Protein AF-0000000074538182 (afdb_homodimer)

Organism: Campylobacter curvus (strain 525.92) (NCBI:txid360105)

pLDDT: mean 80.08, std 24.7, range [24.12, 98.56]

Foldseek 3Di:
DPPCPDDDDDPPPPCPDDPPLVPDCPLPQLNQPVPVLVVLLVVLVVCLVVLVVCLVVLDLVSLQSNLNNCVSVLNNVSSLVSLVSSVVSPQLVSLQSNLVCQCCVSDPNHHDNPSSLVSLVSSLVSLALSSLLVNLVSLQVVCPPPPPNVVSNVSSLVSLVSSLVSLNLVSLQVNLVVDPDVVSSVVSNVSSCVSSVVPD/DDDCPDDDDDPCPDDPDDPPLVPDCPLPLLNQPVPVLVVLLVVLVVCLVVLVVVLVVLPLVSLQSNLNNCVSVLNNVSSLVSLVSSVVSPQLVSLQSNLVCQCCVSDPNHHDNPSSLVSLVSSLVSLALSSLLVNLVSLQVVCPPPPPNVVSNVSSLVSLVSSLVSLRLVSLQVNLVVDPDVVSSVVSNVSSCVSSVVPD

Sequence (400 aa):
MKTKILNFAIVLAVAFGFSGCWSWQKIVSFGFWQSDEEVARQKAASEQEALSAKCESGDGISCNNLAVNFSTLKNFSEAKKFYEKACDNGLATACSNLGQIYEQGLVDEKIDLKKALELYKLACQNGDGVGCYNEALAVYGSSANKTDKDKSAAKSLSLLAKSCELEYAQACYLLAKLSNDEVKAKALFKRACKFGKCAEMKTKILNFAIVLAVAFGFSGCWSWQKIVSFGFWQSDEEVARQKAASEQEALSAKCESGDGISCNNLAVNFSTLKNFSEAKKFYEKACDNGLATACSNLGQIYEQGLVDEKIDLKKALELYKLACQNGDGVGCYNEALAVYGSSANKTDKDKSAAKSLSLLAKSCELEYAQACYLLAKLSNDEVKAKALFKRACKFGKCAE

Solvent-accessible surface area (backbone atoms only — not comparable to full-atom values): 20000 Å² total; per-residue (Å²): 138,92,66,81,80,82,84,82,89,78,77,80,74,74,75,85,70,73,86,51,68,68,43,42,69,46,71,46,68,96,40,62,66,81,41,59,61,66,58,51,49,51,50,35,62,72,45,41,65,67,25,48,56,42,24,75,74,61,38,22,66,32,17,30,52,43,14,50,34,28,44,73,68,67,36,38,64,61,13,46,56,24,13,49,52,6,27,74,57,67,31,28,63,23,22,24,55,41,14,48,40,25,54,59,12,63,48,92,67,45,64,34,60,67,61,15,45,54,26,9,48,54,4,28,75,61,67,21,17,65,9,19,35,52,33,16,43,42,43,36,18,66,17,74,84,40,93,50,35,65,60,26,45,52,51,18,52,53,28,22,51,51,6,26,72,51,54,28,24,68,29,19,38,52,51,21,49,39,41,78,42,69,69,60,20,40,56,25,42,51,48,14,32,63,45,34,48,40,80,126,142,88,71,80,79,78,78,85,90,78,84,70,92,74,70,96,69,75,84,49,71,66,43,41,73,47,73,43,71,96,37,61,66,78,43,60,59,64,59,51,50,52,51,37,60,71,43,42,64,65,25,48,58,42,25,76,74,61,37,24,67,33,17,30,53,43,14,52,33,28,44,75,69,67,36,38,64,61,12,46,56,25,14,50,52,5,28,75,57,65,32,26,62,24,23,25,54,40,14,47,41,25,54,59,12,62,48,91,68,47,64,34,60,68,61,15,45,54,26,10,47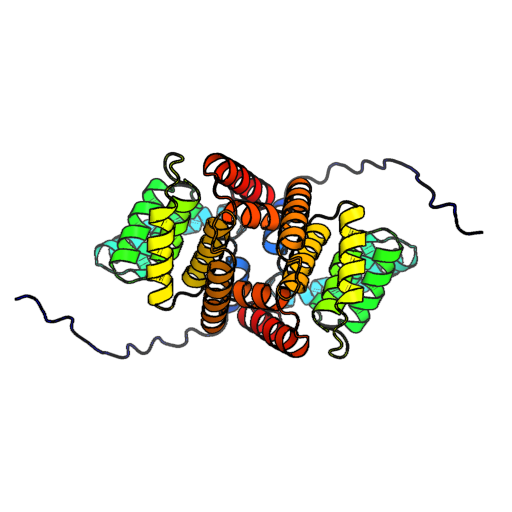,54,4,29,78,62,69,21,17,65,8,18,34,52,33,16,43,43,43,36,18,66,18,75,82,41,93,49,36,64,61,27,45,52,50,18,52,54,28,23,52,52,6,28,73,52,53,27,23,69,29,19,38,52,50,21,49,40,40,79,42,69,69,60,19,41,56,25,42,52,48,14,32,62,45,35,49,40,81,126

Secondary structure (DSSP, 8-state):
-----------------STTTT-GGGGSTT----S-HHHHHHHHHHHHHHHHHHHHTT-HHHHHHHHHHHHHTT-HHHHHHHHHHHHHTT-HHHHHHHHHHHHHTTTTT---HHHHHHHHHHHHHTT-HHHHHHHHHHHHHHHTTSTTHHHHHHHHHHHHHHHHHTT-HHHHHHHHHH-S-HHHHHHHHHHHHHHHT---/-----------------STTTT-GGGGSTT----S-HHHHHHHHHHHHHHHHHHHHTT-HHHHHHHHHHHHHTT-HHHHHHHHHHHHHTT-HHHHHHHHHHHHHTTTTT---HHHHHHHHHHHHHTT-HHHHHHHHHHHHHHHTTSTTHHHHHHHHHHHHHHHHHTT-HHHHHHHHHH-S-HHHHHHHHHHHHHHHT---

Radius of gyration: 22.19 Å; Cα contacts (8 Å, |Δi|>4): 613; chains: 2; bounding box: 52×68×63 Å

Nearest PDB structures (foldseek):
  8sxq-assembly2_B  TM=7.909E-01  e=1.596E-04  Legionella pneumophila
  5b26-assembly1_B  TM=7.988E-01  e=3.570E-04  Mus musculus
  7mqz-assembly1_A  TM=6.055E-01  e=6.527E-05  Homo sapiens
  7ep7-assembly1_A  TM=5.173E-01  e=5.715E-01  Mus musculus
  4wng-assembly1_A  TM=4.180E-01  e=2.795E-01  Homo sapiens

InterPro domains:
  IPR006597 Sel1-like repeat [PF08238] (63-90)
  IPR006597 Sel1-like repeat [PF08238] (93-128)
  IPR006597 Sel1-like repeat [PF08238] (178-194)
  IPR006597 Sel1-like repeat [SM00671] (60-91)
  IPR006597 Sel1-like repeat [SM00671] (92-128)
  IPR006597 Sel1-like repeat [SM00671] (169-197)
  IPR011990 Tetratricopeptide-like helical domain superfamily [G3DSA:1.25.40.10] (34-199)
  IPR040239 Beta-lactamase HcpB-like [PTHR13891] (37-196)

Structure (mmCIF, N/CA/C/O backbone):
data_AF-0000000074538182-model_v1
#
loop_
_entity.id
_entity.type
_entity.pdbx_description
1 polymer beta-lactamase
#
loop_
_atom_site.group_PDB
_atom_site.id
_atom_site.type_symbol
_atom_site.label_atom_id
_atom_site.label_alt_id
_atom_site.label_comp_id
_atom_site.label_asym_id
_atom_site.label_entity_id
_atom_site.label_seq_id
_atom_site.pdbx_PDB_ins_code
_atom_site.Cartn_x
_atom_site.Cartn_y
_atom_site.Cartn_z
_atom_site.occupancy
_atom_site.B_iso_or_equiv
_atom_site.auth_seq_id
_atom_site.auth_comp_id
_atom_site.auth_asym_id
_atom_site.auth_atom_id
_atom_site.pdbx_PDB_model_num
ATOM 1 N N . MET A 1 1 ? 9.469 35.875 30.281 1 29.05 1 MET A N 1
ATOM 2 C CA . MET A 1 1 ? 10.234 34.719 29.781 1 29.05 1 MET A CA 1
ATOM 3 C C . MET A 1 1 ? 9.438 33.438 29.922 1 29.05 1 MET A C 1
ATOM 5 O O . MET A 1 1 ? 9.094 33.031 31.031 1 29.05 1 MET A O 1
ATOM 9 N N . LYS A 1 2 ? 8.523 33.094 28.891 1 33.06 2 LYS A N 1
ATOM 10 C CA . LYS A 1 2 ? 7.285 32.375 28.625 1 33.06 2 LYS A CA 1
ATOM 11 C C . LYS A 1 2 ? 7.516 30.859 28.656 1 33.06 2 LYS A C 1
ATOM 13 O O . LYS A 1 2 ? 7.508 30.203 27.609 1 33.06 2 LYS A O 1
ATOM 18 N N . THR A 1 3 ? 8.305 30.344 29.562 1 27.56 3 THR A N 1
ATOM 19 C CA . THR A 1 3 ? 8.898 29 29.484 1 27.56 3 THR A CA 1
ATOM 20 C C . THR A 1 3 ? 7.84 27.938 29.703 1 27.56 3 THR A C 1
ATOM 22 O O . THR A 1 3 ? 8.125 26.734 29.594 1 27.56 3 THR A O 1
ATOM 25 N N . LYS A 1 4 ? 6.746 28.062 30.25 1 31.2 4 LYS A N 1
ATOM 26 C CA . LYS A 1 4 ? 6.227 26.984 31.094 1 31.2 4 LYS A CA 1
ATOM 27 C C . LYS A 1 4 ? 5.547 25.922 30.25 1 31.2 4 LYS A C 1
ATOM 29 O O . LYS A 1 4 ? 4.395 26.078 29.828 1 31.2 4 LYS A O 1
ATOM 34 N N . ILE A 1 5 ? 6.273 25.125 29.297 1 32.19 5 ILE A N 1
ATOM 35 C CA . ILE A 1 5 ? 5.699 24.047 28.516 1 32.19 5 ILE A CA 1
ATOM 36 C C . ILE A 1 5 ? 5.09 23 29.438 1 32.19 5 ILE A C 1
ATOM 38 O O . ILE A 1 5 ? 5.805 22.344 30.203 1 32.19 5 ILE A O 1
ATOM 42 N N . LEU A 1 6 ? 3.963 23.312 30.125 1 27.83 6 LEU A N 1
ATOM 43 C CA . LEU A 1 6 ? 3.217 22.484 31.078 1 27.83 6 LEU A CA 1
ATOM 44 C C . LEU A 1 6 ? 3.146 21.031 30.578 1 27.83 6 LEU A C 1
ATOM 46 O O . LEU A 1 6 ? 2.762 20.781 29.438 1 27.83 6 LEU A O 1
ATOM 50 N N . ASN A 1 7 ? 3.523 20 31.359 1 26.08 7 ASN A N 1
ATOM 51 C CA . ASN A 1 7 ? 3.721 18.547 31.438 1 26.08 7 ASN A CA 1
ATOM 52 C C . ASN A 1 7 ? 2.459 17.781 31.047 1 26.08 7 ASN A C 1
ATOM 54 O O . ASN A 1 7 ? 2.494 16.953 30.141 1 26.08 7 ASN A O 1
ATOM 58 N N . PHE A 1 8 ? 1.697 16.938 32.062 1 26.11 8 PHE A N 1
ATOM 59 C CA . PHE A 1 8 ? 1.648 15.492 32.281 1 26.11 8 PHE A CA 1
ATOM 60 C C . PHE A 1 8 ? 0.354 14.898 31.75 1 26.11 8 PHE A C 1
ATOM 62 O O . PHE A 1 8 ? 0.34 13.766 31.266 1 26.11 8 PHE A O 1
ATOM 69 N N . ALA A 1 9 ? -0.969 15.102 32.219 1 28.48 9 ALA A N 1
ATOM 70 C CA . ALA A 1 9 ? -1.908 14.125 32.781 1 28.48 9 ALA A CA 1
ATOM 71 C C . ALA A 1 9 ? -2.42 13.195 31.672 1 28.48 9 ALA A C 1
ATOM 73 O O . ALA A 1 9 ? -2.574 13.609 30.516 1 28.48 9 ALA A O 1
ATOM 74 N N . ILE A 1 10 ? -2.768 11.75 32.094 1 29.39 10 ILE A N 1
ATOM 75 C CA . ILE A 1 10 ? -3.119 10.375 31.734 1 29.39 10 ILE A CA 1
ATOM 76 C C . ILE A 1 10 ? -4.508 10.344 31.094 1 29.39 10 ILE A C 1
ATOM 78 O O . ILE A 1 10 ? -5.516 10.227 31.797 1 29.39 10 ILE A O 1
ATOM 82 N N . VAL A 1 11 ? -5.027 11.258 30.484 1 28.81 11 VAL A N 1
ATOM 83 C CA . VAL A 1 11 ? -6.406 11.016 30.078 1 28.81 11 VAL A CA 1
ATOM 84 C C . VAL A 1 11 ? -6.547 9.586 29.562 1 28.81 11 VAL A C 1
ATOM 86 O O . VAL A 1 11 ? -5.852 9.18 28.625 1 28.81 11 VAL A O 1
ATOM 89 N N . LEU A 1 12 ? -7.141 8.641 30.453 1 28.38 12 LEU A N 1
ATOM 90 C CA . LEU A 1 12 ? -7.719 7.312 30.297 1 28.38 12 LEU A CA 1
ATOM 91 C C . LEU A 1 12 ? -8.531 7.223 29.016 1 28.38 12 LEU A C 1
ATOM 93 O O . LEU A 1 12 ? -9.648 7.734 28.938 1 28.38 12 LEU A O 1
ATOM 97 N N . ALA A 1 13 ? -7.906 7.363 27.875 1 28.28 13 ALA A N 1
ATOM 98 C CA . ALA A 1 13 ? -8.453 6.992 26.578 1 28.28 13 ALA A CA 1
ATOM 99 C C . ALA A 1 13 ? -9.18 5.648 26.656 1 28.28 13 ALA A C 1
ATOM 101 O O . ALA A 1 13 ? -8.555 4.609 26.875 1 28.28 13 ALA A O 1
ATOM 102 N N . VAL A 1 14 ? -10.391 5.613 27.312 1 28.44 14 VAL A N 1
ATOM 103 C CA . VAL A 1 14 ? -11.398 4.562 27.203 1 28.44 14 VAL A CA 1
ATOM 104 C C . VAL A 1 14 ? -11.242 3.842 25.875 1 28.44 14 VAL A C 1
ATOM 106 O O . VAL A 1 14 ? -11.117 4.48 24.828 1 28.44 14 VAL A O 1
ATOM 109 N N . ALA A 1 15 ? -11.062 2.451 25.969 1 26.16 15 ALA A N 1
ATOM 110 C CA . ALA A 1 15 ? -10.891 1.237 25.172 1 26.16 15 ALA A CA 1
ATOM 111 C C . ALA A 1 15 ? -11.945 1.142 24.078 1 26.16 15 ALA A C 1
ATOM 113 O O . ALA A 1 15 ? -12.977 0.499 24.25 1 26.16 15 ALA A O 1
ATOM 114 N N . PHE A 1 16 ? -12.609 2.186 23.703 1 29.2 16 PHE A N 1
ATOM 115 C CA . PHE A 1 16 ? -13.469 1.859 22.562 1 29.2 16 PHE A CA 1
ATOM 116 C C . PHE A 1 16 ? -12.758 0.92 21.609 1 29.2 16 PHE A C 1
ATOM 118 O O . PHE A 1 16 ? -11.781 1.308 20.953 1 29.2 16 PHE A O 1
ATOM 125 N N . GLY A 1 17 ? -12.828 -0.449 21.859 1 24.12 17 GLY A N 1
ATOM 126 C CA . GLY A 1 17 ? -12.352 -1.75 21.422 1 24.12 17 GLY A CA 1
ATOM 127 C C . GLY A 1 17 ? -12.148 -1.84 19.922 1 24.12 17 GLY A C 1
ATOM 128 O O . GLY A 1 17 ? -11.039 -2.115 19.453 1 24.12 17 GLY A O 1
ATOM 129 N N . PHE A 1 18 ? -13.023 -2.807 19.297 1 25.97 18 PHE A N 1
ATOM 130 C CA . PHE A 1 18 ? -12.836 -3.91 18.359 1 25.97 18 PHE A CA 1
ATOM 131 C C . PHE A 1 18 ? -12.664 -3.391 16.938 1 25.97 18 PHE A C 1
ATOM 133 O O . PHE A 1 18 ? -12.125 -4.09 16.078 1 25.97 18 PHE A O 1
ATOM 140 N N . SER A 1 19 ? -13.625 -2.482 16.578 1 27.2 19 SER A N 1
ATOM 141 C CA . SER A 1 19 ? -13.852 -2.551 15.141 1 27.2 19 SER A CA 1
ATOM 142 C C . SER A 1 19 ? -12.672 -1.988 14.359 1 27.2 19 SER A C 1
ATOM 144 O O . SER A 1 19 ? -12.625 -0.792 14.062 1 27.2 19 SER A O 1
ATOM 146 N N . GLY A 1 20 ? -11.578 -2.094 14.977 1 26.69 20 GLY A N 1
ATOM 147 C CA . GLY A 1 20 ? -10.32 -1.465 14.602 1 26.69 20 GLY A CA 1
ATOM 148 C C . GLY A 1 20 ? -9.891 -1.79 13.18 1 26.69 20 GLY A C 1
ATOM 149 O O . GLY A 1 20 ? -8.797 -1.417 12.758 1 26.69 20 GLY A O 1
ATOM 150 N N . CYS A 1 21 ? -10.375 -3.082 12.93 1 28.33 21 CYS A N 1
ATOM 151 C CA . CYS A 1 21 ? -9.648 -3.447 11.719 1 28.33 21 CYS A CA 1
ATOM 152 C C . CYS A 1 21 ? -9.867 -2.422 10.617 1 28.33 21 CYS A C 1
ATOM 154 O O . CYS A 1 21 ? -10.578 -2.691 9.648 1 28.33 21 CYS A O 1
ATOM 156 N N . TRP A 1 22 ? -10.281 -1.291 11 1 28.39 22 TRP A N 1
ATOM 157 C CA . TRP A 1 22 ? -10.383 -0.231 10 1 28.39 22 TRP A CA 1
ATOM 158 C C . TRP A 1 22 ? -9.047 -0.022 9.297 1 28.39 22 TRP A C 1
ATOM 160 O O . TRP A 1 22 ? -8.883 0.933 8.531 1 28.39 22 TRP A O 1
ATOM 170 N N . SER A 1 23 ? -7.934 -0.668 9.906 1 27.81 23 SER A N 1
ATOM 171 C CA . SER A 1 23 ? -6.594 -0.134 9.688 1 27.81 23 SER A CA 1
ATOM 172 C C . SER A 1 23 ? -6.23 -0.151 8.203 1 27.81 23 SER A C 1
ATOM 174 O O . SER A 1 23 ? -5.738 0.844 7.668 1 27.81 23 SER A O 1
ATOM 176 N N . TRP A 1 24 ? -5.707 -1.312 7.754 1 29.14 24 TRP A N 1
ATOM 177 C CA . TRP A 1 24 ? -4.613 -1.249 6.793 1 29.14 24 TRP A CA 1
ATOM 178 C C . TRP A 1 24 ? -5.082 -0.639 5.477 1 29.14 24 TRP A C 1
ATOM 180 O O . TRP A 1 24 ? -4.266 -0.205 4.66 1 29.14 24 TRP A O 1
ATOM 190 N N . GLN A 1 25 ? -6.246 -0.979 5.078 1 32.88 25 GLN A N 1
ATOM 191 C CA . GLN A 1 25 ? -6.621 -0.344 3.818 1 32.88 25 GLN A CA 1
ATOM 192 C C . GLN A 1 25 ? -6.316 1.151 3.846 1 32.88 25 GLN A C 1
ATOM 194 O O . GLN A 1 25 ? -6.508 1.847 2.846 1 32.88 25 GLN A O 1
ATOM 199 N N . LYS A 1 26 ? -6.188 1.692 4.973 1 32.69 26 LYS A N 1
ATOM 200 C CA . LYS A 1 26 ? -5.934 3.129 5.047 1 32.69 26 LYS A CA 1
ATOM 201 C C . LYS A 1 26 ? -4.582 3.482 4.43 1 32.69 26 LYS A C 1
ATOM 203 O O . LYS A 1 26 ? -4.164 4.641 4.465 1 32.69 26 LYS A O 1
ATOM 208 N N . ILE A 1 27 ? -3.711 2.754 4.379 1 33.88 27 ILE A N 1
ATOM 209 C CA . ILE A 1 27 ? -2.375 3.135 3.938 1 33.88 27 ILE A CA 1
ATOM 210 C C . ILE A 1 27 ? -2.432 3.635 2.496 1 33.88 27 ILE A C 1
ATOM 212 O O . ILE A 1 27 ? -1.44 3.555 1.766 1 33.88 27 ILE A O 1
ATOM 216 N N . VAL A 1 28 ? -3.307 3.357 1.539 1 33.28 28 VAL A N 1
ATOM 217 C CA . VAL A 1 28 ? -3.482 4.453 0.589 1 33.28 28 VAL A CA 1
ATOM 218 C C . VAL A 1 28 ? -3.348 5.789 1.312 1 33.28 28 VAL A C 1
ATOM 220 O O . VAL A 1 28 ? -3.785 5.934 2.455 1 33.28 28 VAL A O 1
ATOM 223 N N . SER A 1 29 ? -2.379 6.754 1.436 1 35 29 SER A N 1
ATOM 224 C CA . SER A 1 29 ? -2.457 8.211 1.479 1 35 29 SER A CA 1
ATOM 225 C C . SER A 1 29 ? -3.906 8.688 1.517 1 35 29 SER A C 1
ATOM 227 O O . SER A 1 29 ? -4.832 7.879 1.415 1 35 29 SER A O 1
ATOM 229 N N . PHE A 1 30 ? -4.195 9.938 0.732 1 34.53 30 PHE A N 1
ATOM 230 C CA . PHE A 1 30 ? -5.594 10.352 0.688 1 34.53 30 PHE A CA 1
ATOM 231 C C . PHE A 1 30 ? -6.496 9.164 0.38 1 34.53 30 PHE A C 1
ATOM 233 O O . PHE A 1 30 ? -7.02 9.047 -0.731 1 34.53 30 PHE A O 1
ATOM 240 N N . GLY A 1 31 ? -6.039 8.062 0.545 1 36.41 31 GLY A N 1
ATOM 241 C CA . GLY A 1 31 ? -6.727 6.875 0.063 1 36.41 31 GLY A CA 1
ATOM 242 C C . GLY A 1 31 ? -8.172 6.793 0.52 1 36.41 31 GLY A C 1
ATOM 243 O O . GLY A 1 31 ? -8.445 6.625 1.711 1 36.41 31 GLY A O 1
ATOM 244 N N . PHE A 1 32 ? -8.836 7.348 -0.102 1 34.72 32 PHE A N 1
ATOM 245 C CA . PHE A 1 32 ? -10.289 7.395 -0.171 1 34.72 32 PHE A CA 1
ATOM 246 C C . PHE A 1 32 ? -10.883 6 -0.015 1 34.72 32 PHE A C 1
ATOM 248 O O . PHE A 1 32 ? -10.469 5.062 -0.701 1 34.72 32 PHE A O 1
ATOM 255 N N . TRP A 1 33 ? -11.07 5.605 1.213 1 40.19 33 TRP A N 1
ATOM 256 C CA . TRP A 1 33 ? -12.055 4.559 1.453 1 40.19 33 TRP A CA 1
ATOM 257 C C . TRP A 1 33 ? -13.055 4.473 0.303 1 40.19 33 TRP A C 1
ATOM 259 O O . TRP A 1 33 ? -13.672 5.477 -0.066 1 40.19 33 TRP A O 1
ATOM 269 N N . GLN A 1 34 ? -12.773 3.58 -0.505 1 41.72 34 GLN A N 1
ATOM 270 C CA . GLN A 1 34 ? -13.875 3.354 -1.436 1 41.72 34 GLN A CA 1
ATOM 271 C C . GLN A 1 34 ? -15.188 3.125 -0.691 1 41.72 34 GLN A C 1
ATOM 273 O O . GLN A 1 34 ? -15.602 1.982 -0.49 1 41.72 34 GLN A O 1
ATOM 278 N N . SER A 1 35 ? -15.336 3.707 0.453 1 47.66 35 SER A N 1
ATOM 279 C CA . SER A 1 35 ? -16.766 3.756 0.757 1 47.66 35 SER A CA 1
ATOM 280 C C . SER A 1 35 ? -17.562 4.25 -0.442 1 47.66 35 SER A C 1
ATOM 282 O O . SER A 1 35 ? -17.016 4.863 -1.356 1 47.66 35 SER A O 1
ATOM 284 N N . ASP A 1 36 ? -18.578 3.609 -0.47 1 61.19 36 ASP A N 1
ATOM 285 C CA . ASP A 1 36 ? -19.484 4.258 -1.415 1 61.19 36 ASP A CA 1
ATOM 286 C C . ASP A 1 36 ? -19.312 5.777 -1.38 1 61.19 36 ASP A C 1
ATOM 288 O O . ASP A 1 36 ? -19.469 6.398 -0.329 1 61.19 36 ASP A O 1
ATOM 292 N N . GLU A 1 37 ? -18.484 6.172 -2.23 1 71.38 37 GLU A N 1
ATOM 293 C CA . GLU A 1 37 ? -18.172 7.59 -2.375 1 71.38 37 GLU A CA 1
ATOM 294 C C . GLU A 1 37 ? -19.344 8.461 -1.949 1 71.38 37 GLU A C 1
ATOM 296 O O . GLU A 1 37 ? -19.172 9.461 -1.251 1 71.38 37 GLU A O 1
ATOM 301 N N . GLU A 1 38 ? -20.469 8 -2.299 1 77.19 38 GLU A N 1
ATOM 302 C CA . GLU A 1 38 ? -21.641 8.789 -1.974 1 77.19 38 GLU A CA 1
ATOM 303 C C . GLU A 1 38 ? -21.922 8.789 -0.472 1 77.19 38 GLU A C 1
ATOM 305 O O . GLU A 1 38 ? -22.25 9.828 0.105 1 77.19 38 GLU A O 1
ATOM 310 N N . VAL A 1 39 ? -21.734 7.691 0.104 1 81.06 39 VAL A N 1
ATOM 311 C CA . VAL A 1 39 ? -21.969 7.578 1.541 1 81.06 39 VAL A CA 1
ATOM 312 C C . VAL A 1 39 ? -20.938 8.414 2.295 1 81.06 39 VAL A C 1
ATOM 314 O O . VAL A 1 39 ? -21.281 9.133 3.238 1 81.06 39 VAL A O 1
ATOM 317 N N . ALA A 1 40 ? -19.734 8.391 1.783 1 79.38 40 ALA A N 1
ATOM 318 C CA . ALA A 1 40 ? -18.672 9.164 2.412 1 79.38 40 ALA A CA 1
ATOM 319 C C . ALA A 1 40 ? -18.922 10.664 2.281 1 79.38 40 ALA A C 1
ATOM 321 O O . ALA A 1 40 ? -18.688 11.422 3.221 1 79.38 40 ALA A O 1
ATOM 322 N N . ARG A 1 41 ? -19.422 11.055 1.229 1 84.44 41 ARG A N 1
ATOM 323 C CA . ARG A 1 41 ? -19.703 12.469 0.993 1 84.44 41 ARG A CA 1
ATOM 324 C C . ARG A 1 41 ? -20.844 12.961 1.883 1 84.44 41 ARG A C 1
ATOM 326 O O . ARG A 1 41 ? -20.781 14.062 2.428 1 84.44 41 ARG A O 1
ATOM 333 N N . GLN A 1 42 ? -21.812 12.141 2.035 1 87.88 42 GLN A N 1
ATOM 334 C CA . GLN A 1 42 ? -22.938 12.508 2.881 1 87.88 42 GLN A CA 1
ATOM 335 C C . GLN A 1 42 ? -22.531 12.602 4.344 1 87.88 42 GLN A C 1
ATOM 337 O O . GLN A 1 42 ? -22.922 13.531 5.051 1 87.88 42 GLN A O 1
ATOM 342 N N . LYS A 1 43 ? -21.781 11.688 4.734 1 88.12 43 LYS A N 1
ATOM 343 C CA . LYS A 1 43 ? -21.297 11.703 6.109 1 88.12 43 LYS A CA 1
ATOM 344 C C . LYS A 1 43 ? -20.422 12.93 6.371 1 88.12 43 LYS A C 1
ATOM 346 O O . LYS A 1 43 ? -20.562 13.586 7.402 1 88.12 43 LYS A O 1
ATOM 351 N N . ALA A 1 44 ? -19.562 13.195 5.441 1 87.62 44 ALA A N 1
ATOM 352 C CA . ALA A 1 44 ? -18.688 14.352 5.57 1 87.62 44 ALA A CA 1
ATOM 353 C C . ALA A 1 44 ? -19.484 15.641 5.711 1 87.62 44 ALA A C 1
ATOM 355 O O . ALA A 1 44 ? -19.156 16.5 6.539 1 87.62 44 ALA A O 1
ATOM 356 N N . ALA A 1 45 ? -20.5 15.75 5.008 1 86.81 45 ALA A N 1
ATOM 357 C CA . ALA A 1 45 ? -21.328 16.953 5.027 1 86.81 45 ALA A CA 1
ATOM 358 C C . ALA A 1 45 ? -22.094 17.062 6.34 1 86.81 45 ALA A C 1
ATOM 360 O O . ALA A 1 45 ? -22.219 18.156 6.898 1 86.81 45 ALA A O 1
ATOM 361 N N . SER A 1 46 ? -22.531 15.961 6.859 1 90.69 46 SER A N 1
ATOM 362 C CA . SER A 1 46 ? -23.391 15.969 8.047 1 90.69 46 SER A CA 1
ATOM 363 C C . SER A 1 46 ? -22.594 16.328 9.297 1 90.69 46 SER A C 1
ATOM 365 O O . SER A 1 46 ? -23.125 16.875 10.25 1 90.69 46 SER A O 1
ATOM 367 N N . GLU A 1 47 ? -21.344 16.078 9.305 1 93 47 GLU A N 1
ATOM 368 C CA . GLU A 1 47 ? -20.547 16.266 10.508 1 93 47 GLU A CA 1
ATOM 369 C C . GLU A 1 47 ? -19.766 17.578 10.469 1 93 47 GLU A C 1
ATOM 371 O O . GLU A 1 47 ? -19.141 17.969 11.453 1 93 47 GLU A O 1
ATOM 376 N N . GLN A 1 48 ? -19.859 18.234 9.398 1 93.12 48 GLN A N 1
ATOM 377 C CA . GLN A 1 48 ? -18.969 19.375 9.133 1 93.12 48 GLN A CA 1
ATOM 378 C C . GLN A 1 48 ? -19.109 20.438 10.203 1 93.12 48 GLN A C 1
ATOM 380 O O . GLN A 1 48 ? -18.125 20.953 10.727 1 93.12 48 GLN A O 1
ATOM 385 N N . GLU A 1 49 ? -20.328 20.812 10.594 1 92.5 49 GLU A N 1
ATOM 386 C CA . GLU A 1 49 ? -20.578 21.875 11.547 1 92.5 49 GLU A CA 1
ATOM 387 C C . GLU A 1 49 ? -20.047 21.516 12.93 1 92.5 49 GLU A C 1
ATOM 389 O O . GLU A 1 49 ? -19.375 22.328 13.578 1 92.5 49 GLU A O 1
ATOM 394 N N . ALA A 1 50 ? -20.391 20.391 13.414 1 94.75 50 ALA A N 1
ATOM 395 C CA . ALA A 1 50 ? -19.938 19.938 14.734 1 94.75 50 ALA A CA 1
ATOM 396 C C . ALA A 1 50 ? -18.422 19.875 14.805 1 94.75 50 ALA A C 1
ATOM 398 O O . ALA A 1 50 ? -17.828 20.297 15.797 1 94.75 50 ALA A O 1
ATOM 399 N N . LEU A 1 51 ? -17.812 19.375 13.742 1 96.75 51 LEU A N 1
ATOM 400 C CA . LEU A 1 51 ? -16.359 19.281 13.711 1 96.75 51 LEU A CA 1
ATOM 401 C C . LEU A 1 51 ? -15.719 20.672 13.68 1 96.75 51 LEU A C 1
ATOM 403 O O . LEU A 1 51 ? -14.695 20.891 14.328 1 96.75 51 LEU A O 1
ATOM 407 N N . SER A 1 52 ? -16.328 21.516 12.938 1 96.06 52 SER A N 1
ATOM 408 C CA . SER A 1 52 ? -15.789 22.875 12.828 1 96.06 52 SER A CA 1
ATOM 409 C C . SER A 1 52 ? -15.773 23.578 14.18 1 96.06 52 SER A C 1
ATOM 411 O O . SER A 1 52 ? -14.781 24.219 14.539 1 96.06 52 SER A O 1
ATOM 413 N N . ALA A 1 53 ? -16.797 23.484 14.938 1 95.56 53 ALA A N 1
ATOM 414 C CA . ALA A 1 53 ? -16.891 24.109 16.266 1 95.56 53 ALA A CA 1
ATOM 415 C C . ALA A 1 53 ? -15.797 23.578 17.188 1 95.56 53 ALA A C 1
ATOM 417 O O . ALA A 1 53 ? -15.141 24.344 17.891 1 95.56 53 ALA A O 1
ATOM 418 N N . LYS A 1 54 ? -15.617 22.328 17.203 1 96.56 54 LYS A N 1
ATOM 419 C CA . LYS A 1 54 ? -14.609 21.703 18.047 1 96.56 54 LYS A CA 1
ATOM 420 C C . LYS A 1 54 ? -13.203 22.062 17.594 1 96.56 54 LYS A C 1
ATOM 422 O O . LYS A 1 54 ? -12.305 22.266 18.422 1 96.56 54 LYS A O 1
ATOM 427 N N . CYS A 1 55 ? -13.039 22.094 16.312 1 97.38 55 CYS A N 1
ATOM 428 C CA . CYS A 1 55 ? -11.742 22.484 15.766 1 97.38 55 CYS A CA 1
ATOM 429 C C . CYS A 1 55 ? -11.391 23.906 16.172 1 97.38 55 CYS A C 1
ATOM 431 O O . CYS A 1 55 ? -10.266 24.172 16.609 1 97.38 55 CYS A O 1
ATOM 433 N N . GLU A 1 56 ? -12.281 24.797 16.109 1 95.06 56 GLU A N 1
ATOM 434 C CA . GLU A 1 56 ? -12.055 26.188 16.453 1 95.06 56 GLU A CA 1
ATOM 435 C C . GLU A 1 56 ? -11.719 26.344 17.938 1 95.06 56 GLU A C 1
ATOM 437 O O . GLU A 1 56 ? -11.008 27.281 18.328 1 95.06 56 GLU A O 1
ATOM 442 N N . SER A 1 57 ? -12.156 25.406 18.688 1 95.06 57 SER A N 1
ATOM 443 C CA . SER A 1 57 ? -11.875 25.453 20.125 1 95.06 57 SER A CA 1
ATOM 444 C C . SER A 1 57 ? -10.516 24.828 20.438 1 95.06 57 SER A C 1
ATOM 446 O O . SER A 1 57 ? -10.133 24.719 21.609 1 95.06 57 SER A O 1
ATOM 448 N N . GLY A 1 58 ? -9.828 24.281 19.438 1 94.19 58 GLY A N 1
ATOM 449 C CA . GLY A 1 58 ? -8.461 23.828 19.656 1 94.19 58 GLY A CA 1
ATOM 450 C C . GLY A 1 58 ? -8.32 22.312 19.641 1 94.19 58 GLY A C 1
ATOM 451 O O . GLY A 1 58 ? -7.246 21.781 19.938 1 94.19 58 GLY A O 1
ATOM 452 N N . ASP A 1 59 ? -9.406 21.578 19.359 1 95.81 59 ASP A N 1
ATOM 453 C CA . ASP A 1 59 ? -9.359 20.125 19.297 1 95.81 59 ASP A CA 1
ATOM 454 C C . ASP A 1 59 ? -8.711 19.656 18 1 95.81 59 ASP A C 1
ATOM 456 O O . ASP A 1 59 ? -9.367 19.578 16.953 1 95.81 59 ASP A O 1
ATOM 460 N N . GLY A 1 60 ? -7.535 19.219 18.062 1 95.94 60 GLY A N 1
ATOM 461 C CA . GLY A 1 60 ? -6.766 18.797 16.906 1 95.94 60 GLY A CA 1
ATOM 462 C C . GLY A 1 60 ? -7.391 17.641 16.156 1 95.94 60 GLY A C 1
ATOM 463 O O . GLY A 1 60 ? -7.348 17.594 14.93 1 95.94 60 GLY A O 1
ATOM 464 N N . ILE A 1 61 ? -7.953 16.75 16.859 1 95.69 61 ILE A N 1
ATOM 465 C CA . ILE A 1 61 ? -8.578 15.578 16.266 1 95.69 61 ILE A CA 1
ATOM 466 C C . ILE A 1 61 ? -9.766 16 15.406 1 95.69 61 ILE A C 1
ATOM 468 O O . ILE A 1 61 ? -9.922 15.555 14.266 1 95.69 61 ILE A O 1
ATOM 472 N N . SER A 1 62 ? -10.516 16.906 15.938 1 95.88 62 SER A N 1
ATOM 473 C CA . SER A 1 62 ? -11.656 17.422 15.18 1 95.88 62 SER A CA 1
ATOM 474 C C . SER A 1 62 ? -11.203 18.172 13.938 1 95.88 62 SER A C 1
ATOM 476 O O . SER A 1 62 ? -11.828 18.062 12.875 1 95.88 62 SER A O 1
ATOM 478 N N . CYS A 1 63 ? -10.156 18.922 14.031 1 97.81 63 CYS A N 1
ATOM 479 C CA . CYS A 1 63 ? -9.609 19.625 12.875 1 97.81 63 CYS A CA 1
ATOM 480 C C . CYS A 1 63 ? -9.156 18.641 11.805 1 97.81 63 CYS A C 1
ATOM 482 O O . CYS A 1 63 ? -9.422 18.844 10.617 1 97.81 63 CYS A O 1
ATOM 484 N N . ASN A 1 64 ? -8.516 17.609 12.25 1 95.38 64 ASN A N 1
ATOM 485 C CA . ASN A 1 64 ? -8.078 16.578 11.312 1 95.38 64 ASN A CA 1
ATOM 486 C C . ASN A 1 64 ? -9.266 15.906 10.633 1 95.38 64 ASN A C 1
ATOM 488 O O . ASN A 1 64 ? -9.258 15.703 9.414 1 95.38 64 ASN A O 1
ATOM 492 N N . ASN A 1 65 ? -10.242 15.539 11.398 1 94 65 ASN A N 1
ATOM 493 C CA . ASN A 1 65 ? -11.414 14.891 10.812 1 94 65 ASN A CA 1
ATOM 494 C C . ASN A 1 65 ? -12.117 15.797 9.812 1 94 65 ASN A C 1
ATOM 496 O O . ASN A 1 65 ? -12.578 15.336 8.766 1 94 65 ASN A O 1
ATOM 500 N N . LEU A 1 66 ? -12.172 17.016 10.148 1 95.19 66 LEU A N 1
ATOM 501 C CA . LEU A 1 66 ? -12.727 18 9.219 1 95.19 66 LEU A CA 1
ATOM 502 C C . LEU A 1 66 ? -11.898 18.047 7.938 1 95.19 66 LEU A C 1
ATOM 504 O O . LEU A 1 66 ? -12.453 18.078 6.836 1 95.19 66 LEU A O 1
ATOM 508 N N . ALA A 1 67 ? -10.609 18.078 8.07 1 95.5 67 ALA A N 1
ATOM 509 C CA . ALA A 1 67 ? -9.711 18.094 6.926 1 95.5 67 ALA A CA 1
ATOM 510 C C . ALA A 1 67 ? -9.898 16.844 6.07 1 95.5 67 ALA A C 1
ATOM 512 O O . ALA A 1 67 ? -9.922 16.922 4.84 1 95.5 67 ALA A O 1
ATOM 513 N N . VAL A 1 68 ? -10.078 15.688 6.68 1 91.75 68 VAL A N 1
ATOM 514 C CA . VAL A 1 68 ? -10.336 14.438 5.977 1 91.75 68 VAL A CA 1
ATOM 515 C C . VAL A 1 68 ? -11.633 14.547 5.184 1 91.75 68 VAL A C 1
ATOM 517 O O . VAL A 1 68 ? -11.703 14.117 4.031 1 91.75 68 VAL A O 1
ATOM 520 N N . ASN A 1 69 ? -12.625 15.125 5.793 1 90 69 ASN A N 1
ATOM 521 C CA . ASN A 1 69 ? -13.883 15.328 5.082 1 90 69 ASN A CA 1
ATOM 522 C C . ASN A 1 69 ? -13.688 16.172 3.828 1 90 69 ASN A C 1
ATOM 524 O O . ASN A 1 69 ? -14.172 15.812 2.752 1 90 69 ASN A O 1
ATOM 528 N N . PHE A 1 70 ? -12.992 17.25 3.963 1 92.69 70 PHE A N 1
ATOM 529 C CA . PHE A 1 70 ? -12.758 18.125 2.811 1 92.69 70 PHE A CA 1
ATOM 530 C C . PHE A 1 70 ? -11.93 17.406 1.754 1 92.69 70 PHE A C 1
ATOM 532 O O . PHE A 1 70 ? -12.141 17.594 0.555 1 92.69 70 PHE A O 1
ATOM 539 N N . SER A 1 71 ? -10.977 16.578 2.184 1 89.06 71 SER A N 1
ATOM 540 C CA . SER A 1 71 ? -10.211 15.773 1.244 1 89.06 71 SER A CA 1
ATOM 541 C C . SER A 1 71 ? -11.117 14.812 0.475 1 89.06 71 SER A C 1
ATOM 543 O O . SER A 1 71 ? -10.953 14.633 -0.733 1 89.06 71 SER A O 1
ATOM 545 N N . THR A 1 72 ? -12.031 14.195 1.249 1 83.5 72 THR A N 1
ATOM 546 C CA . THR A 1 72 ? -13 13.281 0.648 1 83.5 72 THR A CA 1
ATOM 547 C C . THR A 1 72 ? -13.828 14 -0.412 1 83.5 72 THR A C 1
ATOM 549 O O . THR A 1 72 ? -14.18 13.406 -1.438 1 83.5 72 THR A O 1
ATOM 552 N N . LEU A 1 73 ? -14.039 15.258 -0.217 1 84.12 73 LEU A N 1
ATOM 553 C CA . LEU A 1 73 ? -14.812 16.078 -1.146 1 84.12 73 LEU A CA 1
ATOM 554 C C . LEU A 1 73 ? -13.906 16.703 -2.203 1 84.12 73 LEU A C 1
ATOM 556 O O . LEU A 1 73 ? -14.359 17.5 -3.02 1 84.12 73 LEU A O 1
ATOM 560 N N . LYS A 1 74 ? -12.609 16.422 -2.145 1 86.19 74 LYS A N 1
ATOM 561 C CA . LYS A 1 74 ? -11.578 16.875 -3.082 1 86.19 74 LYS A CA 1
ATOM 562 C C . LYS A 1 74 ? -11.375 18.391 -2.994 1 86.19 74 LYS A C 1
ATOM 564 O O . LYS A 1 74 ? -10.969 19.016 -3.969 1 86.19 74 LYS A O 1
ATOM 569 N N . ASN A 1 75 ? -11.797 18.906 -1.936 1 92.5 75 ASN A N 1
ATOM 570 C CA . ASN A 1 75 ? -11.477 20.297 -1.613 1 92.5 75 ASN A CA 1
ATOM 571 C C . ASN A 1 75 ? -10.188 20.391 -0.798 1 92.5 75 ASN A C 1
ATOM 573 O O . ASN A 1 75 ? -10.234 20.641 0.41 1 92.5 75 ASN A O 1
ATOM 577 N N . PHE A 1 76 ? -9.078 20.344 -1.512 1 94.44 76 PHE A N 1
ATOM 578 C CA . PHE A 1 76 ? -7.785 20.219 -0.842 1 94.44 76 PHE A CA 1
ATOM 579 C C . PHE A 1 76 ? -7.32 21.562 -0.293 1 94.44 76 PHE A C 1
ATOM 581 O O . PHE A 1 76 ? -6.527 21.609 0.651 1 94.44 76 PHE A O 1
ATOM 588 N N . SER A 1 77 ? -7.836 22.609 -0.828 1 97.56 77 SER A N 1
ATOM 589 C CA . SER A 1 77 ? -7.496 23.922 -0.273 1 97.56 77 SER A CA 1
ATOM 590 C C . SER A 1 77 ? -8.016 24.062 1.155 1 97.56 77 SER A C 1
ATOM 592 O O . SER A 1 77 ? -7.273 24.469 2.051 1 97.56 77 SER A O 1
ATOM 594 N N . GLU A 1 78 ? -9.242 23.672 1.362 1 96.69 78 GLU A N 1
ATOM 595 C CA . GLU A 1 78 ? -9.797 23.719 2.713 1 96.69 78 GLU A CA 1
ATOM 596 C C . GLU A 1 78 ? -9.148 22.656 3.602 1 96.69 78 GLU A C 1
ATOM 598 O O . GLU A 1 78 ? -8.859 22.922 4.77 1 96.69 78 GLU A O 1
ATOM 603 N N . ALA A 1 79 ? -8.938 21.438 3.055 1 96.25 79 ALA A N 1
ATOM 604 C CA . ALA A 1 79 ? -8.289 20.375 3.826 1 96.25 79 ALA A CA 1
ATOM 605 C C . ALA A 1 79 ? -6.945 20.844 4.383 1 96.25 79 ALA A C 1
ATOM 607 O O . ALA A 1 79 ? -6.648 20.625 5.559 1 96.25 79 ALA A O 1
ATOM 608 N N . LYS A 1 80 ? -6.195 21.484 3.496 1 98.25 80 LYS A N 1
ATOM 609 C CA . LYS A 1 80 ? -4.875 21.969 3.879 1 98.25 80 LYS A CA 1
ATOM 610 C C . LYS A 1 80 ? -4.957 22.875 5.102 1 98.25 80 LYS A C 1
ATOM 612 O O . LYS A 1 80 ? -4.164 22.75 6.039 1 98.25 80 LYS A O 1
ATOM 617 N N . LYS A 1 81 ? -5.891 23.75 5.152 1 97.94 81 LYS A N 1
ATOM 618 C CA . LYS A 1 81 ? -6.062 24.688 6.258 1 97.94 81 LYS A CA 1
ATOM 619 C C . LYS A 1 81 ? -6.285 23.938 7.574 1 97.94 81 LYS A C 1
ATOM 621 O O . LYS A 1 81 ? -5.68 24.281 8.594 1 97.94 81 LYS A O 1
ATOM 626 N N . PHE A 1 82 ? -7.082 22.969 7.5 1 97.81 82 PHE A N 1
ATOM 627 C CA . PHE A 1 82 ? -7.457 22.297 8.734 1 97.81 82 PHE A CA 1
ATOM 628 C C . PHE A 1 82 ? -6.398 21.281 9.141 1 97.81 82 PHE A C 1
ATOM 630 O O . PHE A 1 82 ? -6.168 21.047 10.328 1 97.81 82 PHE A O 1
ATOM 637 N N . TYR A 1 83 ? -5.719 20.625 8.156 1 97.75 83 TYR A N 1
ATOM 638 C CA . TYR A 1 83 ? -4.559 19.828 8.508 1 97.75 83 TYR A CA 1
ATOM 639 C C . TYR A 1 83 ? -3.49 20.672 9.188 1 97.75 83 TYR A C 1
ATOM 641 O O . TYR A 1 83 ? -2.844 20.219 10.141 1 97.75 83 TYR A O 1
ATOM 649 N N . GLU A 1 84 ? -3.273 21.891 8.688 1 98.5 84 GLU A N 1
ATOM 650 C CA . GLU A 1 84 ? -2.301 22.797 9.297 1 98.5 84 GLU A CA 1
ATOM 651 C C . GLU A 1 84 ? -2.664 23.109 10.742 1 98.5 84 GLU A C 1
ATOM 653 O O . GLU A 1 84 ? -1.804 23.062 11.625 1 98.5 84 GLU A O 1
ATOM 658 N N . LYS A 1 85 ? -3.908 23.422 10.969 1 97.94 85 LYS A N 1
ATOM 659 C CA . LYS A 1 85 ? -4.367 23.688 12.328 1 97.94 85 LYS A CA 1
ATOM 660 C C . LYS A 1 85 ? -4.16 22.484 13.234 1 97.94 85 LYS A C 1
ATOM 662 O O . LYS A 1 85 ? -3.689 22.609 14.367 1 97.94 85 LYS A O 1
ATOM 667 N N . ALA A 1 86 ? -4.559 21.312 12.758 1 98.12 86 ALA A N 1
ATOM 668 C CA . ALA A 1 86 ? -4.418 20.094 13.531 1 98.12 86 ALA A CA 1
ATOM 669 C C . ALA A 1 86 ? -2.949 19.797 13.836 1 98.12 86 ALA A C 1
ATOM 671 O O . ALA A 1 86 ? -2.605 19.406 14.953 1 98.12 86 ALA A O 1
ATOM 672 N N . CYS A 1 87 ? -2.119 19.984 12.852 1 98.25 87 CYS A N 1
ATOM 673 C CA . CYS A 1 87 ? -0.687 19.781 13.023 1 98.25 87 CYS A CA 1
ATOM 674 C C . CYS A 1 87 ? -0.104 20.766 14.023 1 98.25 87 CYS A C 1
ATOM 676 O O . CYS A 1 87 ? 0.631 20.375 14.938 1 98.25 87 CYS A O 1
ATOM 678 N N . ASP A 1 88 ? -0.499 21.984 13.93 1 96.88 88 ASP A N 1
ATOM 679 C CA . ASP A 1 88 ? -0.051 23.031 14.852 1 96.88 88 ASP A CA 1
ATOM 680 C C . ASP A 1 88 ? -0.506 22.734 16.281 1 96.88 88 ASP A C 1
ATOM 682 O O . ASP A 1 88 ? 0.174 23.094 17.234 1 96.88 88 ASP A O 1
ATOM 686 N N . ASN A 1 89 ? -1.632 22.016 16.375 1 95.19 89 ASN A N 1
ATOM 687 C CA . ASN A 1 89 ? -2.172 21.656 17.688 1 95.19 89 ASN A CA 1
ATOM 688 C C . ASN A 1 89 ? -1.591 20.344 18.188 1 95.19 89 ASN A C 1
ATOM 690 O O . ASN A 1 89 ? -2.105 19.766 19.141 1 95.19 89 ASN A O 1
ATOM 694 N N . GLY A 1 90 ? -0.633 19.781 17.484 1 94.62 90 GLY A N 1
ATOM 695 C CA . GLY A 1 90 ? 0.157 18.688 18.016 1 94.62 90 GLY A CA 1
ATOM 696 C C . GLY A 1 90 ? -0.252 17.328 17.484 1 94.62 90 GLY A C 1
ATOM 697 O O . GLY A 1 90 ? 0.259 16.297 17.922 1 94.62 90 GLY A O 1
ATOM 698 N N . LEU A 1 91 ? -1.15 17.297 16.547 1 96.06 91 LEU A N 1
ATOM 699 C CA . LEU A 1 91 ? -1.561 16 16 1 96.06 91 LEU A CA 1
ATOM 700 C C . LEU A 1 91 ? -0.617 15.562 14.883 1 96.06 91 LEU A C 1
ATOM 702 O O . LEU A 1 91 ? -0.771 15.977 13.734 1 96.06 91 LEU A O 1
ATOM 706 N N . ALA A 1 92 ? 0.249 14.633 15.227 1 96.81 92 ALA A N 1
ATOM 707 C CA . ALA A 1 92 ? 1.325 14.211 14.336 1 96.81 92 ALA A CA 1
ATOM 708 C C . ALA A 1 92 ? 0.767 13.664 13.023 1 96.81 92 ALA A C 1
ATOM 710 O O . ALA A 1 92 ? 1.32 13.922 11.953 1 96.81 92 ALA A O 1
ATOM 711 N N . THR A 1 93 ? -0.313 12.922 13.094 1 95.81 93 THR A N 1
ATOM 712 C CA . THR A 1 93 ? -0.913 12.344 11.898 1 95.81 93 THR A CA 1
ATOM 713 C C . THR A 1 93 ? -1.347 13.43 10.922 1 95.81 93 THR A C 1
ATOM 715 O O . THR A 1 93 ? -1.264 13.25 9.711 1 95.81 93 THR A O 1
ATOM 718 N N . ALA A 1 94 ? -1.795 14.531 11.461 1 96.06 94 ALA A N 1
ATOM 719 C CA . ALA A 1 94 ? -2.217 15.641 10.602 1 96.06 94 ALA A CA 1
ATOM 720 C C . ALA A 1 94 ? -1.023 16.25 9.875 1 96.06 94 ALA A C 1
ATOM 722 O O . ALA A 1 94 ? -1.15 16.719 8.734 1 96.06 94 ALA A O 1
ATOM 723 N N . CYS A 1 95 ? 0.139 16.281 10.547 1 98.19 95 CYS A N 1
ATOM 724 C CA . CYS A 1 95 ? 1.352 16.781 9.898 1 98.19 95 CYS A CA 1
ATOM 725 C C . CYS A 1 95 ? 1.728 15.891 8.711 1 98.19 95 CYS A C 1
ATOM 727 O O . CYS A 1 95 ? 2.1 16.406 7.648 1 98.19 95 CYS A O 1
ATOM 729 N N . SER A 1 96 ? 1.605 14.578 8.914 1 96.31 96 SER A N 1
ATOM 730 C CA . SER A 1 96 ? 1.876 13.641 7.824 1 96.31 96 SER A CA 1
ATOM 731 C C . SER A 1 96 ? 0.914 13.852 6.66 1 96.31 96 SER A C 1
ATOM 733 O O . SER A 1 96 ? 1.331 13.875 5.5 1 96.31 96 SER A O 1
ATOM 735 N N . ASN A 1 97 ? -0.367 14.016 6.941 1 95.19 97 ASN A N 1
ATOM 736 C CA . ASN A 1 97 ? -1.368 14.25 5.906 1 95.19 97 ASN A CA 1
ATOM 737 C C . ASN A 1 97 ? -1.104 15.555 5.164 1 95.19 97 ASN A C 1
ATOM 739 O O . ASN A 1 97 ? -1.219 15.609 3.938 1 95.19 97 ASN A O 1
ATOM 743 N N . LEU A 1 98 ? -0.74 16.578 5.949 1 96.94 98 LEU A N 1
ATOM 744 C CA . LEU A 1 98 ? -0.382 17.859 5.348 1 96.94 98 LEU A CA 1
ATOM 745 C C . LEU A 1 98 ? 0.822 17.719 4.426 1 96.94 98 LEU A C 1
ATOM 747 O O . LEU A 1 98 ? 0.858 18.312 3.346 1 96.94 98 LEU A O 1
ATOM 751 N N . GLY A 1 99 ? 1.795 16.938 4.84 1 97.12 99 GLY A N 1
ATOM 752 C CA . GLY A 1 99 ? 2.951 16.656 4.004 1 97.12 99 GLY A CA 1
ATOM 753 C C . GLY A 1 99 ? 2.584 16.078 2.65 1 97.12 99 GLY A C 1
ATOM 754 O O . GLY A 1 99 ? 3.176 16.453 1.633 1 97.12 99 GLY A O 1
ATOM 755 N N . GLN A 1 100 ? 1.579 15.234 2.611 1 94.38 100 GLN A N 1
ATOM 756 C CA . GLN A 1 100 ? 1.144 14.625 1.359 1 94.38 100 GLN A CA 1
ATOM 757 C C . GLN A 1 100 ? 0.547 15.664 0.418 1 94.38 100 GLN A C 1
ATOM 759 O O . GLN A 1 100 ? 0.708 15.57 -0.801 1 94.38 100 GLN A O 1
ATOM 764 N N . ILE A 1 101 ? -0.155 16.641 0.935 1 95.12 101 ILE A N 1
ATOM 765 C CA . ILE A 1 101 ? -0.722 17.719 0.122 1 95.12 101 ILE A CA 1
ATOM 766 C C . ILE A 1 101 ? 0.397 18.469 -0.601 1 95.12 101 ILE A C 1
ATOM 768 O O . ILE A 1 101 ? 0.302 18.719 -1.802 1 95.12 101 ILE A O 1
ATOM 772 N N . TYR A 1 102 ? 1.491 18.703 0.072 1 95.62 102 TYR A N 1
ATOM 773 C CA . TYR A 1 102 ? 2.625 19.406 -0.51 1 95.62 102 TYR A CA 1
ATOM 774 C C . TYR A 1 102 ? 3.385 18.516 -1.483 1 95.62 102 TYR A C 1
ATOM 776 O O . TYR A 1 102 ? 3.83 18.984 -2.539 1 95.62 102 TYR A O 1
ATOM 784 N N . GLU A 1 103 ? 3.508 17.281 -1.127 1 94 103 GLU A N 1
ATOM 785 C CA . GLU A 1 103 ? 4.273 16.344 -1.943 1 94 103 GLU A CA 1
ATOM 786 C C . GLU A 1 103 ? 3.602 16.109 -3.293 1 94 103 GLU A C 1
ATOM 788 O O . GLU A 1 103 ? 4.273 16.016 -4.32 1 94 103 GLU A O 1
ATOM 793 N N . GLN A 1 104 ? 2.268 16.016 -3.236 1 92.25 104 GLN A N 1
ATOM 794 C CA . GLN A 1 104 ? 1.521 15.641 -4.43 1 92.25 104 GLN A CA 1
ATOM 795 C C . GLN A 1 104 ? 1.023 16.875 -5.184 1 92.25 104 GLN A C 1
ATOM 797 O O . GLN A 1 104 ? 0.485 16.75 -6.289 1 92.25 104 GLN A O 1
ATOM 802 N N . GLY A 1 105 ? 1.211 18.047 -4.625 1 93.31 105 GLY A N 1
ATOM 803 C CA . GLY A 1 105 ? 0.737 19.281 -5.254 1 93.31 105 GLY A CA 1
ATOM 804 C C . GLY A 1 105 ? -0.771 19.328 -5.41 1 93.31 105 GLY A C 1
ATOM 805 O O . GLY A 1 105 ? -1.279 19.672 -6.477 1 93.31 105 GLY A O 1
ATOM 806 N N . LEU A 1 106 ? -1.499 18.969 -4.371 1 92.12 106 LEU A N 1
ATOM 807 C CA . LEU A 1 106 ? -2.947 18.797 -4.449 1 92.12 106 LEU A CA 1
ATOM 808 C C . LEU A 1 106 ? -3.645 20.156 -4.414 1 92.12 106 LEU A C 1
ATOM 810 O O . LEU A 1 106 ? -4.832 20.266 -4.738 1 92.12 106 LEU A O 1
ATOM 814 N N . VAL A 1 107 ? -2.863 21.203 -3.961 1 94.75 107 VAL A N 1
ATOM 815 C CA . VAL A 1 107 ? -3.393 22.562 -3.982 1 94.75 107 VAL A CA 1
ATOM 816 C C . VAL A 1 107 ? -2.658 23.375 -5.035 1 94.75 107 VAL A C 1
ATOM 818 O O . VAL A 1 107 ? -1.435 23.531 -4.977 1 94.75 107 VAL A O 1
ATOM 821 N N . ASP A 1 108 ? -3.355 23.859 -6.066 1 92.69 108 ASP A N 1
ATOM 822 C CA . ASP A 1 108 ? -2.865 24.719 -7.145 1 92.69 108 ASP A CA 1
ATOM 823 C C . ASP A 1 108 ? -1.738 24.031 -7.918 1 92.69 108 ASP A C 1
ATOM 825 O O . ASP A 1 108 ? -0.857 24.703 -8.461 1 92.69 108 ASP A O 1
ATOM 829 N N . GLU A 1 109 ? -1.639 22.75 -7.773 1 88.81 109 GLU A N 1
ATOM 830 C CA . GLU A 1 109 ? -0.649 21.953 -8.484 1 88.81 109 GLU A CA 1
ATOM 831 C C . GLU A 1 109 ? 0.771 22.359 -8.094 1 88.81 109 GLU A C 1
ATOM 833 O O . GLU A 1 109 ? 1.688 22.281 -8.914 1 88.81 109 GLU A O 1
ATOM 838 N N . LYS A 1 110 ? 0.931 22.812 -6.887 1 92.5 110 LYS A N 1
ATOM 839 C CA . LYS A 1 110 ? 2.244 23.266 -6.43 1 92.5 110 LYS A CA 1
ATOM 840 C C . LYS A 1 110 ? 2.898 22.219 -5.535 1 92.5 110 LYS A C 1
ATOM 842 O O . LYS A 1 110 ? 2.504 22.047 -4.379 1 92.5 110 LYS A O 1
ATOM 847 N N . ILE A 1 111 ? 3.889 21.594 -6.066 1 93.81 111 ILE A N 1
ATOM 848 C CA . ILE A 1 111 ? 4.676 20.625 -5.312 1 93.81 111 ILE A CA 1
ATOM 849 C C . ILE A 1 111 ? 5.742 21.359 -4.496 1 93.81 111 ILE A C 1
ATOM 851 O O . ILE A 1 111 ? 6.383 22.281 -4.992 1 93.81 111 ILE A O 1
ATOM 855 N N . ASP A 1 112 ? 5.855 21 -3.225 1 94.31 112 ASP A N 1
ATOM 856 C CA . ASP A 1 112 ? 6.91 21.453 -2.33 1 94.31 112 ASP A CA 1
ATOM 857 C C . ASP A 1 112 ? 7.5 20.297 -1.53 1 94.31 112 ASP A C 1
ATOM 859 O O . ASP A 1 112 ? 7.055 20.016 -0.417 1 94.31 112 ASP A O 1
ATOM 863 N N . LEU A 1 113 ? 8.547 19.656 -2.049 1 92.94 113 LEU A N 1
ATOM 864 C CA . LEU A 1 113 ? 9.125 18.438 -1.462 1 92.94 113 LEU A CA 1
ATOM 865 C C . LEU A 1 113 ? 9.844 18.766 -0.156 1 92.94 113 LEU A C 1
ATOM 867 O O . LEU A 1 113 ? 9.852 17.953 0.771 1 92.94 113 LEU A O 1
ATOM 871 N N . LYS A 1 114 ? 10.461 19.891 -0.109 1 93.81 114 LYS A N 1
ATOM 872 C CA . LYS A 1 114 ? 11.156 20.297 1.113 1 93.81 114 LYS A CA 1
ATOM 873 C C . LYS A 1 114 ? 10.172 20.422 2.277 1 93.81 114 LYS A C 1
ATOM 875 O O . LYS A 1 114 ? 10.422 19.906 3.365 1 93.81 114 LYS A O 1
ATOM 880 N N . LYS A 1 115 ? 9.07 21.109 2.062 1 96.81 115 LYS A N 1
ATOM 881 C CA . LYS A 1 115 ? 8.062 21.281 3.104 1 96.81 115 LYS A CA 1
ATOM 882 C C . LYS A 1 115 ? 7.453 19.938 3.498 1 96.81 115 LYS A C 1
ATOM 884 O O . LYS A 1 115 ? 7.23 19.672 4.68 1 96.81 115 LYS A O 1
ATOM 889 N N . ALA A 1 116 ? 7.18 19.078 2.51 1 96.56 116 ALA A N 1
ATOM 890 C CA . ALA A 1 116 ? 6.652 17.75 2.795 1 96.56 116 ALA A CA 1
ATOM 891 C C . ALA A 1 116 ? 7.598 16.969 3.711 1 96.56 116 ALA A C 1
ATOM 893 O O . ALA A 1 116 ? 7.164 16.406 4.715 1 96.56 116 ALA A O 1
ATOM 894 N N . LEU A 1 117 ? 8.883 17.016 3.371 1 95.94 117 LEU A N 1
ATOM 895 C CA . LEU A 1 117 ? 9.875 16.297 4.152 1 95.94 117 LEU A CA 1
ATOM 896 C C . LEU A 1 117 ? 9.938 16.828 5.582 1 95.94 117 LEU A C 1
ATOM 898 O O . LEU A 1 117 ? 10.016 16.047 6.535 1 95.94 117 LEU A O 1
ATOM 902 N N . GLU A 1 118 ? 9.906 18.094 5.75 1 97.94 118 GLU A N 1
ATOM 903 C CA . GLU A 1 118 ? 9.914 18.703 7.078 1 97.94 118 GLU A CA 1
ATOM 904 C C . GLU A 1 118 ? 8.719 18.219 7.902 1 97.94 118 GLU A C 1
ATOM 906 O O . GLU A 1 118 ? 8.852 17.938 9.094 1 97.94 118 GLU A O 1
ATOM 911 N N . LEU A 1 119 ? 7.578 18.188 7.262 1 98.38 119 LEU A N 1
ATOM 912 C CA . LEU A 1 119 ? 6.352 17.766 7.93 1 98.38 119 LEU A CA 1
ATOM 913 C C . LEU A 1 119 ? 6.414 16.281 8.281 1 98.38 119 LEU A C 1
ATOM 915 O O . LEU A 1 119 ? 5.988 15.875 9.367 1 98.38 119 LEU A O 1
ATOM 919 N N . TYR A 1 120 ? 6.922 15.453 7.387 1 97.94 120 TYR A N 1
ATOM 920 C CA . TYR A 1 120 ? 7.082 14.031 7.676 1 97.94 120 TYR A CA 1
ATOM 921 C C . TYR A 1 120 ? 8.039 13.82 8.844 1 97.94 120 TYR A C 1
ATOM 923 O O . TYR A 1 120 ? 7.785 12.977 9.711 1 97.94 120 TYR A O 1
ATOM 931 N N . LYS A 1 121 ? 9.133 14.547 8.859 1 98.5 121 LYS A N 1
ATOM 932 C CA . LYS A 1 121 ? 10.086 14.469 9.961 1 98.5 121 LYS A CA 1
ATOM 933 C C . LYS A 1 121 ? 9.422 14.812 11.289 1 98.5 121 LYS A C 1
ATOM 935 O O . LYS A 1 121 ? 9.602 14.109 12.281 1 98.5 121 LYS A O 1
ATOM 940 N N . LEU A 1 122 ? 8.711 15.891 11.25 1 98.5 122 LEU A N 1
ATOM 941 C CA . LEU A 1 122 ? 7.992 16.312 12.445 1 98.5 122 LEU A CA 1
ATOM 942 C C . LEU A 1 122 ? 7.023 15.234 12.906 1 98.5 122 LEU A C 1
ATOM 944 O O . LEU A 1 122 ? 6.977 14.906 14.094 1 98.5 122 LEU A O 1
ATOM 948 N N . ALA A 1 123 ? 6.258 14.664 11.984 1 98.38 123 ALA A N 1
ATOM 949 C CA . ALA A 1 123 ? 5.305 13.609 12.312 1 98.38 123 ALA A CA 1
ATOM 950 C C . ALA A 1 123 ? 6.02 12.383 12.883 1 98.38 123 ALA A C 1
ATOM 952 O O . ALA A 1 123 ? 5.594 11.828 13.898 1 98.38 123 ALA A O 1
ATOM 953 N N . CYS A 1 124 ? 7.078 12.008 12.266 1 98.56 124 CYS A N 1
ATOM 954 C CA . CYS A 1 124 ? 7.836 10.836 12.703 1 98.56 124 CYS A CA 1
ATOM 955 C C . CYS A 1 124 ? 8.43 11.047 14.086 1 98.56 124 CYS A C 1
ATOM 957 O O . CYS A 1 124 ? 8.336 10.172 14.945 1 98.56 124 CYS A O 1
ATOM 959 N N . GLN A 1 125 ? 9 12.164 14.305 1 98.31 125 GLN A N 1
ATOM 960 C CA . GLN A 1 125 ? 9.586 12.508 15.594 1 98.31 125 GLN A CA 1
ATOM 961 C C . GLN A 1 125 ? 8.539 12.453 16.703 1 98.31 125 GLN A C 1
ATOM 963 O O . GLN A 1 125 ? 8.867 12.195 17.859 1 98.31 125 GLN A O 1
ATOM 968 N N . ASN A 1 126 ? 7.312 12.617 16.328 1 97.94 126 ASN A N 1
ATOM 969 C CA . ASN A 1 126 ? 6.234 12.633 17.312 1 97.94 126 ASN A CA 1
ATOM 970 C C . ASN A 1 126 ? 5.422 11.344 17.266 1 97.94 126 ASN A C 1
ATOM 972 O O . ASN A 1 126 ? 4.238 11.344 17.609 1 97.94 126 ASN A O 1
ATOM 976 N N . GLY A 1 127 ? 5.926 10.273 16.75 1 97.19 127 GLY A N 1
ATOM 977 C CA . GLY A 1 127 ? 5.398 8.93 16.953 1 97.19 127 GLY A CA 1
ATOM 978 C C . GLY A 1 127 ? 4.406 8.516 15.883 1 97.19 127 GLY A C 1
ATOM 979 O O . GLY A 1 127 ? 3.604 7.602 16.094 1 97.19 127 GLY A O 1
ATOM 980 N N . ASP A 1 128 ? 4.402 9.172 14.742 1 95.56 128 ASP A N 1
ATOM 981 C CA . ASP A 1 128 ? 3.518 8.781 13.648 1 95.56 128 ASP A CA 1
ATOM 982 C C . ASP A 1 128 ? 4.227 7.852 12.664 1 95.56 128 ASP A C 1
ATOM 984 O O . ASP A 1 128 ? 5.141 8.273 11.953 1 95.56 128 ASP A O 1
ATOM 988 N N . GLY A 1 129 ? 3.773 6.625 12.57 1 96.19 129 GLY A N 1
ATOM 989 C CA . GLY A 1 129 ? 4.379 5.637 11.695 1 96.19 129 GLY A CA 1
ATOM 990 C C . GLY A 1 129 ? 4.289 6.008 10.227 1 96.19 129 GLY A C 1
ATOM 991 O O . GLY A 1 129 ? 5.211 5.734 9.453 1 96.19 129 GLY A O 1
ATOM 992 N N . VAL A 1 130 ? 3.172 6.668 9.875 1 94.56 130 VAL A N 1
ATOM 993 C CA . VAL A 1 130 ? 2.984 7.094 8.492 1 94.56 130 VAL A CA 1
ATOM 994 C C . VAL A 1 130 ? 4.023 8.156 8.133 1 94.56 130 VAL A C 1
ATOM 996 O O . VAL A 1 130 ? 4.617 8.109 7.055 1 94.56 130 VAL A O 1
ATOM 999 N N . GLY A 1 131 ? 4.219 9.086 9.07 1 97.19 131 GLY A N 1
ATOM 1000 C CA . GLY A 1 131 ? 5.246 10.102 8.875 1 97.19 131 GLY A CA 1
ATOM 1001 C C . GLY A 1 131 ? 6.633 9.516 8.688 1 97.19 131 GLY A C 1
ATOM 1002 O O . GLY A 1 131 ? 7.379 9.93 7.801 1 97.19 131 GLY A O 1
ATOM 1003 N N . CYS A 1 132 ? 6.969 8.516 9.516 1 98.38 132 CYS A N 1
ATOM 1004 C CA . CYS A 1 132 ? 8.273 7.859 9.406 1 98.38 132 CYS A CA 1
ATOM 1005 C C . CYS A 1 132 ? 8.414 7.145 8.07 1 98.38 132 CYS A C 1
ATOM 1007 O O . CYS A 1 132 ? 9.469 7.195 7.441 1 98.38 132 CYS A O 1
ATOM 1009 N N . TYR A 1 133 ? 7.367 6.469 7.59 1 96.38 133 TYR A N 1
ATOM 1010 C CA . TYR A 1 133 ? 7.352 5.766 6.309 1 96.38 133 TYR A CA 1
ATOM 1011 C C . TYR A 1 133 ? 7.586 6.734 5.156 1 96.38 133 TYR A C 1
ATOM 1013 O O . TYR A 1 133 ? 8.438 6.488 4.297 1 96.38 133 TYR A O 1
ATOM 1021 N N . ASN A 1 134 ? 6.836 7.781 5.16 1 95.69 134 ASN A N 1
ATOM 1022 C CA . ASN A 1 134 ? 6.961 8.758 4.086 1 95.69 134 ASN A CA 1
ATOM 1023 C C . ASN A 1 134 ? 8.328 9.445 4.105 1 95.69 134 ASN A C 1
ATOM 1025 O O . ASN A 1 134 ? 8.898 9.727 3.053 1 95.69 134 ASN A O 1
ATOM 1029 N N . GLU A 1 135 ? 8.867 9.773 5.324 1 96.88 135 GLU A N 1
ATOM 1030 C CA . GLU A 1 135 ? 10.219 10.305 5.414 1 96.88 135 GLU A CA 1
ATOM 1031 C C . GLU A 1 135 ? 11.234 9.336 4.82 1 96.88 135 GLU A C 1
ATOM 1033 O O . GLU A 1 135 ? 12.133 9.742 4.082 1 96.88 135 GLU A O 1
ATOM 1038 N N . ALA A 1 136 ? 11.062 8.078 5.133 1 96.31 136 ALA A N 1
ATOM 1039 C CA . ALA A 1 136 ? 11.977 7.051 4.648 1 96.31 136 ALA A CA 1
ATOM 1040 C C . ALA A 1 136 ? 12.031 7.039 3.123 1 96.31 136 ALA A C 1
ATOM 1042 O O . ALA A 1 136 ? 13.109 7.039 2.531 1 96.31 136 ALA A O 1
ATOM 1043 N N . LEU A 1 137 ? 10.867 7.055 2.523 1 93.69 137 LEU A N 1
ATOM 1044 C CA . LEU A 1 137 ? 10.797 6.996 1.067 1 93.69 137 LEU A CA 1
ATOM 1045 C C . LEU A 1 137 ? 11.359 8.273 0.446 1 93.69 137 LEU A C 1
ATOM 1047 O O . LEU A 1 137 ? 12.039 8.219 -0.583 1 93.69 137 LEU A O 1
ATOM 1051 N N . ALA A 1 138 ? 11.102 9.391 1.06 1 92.06 138 ALA A N 1
ATOM 1052 C CA . ALA A 1 138 ? 11.617 10.664 0.558 1 92.06 138 ALA A CA 1
ATOM 1053 C C . ALA A 1 138 ? 13.141 10.703 0.628 1 92.06 138 ALA A C 1
ATOM 1055 O O . ALA A 1 138 ? 13.805 11.164 -0.304 1 92.06 138 ALA A O 1
ATOM 1056 N N . VAL A 1 139 ? 13.68 10.219 1.731 1 90.62 139 VAL A N 1
ATOM 1057 C CA . VAL A 1 139 ? 15.133 10.195 1.928 1 90.62 139 VAL A CA 1
ATOM 1058 C C . VAL A 1 139 ? 15.781 9.281 0.888 1 90.62 139 VAL A C 1
ATOM 1060 O O . VAL A 1 139 ? 16.812 9.633 0.305 1 90.62 139 VAL A O 1
ATOM 1063 N N . TYR A 1 140 ? 15.148 8.227 0.638 1 87.06 140 TYR A N 1
ATOM 1064 C CA . TYR A 1 140 ? 15.68 7.281 -0.341 1 87.06 140 TYR A CA 1
ATOM 1065 C C . TYR A 1 140 ? 15.633 7.871 -1.745 1 87.06 140 TYR A C 1
ATOM 1067 O O . TYR A 1 140 ? 16.609 7.766 -2.498 1 87.06 140 TYR A O 1
ATOM 1075 N N . GLY A 1 141 ? 14.531 8.461 -2.125 1 82.88 141 GLY A N 1
ATOM 1076 C CA . GLY A 1 141 ? 14.359 9.031 -3.449 1 82.88 141 GLY A CA 1
ATOM 1077 C C . GLY A 1 141 ? 15.297 10.188 -3.727 1 82.88 141 GLY A C 1
ATOM 1078 O O . GLY A 1 141 ? 15.734 10.383 -4.863 1 82.88 141 GLY A O 1
ATOM 1079 N N . SER A 1 142 ? 15.523 11.023 -2.709 1 78.75 142 SER A N 1
ATOM 1080 C CA . SER A 1 142 ? 16.359 12.211 -2.881 1 78.75 142 SER A CA 1
ATOM 1081 C C . SER A 1 142 ? 17.828 11.828 -3.088 1 78.75 142 SER A C 1
ATOM 1083 O O . SER A 1 142 ? 18.625 12.633 -3.574 1 78.75 142 SER A O 1
ATOM 1085 N N . SER A 1 143 ? 18.219 10.633 -2.662 1 67.44 143 SER A N 1
ATOM 1086 C CA . SER A 1 143 ? 19.625 10.242 -2.682 1 67.44 143 SER A CA 1
ATOM 1087 C C . SER A 1 143 ? 19.984 9.523 -3.979 1 67.44 143 SER A C 1
ATOM 1089 O O . SER A 1 143 ? 21.172 9.297 -4.262 1 67.44 143 SER A O 1
ATOM 1091 N N . ALA A 1 144 ? 19.078 9.016 -4.688 1 59.06 144 ALA A N 1
ATOM 1092 C CA . ALA A 1 144 ? 19.344 8.203 -5.867 1 59.06 144 ALA A CA 1
ATOM 1093 C C . ALA A 1 144 ? 20.391 8.859 -6.762 1 59.06 144 ALA A C 1
ATOM 1095 O O . ALA A 1 144 ? 21.125 8.172 -7.473 1 59.06 144 ALA A O 1
ATOM 1096 N N . ASN A 1 145 ? 20.5 10.094 -6.629 1 56 145 ASN A N 1
ATOM 1097 C CA . ASN A 1 145 ? 21.469 10.734 -7.512 1 56 145 ASN A CA 1
ATOM 1098 C C . ASN A 1 145 ? 22.656 11.297 -6.723 1 56 145 ASN A C 1
ATOM 1100 O O . ASN A 1 145 ? 23.453 12.062 -7.266 1 56 145 ASN A O 1
ATOM 1104 N N . LYS A 1 146 ? 22.625 10.93 -5.477 1 62.31 146 LYS A N 1
ATOM 1105 C CA . LYS A 1 146 ? 23.672 11.617 -4.723 1 62.31 146 LYS A CA 1
ATOM 1106 C C . LYS A 1 146 ? 24.797 10.656 -4.352 1 62.31 146 LYS A C 1
ATOM 1108 O O . LYS A 1 146 ? 24.656 9.438 -4.5 1 62.31 146 LYS A O 1
ATOM 1113 N N . THR A 1 147 ? 25.828 11.18 -4.113 1 61.59 147 THR A N 1
ATOM 1114 C CA . THR A 1 147 ? 27.047 10.5 -3.721 1 61.59 147 THR A CA 1
ATOM 1115 C C . THR A 1 147 ? 26.844 9.703 -2.439 1 61.59 147 THR A C 1
ATOM 1117 O O . THR A 1 147 ? 27.547 8.711 -2.195 1 61.59 147 THR A O 1
ATOM 1120 N N . ASP A 1 148 ? 25.922 10.008 -1.8 1 76.31 148 ASP A N 1
ATOM 1121 C CA . ASP A 1 148 ? 25.75 9.367 -0.502 1 76.31 148 ASP A CA 1
ATOM 1122 C C . ASP A 1 148 ? 24.562 8.398 -0.521 1 76.31 148 ASP A C 1
ATOM 1124 O O . ASP A 1 148 ? 23.828 8.297 0.461 1 76.31 148 ASP A O 1
ATOM 1128 N N . LYS A 1 149 ? 24.5 7.738 -1.566 1 77.25 149 LYS A N 1
ATOM 1129 C CA . LYS A 1 149 ? 23.375 6.828 -1.773 1 77.25 149 LYS A CA 1
ATOM 1130 C C . LYS A 1 149 ? 23.312 5.773 -0.672 1 77.25 149 LYS A C 1
ATOM 1132 O O . LYS A 1 149 ? 22.234 5.445 -0.183 1 77.25 149 LYS A O 1
ATOM 1137 N N . ASP A 1 150 ? 24.453 5.348 -0.206 1 78.25 150 ASP A N 1
ATOM 1138 C CA . ASP A 1 150 ? 24.5 4.297 0.806 1 78.25 150 ASP A CA 1
ATOM 1139 C C . ASP A 1 150 ? 24.016 4.82 2.158 1 78.25 150 ASP A C 1
ATOM 1141 O O . ASP A 1 150 ? 23.266 4.137 2.867 1 78.25 150 ASP A O 1
ATOM 1145 N N . LYS A 1 151 ? 24.484 5.969 2.445 1 82.94 151 LYS A N 1
ATOM 1146 C CA . LYS A 1 151 ? 24.062 6.562 3.709 1 82.94 151 LYS A CA 1
ATOM 1147 C C . LYS A 1 151 ? 22.562 6.836 3.707 1 82.94 151 LYS A C 1
ATOM 1149 O O . LYS A 1 151 ? 21.875 6.617 4.715 1 82.94 151 LYS A O 1
ATOM 1154 N N . SER A 1 152 ? 22.062 7.285 2.625 1 86.5 152 SER A N 1
ATOM 1155 C CA . SER A 1 152 ? 20.641 7.57 2.494 1 86.5 152 SER A CA 1
ATOM 1156 C C . SER A 1 152 ? 19.812 6.293 2.561 1 86.5 152 SER A C 1
ATOM 1158 O O . SER A 1 152 ? 18.734 6.273 3.166 1 86.5 152 SER A O 1
ATOM 1160 N N . ALA A 1 153 ? 20.359 5.266 1.976 1 85.94 153 ALA A N 1
ATOM 1161 C CA . ALA A 1 153 ? 19.672 3.98 2.021 1 85.94 153 ALA A CA 1
ATOM 1162 C C . ALA A 1 153 ? 19.609 3.445 3.449 1 85.94 153 ALA A C 1
ATOM 1164 O O . ALA A 1 153 ? 18.562 2.947 3.885 1 85.94 153 ALA A O 1
ATOM 1165 N N . ALA A 1 154 ? 20.688 3.555 4.156 1 89.5 154 ALA A N 1
ATOM 1166 C CA . ALA A 1 154 ? 20.734 3.094 5.539 1 89.5 154 ALA A CA 1
ATOM 1167 C C . ALA A 1 154 ? 19.766 3.887 6.414 1 89.5 154 ALA A C 1
ATOM 1169 O O . ALA A 1 154 ? 19.062 3.316 7.246 1 89.5 154 ALA A O 1
ATOM 1170 N N . LYS A 1 155 ? 19.781 5.176 6.219 1 93.62 155 LYS A N 1
ATOM 1171 C CA . LYS A 1 155 ? 18.859 6.027 6.957 1 93.62 155 LYS A CA 1
ATOM 1172 C C . LYS A 1 155 ? 17.406 5.664 6.645 1 93.62 155 LYS A C 1
ATOM 1174 O O . LYS A 1 155 ? 16.562 5.602 7.547 1 93.62 155 LYS A O 1
ATOM 1179 N N . SER A 1 156 ? 17.141 5.441 5.398 1 93.81 156 SER A N 1
ATOM 1180 C CA . SER A 1 156 ? 15.797 5.059 4.977 1 93.81 156 SER A CA 1
ATOM 1181 C C . SER A 1 156 ? 15.352 3.764 5.652 1 93.81 156 SER A C 1
ATOM 1183 O O . SER A 1 156 ? 14.234 3.678 6.164 1 93.81 156 SER A O 1
ATOM 1185 N N . LEU A 1 157 ? 16.219 2.795 5.715 1 94 157 LEU A N 1
ATOM 1186 C CA . LEU A 1 157 ? 15.891 1.52 6.344 1 94 157 LEU A CA 1
ATOM 1187 C C . LEU A 1 157 ? 15.633 1.698 7.836 1 94 157 LEU A C 1
ATOM 1189 O O . LEU A 1 157 ? 14.734 1.07 8.398 1 94 157 LEU A O 1
ATOM 1193 N N . SER A 1 158 ? 16.406 2.521 8.484 1 96.94 158 SER A N 1
ATOM 1194 C CA . SER A 1 158 ? 16.203 2.801 9.898 1 96.94 158 SER A CA 1
ATOM 1195 C C . SER A 1 158 ? 14.844 3.455 10.148 1 96.94 158 SER A C 1
ATOM 1197 O O . SER A 1 158 ? 14.172 3.148 11.133 1 96.94 158 SER A O 1
ATOM 1199 N N . LEU A 1 159 ? 14.492 4.336 9.281 1 98 159 LEU A N 1
ATOM 1200 C CA . LEU A 1 159 ? 13.203 5.008 9.383 1 98 159 LEU A CA 1
ATOM 1201 C C . LEU A 1 159 ? 12.062 4.035 9.133 1 98 159 LEU A C 1
ATOM 1203 O O . LEU A 1 159 ? 11.023 4.094 9.805 1 98 159 LEU A O 1
ATOM 1207 N N . LEU A 1 160 ? 12.242 3.15 8.156 1 97.19 160 LEU A N 1
ATOM 1208 C CA . LEU A 1 160 ? 11.242 2.115 7.922 1 97.19 160 LEU A CA 1
ATOM 1209 C C . LEU A 1 160 ? 11.07 1.229 9.148 1 97.19 160 LEU A C 1
ATOM 1211 O O . LEU A 1 160 ? 9.945 0.858 9.5 1 97.19 160 LEU A O 1
ATOM 1215 N N . ALA A 1 161 ? 12.141 0.868 9.727 1 98.06 161 ALA A N 1
ATOM 1216 C CA . ALA A 1 161 ? 12.086 0.061 10.945 1 98.06 161 ALA A CA 1
ATOM 1217 C C . ALA A 1 161 ? 11.328 0.785 12.055 1 98.06 161 ALA A C 1
ATOM 1219 O O . ALA A 1 161 ? 10.5 0.182 12.742 1 98.06 161 ALA A O 1
ATOM 1220 N N . LYS A 1 162 ? 11.656 2.061 12.227 1 98.44 162 LYS A N 1
ATOM 1221 C CA . LYS A 1 162 ? 10.938 2.863 13.211 1 98.44 162 LYS A CA 1
ATOM 1222 C C . LYS A 1 162 ? 9.445 2.908 12.906 1 98.44 162 LYS A C 1
ATOM 1224 O O . LYS A 1 162 ? 8.617 2.771 13.805 1 98.44 162 LYS A O 1
ATOM 1229 N N . SER A 1 163 ? 9.117 3.092 11.656 1 97.94 163 SER A N 1
ATOM 1230 C CA . SER A 1 163 ? 7.727 3.09 11.211 1 97.94 163 SER A CA 1
ATOM 1231 C C . SER A 1 163 ? 7.035 1.775 11.57 1 97.94 163 SER A C 1
ATOM 1233 O O . SER A 1 163 ? 5.895 1.773 12.039 1 97.94 163 SER A O 1
ATOM 1235 N N . CYS A 1 164 ? 7.699 0.706 11.344 1 96.94 164 CYS A N 1
ATOM 1236 C CA . CYS A 1 164 ? 7.16 -0.607 11.68 1 96.94 164 CYS A CA 1
ATOM 1237 C C . CYS A 1 164 ? 6.992 -0.755 13.188 1 96.94 164 CYS A C 1
ATOM 1239 O O . CYS A 1 164 ? 6.008 -1.333 13.648 1 96.94 164 CYS A O 1
ATOM 1241 N N . GLU A 1 165 ? 7.887 -0.255 13.961 1 97.81 165 GLU A N 1
ATOM 1242 C CA . GLU A 1 165 ? 7.77 -0.265 15.422 1 97.81 165 GLU A CA 1
ATOM 1243 C C . GLU A 1 165 ? 6.547 0.523 15.883 1 97.81 165 GLU A C 1
ATOM 1245 O O . GLU A 1 165 ? 5.934 0.189 16.891 1 97.81 165 GLU A O 1
ATOM 1250 N N . LEU A 1 166 ? 6.25 1.51 15.117 1 96.12 166 LEU A N 1
ATOM 1251 C CA . LEU A 1 166 ? 5.082 2.334 15.414 1 96.12 166 LEU A CA 1
ATOM 1252 C C . LEU A 1 166 ? 3.822 1.729 14.805 1 96.12 166 LEU A C 1
ATOM 1254 O O . LEU A 1 166 ? 2.84 2.436 14.578 1 96.12 166 LEU A O 1
ATOM 1258 N N . GLU A 1 167 ? 3.875 0.47 14.359 1 92.62 167 GLU A N 1
ATOM 1259 C CA . GLU A 1 167 ? 2.762 -0.399 13.992 1 92.62 167 GLU A CA 1
ATOM 1260 C C . GLU A 1 167 ? 2.197 -0.024 12.625 1 92.62 167 GLU A C 1
ATOM 1262 O O . GLU A 1 167 ? 1.008 -0.213 12.367 1 92.62 167 GLU A O 1
ATOM 1267 N N . TYR A 1 168 ? 2.969 0.633 11.781 1 91.94 168 TYR A N 1
ATOM 1268 C CA . TYR A 1 168 ? 2.531 0.877 10.406 1 91.94 168 TYR A CA 1
ATOM 1269 C C . TYR A 1 168 ? 2.818 -0.329 9.523 1 91.94 168 TYR A C 1
ATOM 1271 O O . TYR A 1 168 ? 3.957 -0.537 9.094 1 91.94 168 TYR A O 1
ATOM 1279 N N . ALA A 1 169 ? 1.843 -1.03 9.117 1 90.06 169 ALA A N 1
ATOM 1280 C CA . ALA A 1 169 ? 1.932 -2.344 8.484 1 90.06 169 ALA A CA 1
ATOM 1281 C C . ALA A 1 169 ? 2.709 -2.27 7.176 1 90.06 169 ALA A C 1
ATOM 1283 O O . ALA A 1 169 ? 3.512 -3.156 6.871 1 90.06 169 ALA A O 1
ATOM 1284 N N . GLN A 1 170 ? 2.49 -1.21 6.426 1 90.56 170 GLN A N 1
ATOM 1285 C CA . GLN A 1 170 ? 3.131 -1.084 5.121 1 90.56 170 GLN A CA 1
ATOM 1286 C C . GLN A 1 170 ? 4.648 -1.001 5.258 1 90.56 170 GLN A C 1
ATOM 1288 O O . GLN A 1 170 ? 5.383 -1.493 4.398 1 90.56 170 GLN A O 1
ATOM 1293 N N . ALA A 1 171 ? 5.059 -0.354 6.281 1 94.56 171 ALA A N 1
ATOM 1294 C CA . ALA A 1 171 ? 6.496 -0.248 6.527 1 94.56 171 ALA A CA 1
ATOM 1295 C C . ALA A 1 171 ? 7.098 -1.61 6.859 1 94.56 171 ALA A C 1
ATOM 1297 O O . ALA A 1 171 ? 8.18 -1.952 6.379 1 94.56 171 ALA A O 1
ATOM 1298 N N . CYS A 1 172 ? 6.344 -2.381 7.715 1 94.56 172 CYS A N 1
ATOM 1299 C CA . CYS A 1 172 ? 6.809 -3.723 8.047 1 94.56 172 CYS A CA 1
ATOM 1300 C C . CYS A 1 172 ? 6.875 -4.605 6.809 1 94.56 172 CYS A C 1
ATOM 1302 O O . CYS A 1 172 ? 7.832 -5.359 6.629 1 94.56 172 CYS A O 1
ATOM 1304 N N . TYR A 1 173 ? 5.891 -4.457 5.98 1 91.38 173 TYR A N 1
ATOM 1305 C CA . TYR A 1 173 ? 5.832 -5.227 4.746 1 91.38 173 TYR A CA 1
ATOM 1306 C C . TYR A 1 173 ? 7.012 -4.898 3.84 1 91.38 173 TYR A C 1
ATOM 1308 O O . TYR A 1 173 ? 7.688 -5.797 3.338 1 91.38 173 TYR A O 1
ATOM 1316 N N . LEU A 1 174 ? 7.23 -3.617 3.627 1 92.31 174 LEU A N 1
ATOM 1317 C CA . LEU A 1 174 ? 8.328 -3.205 2.758 1 92.31 174 LEU A CA 1
ATOM 1318 C C . LEU A 1 174 ? 9.672 -3.664 3.324 1 92.31 174 LEU A C 1
ATOM 1320 O O . LEU A 1 174 ? 10.531 -4.133 2.582 1 92.31 174 LEU A O 1
ATOM 1324 N N . LEU A 1 175 ? 9.828 -3.582 4.637 1 94.62 175 LEU A N 1
ATOM 1325 C CA . LEU A 1 175 ? 11.047 -4.066 5.273 1 94.62 175 LEU A CA 1
ATOM 1326 C C . LEU A 1 175 ? 11.227 -5.562 5.031 1 94.62 175 LEU A C 1
ATOM 1328 O O . LEU A 1 175 ? 12.344 -6.02 4.789 1 94.62 175 LEU A O 1
ATOM 1332 N N . ALA A 1 176 ? 10.156 -6.258 5.145 1 93.56 176 ALA A N 1
ATOM 1333 C CA . ALA A 1 176 ? 10.219 -7.695 4.91 1 93.56 176 ALA A CA 1
ATOM 1334 C C . ALA A 1 176 ? 10.672 -8 3.484 1 93.56 176 ALA A C 1
ATOM 1336 O O . ALA A 1 176 ? 11.531 -8.852 3.27 1 93.56 176 ALA A O 1
ATOM 1337 N N . LYS A 1 177 ? 10.102 -7.285 2.547 1 91 177 LYS A N 1
ATOM 1338 C CA . LYS A 1 177 ? 10.43 -7.48 1.138 1 91 177 LYS A CA 1
ATOM 1339 C C . LYS A 1 177 ? 11.898 -7.176 0.864 1 91 177 LYS A C 1
ATOM 1341 O O . LYS A 1 177 ? 12.516 -7.809 0.006 1 91 177 LYS A O 1
ATOM 1346 N N . LEU A 1 178 ? 12.422 -6.242 1.624 1 90.44 178 LEU A N 1
ATOM 1347 C CA . LEU A 1 178 ? 13.789 -5.785 1.391 1 90.44 178 LEU A CA 1
ATOM 1348 C C . LEU A 1 178 ? 14.781 -6.617 2.197 1 90.44 178 LEU A C 1
ATOM 1350 O O . LEU A 1 178 ? 15.992 -6.477 2.023 1 90.44 178 LEU A O 1
ATOM 1354 N N . SER A 1 179 ? 14.289 -7.469 3.027 1 89.69 179 SER A N 1
ATOM 1355 C CA . SER A 1 179 ? 15.164 -8.258 3.895 1 89.69 179 SER A CA 1
ATOM 1356 C C . SER A 1 179 ? 15.727 -9.469 3.156 1 89.69 179 SER A C 1
ATOM 1358 O O . SER A 1 179 ? 15 -10.156 2.428 1 89.69 179 SER A O 1
ATOM 1360 N N . ASN A 1 180 ? 17 -9.703 3.301 1 83.31 180 ASN A N 1
ATOM 1361 C CA . ASN A 1 180 ? 17.641 -10.883 2.73 1 83.31 180 ASN A CA 1
ATOM 1362 C C . ASN A 1 180 ? 17.719 -12.023 3.746 1 83.31 180 ASN A C 1
ATOM 1364 O O . ASN A 1 180 ? 18.281 -13.078 3.457 1 83.31 180 ASN A O 1
ATOM 1368 N N . ASP A 1 181 ? 17.234 -11.797 4.883 1 89.31 181 ASP A N 1
ATOM 1369 C CA . ASP A 1 181 ? 17.156 -12.781 5.961 1 89.31 181 ASP A CA 1
ATOM 1370 C C . ASP A 1 181 ? 15.75 -13.352 6.09 1 89.31 181 ASP A C 1
ATOM 1372 O O . ASP A 1 181 ? 14.828 -12.656 6.527 1 89.31 181 ASP A O 1
ATOM 1376 N N . GLU A 1 182 ? 15.633 -14.656 5.766 1 90.12 182 GLU A N 1
ATOM 1377 C CA . GLU A 1 182 ? 14.32 -15.297 5.727 1 90.12 182 GLU A CA 1
ATOM 1378 C C . GLU A 1 182 ? 13.641 -15.258 7.09 1 90.12 182 GLU A C 1
ATOM 1380 O O . GLU A 1 182 ? 12.43 -15.062 7.18 1 90.12 182 GLU A O 1
ATOM 1385 N N . VAL A 1 183 ? 14.391 -15.445 8.133 1 92.5 183 VAL A N 1
ATOM 1386 C CA . VAL A 1 183 ? 13.828 -15.445 9.484 1 92.5 183 VAL A CA 1
ATOM 1387 C C . VAL A 1 183 ? 13.305 -14.047 9.828 1 92.5 183 VAL A C 1
ATOM 1389 O O . VAL A 1 183 ? 12.18 -13.898 10.305 1 92.5 183 VAL A O 1
ATOM 1392 N N . LYS A 1 184 ? 14.125 -13.086 9.5 1 93.44 184 LYS A N 1
ATOM 1393 C CA . LYS A 1 184 ? 13.719 -11.703 9.75 1 93.44 184 LYS A CA 1
ATOM 1394 C C . LYS A 1 184 ? 12.516 -11.32 8.898 1 93.44 184 LYS A C 1
ATOM 1396 O O . LYS A 1 184 ? 11.578 -10.68 9.383 1 93.44 184 LYS A O 1
ATOM 1401 N N . ALA A 1 185 ? 12.578 -11.711 7.641 1 93.06 185 ALA A N 1
ATOM 1402 C CA . ALA A 1 185 ? 11.477 -11.398 6.73 1 93.06 185 ALA A CA 1
ATOM 1403 C C . ALA A 1 185 ? 10.164 -12 7.23 1 93.06 185 ALA A C 1
ATOM 1405 O O . ALA A 1 185 ? 9.133 -11.336 7.238 1 93.06 185 ALA A O 1
ATOM 1406 N N . LYS A 1 186 ? 10.203 -13.195 7.723 1 91.62 186 LYS A N 1
ATOM 1407 C CA . LYS A 1 186 ? 9.008 -13.883 8.227 1 91.62 186 LYS A CA 1
ATOM 1408 C C . LYS A 1 186 ? 8.422 -13.148 9.422 1 91.62 186 LYS A C 1
ATOM 1410 O O . LYS A 1 186 ? 7.203 -12.945 9.5 1 91.62 186 LYS A O 1
ATOM 1415 N N . ALA A 1 187 ? 9.266 -12.812 10.336 1 94.5 187 ALA A N 1
ATOM 1416 C CA . ALA A 1 187 ? 8.812 -12.094 11.523 1 94.5 187 ALA A CA 1
ATOM 1417 C C . ALA A 1 187 ? 8.164 -10.766 11.141 1 94.5 187 ALA A C 1
ATOM 1419 O O . ALA A 1 187 ? 7.141 -10.383 11.711 1 94.5 187 ALA A O 1
ATOM 1420 N N . LEU A 1 188 ? 8.75 -10.125 10.156 1 95 188 LEU A N 1
ATOM 1421 C CA . LEU A 1 188 ? 8.242 -8.836 9.711 1 95 188 LEU A CA 1
ATOM 1422 C C . LEU A 1 188 ? 6.914 -8.984 8.984 1 95 188 LEU A C 1
ATOM 1424 O O . LEU A 1 188 ? 6.008 -8.164 9.156 1 95 188 LEU A O 1
ATOM 1428 N N . PHE A 1 189 ? 6.773 -10.008 8.141 1 90.94 189 PHE A N 1
ATOM 1429 C CA . PHE A 1 189 ? 5.484 -10.266 7.508 1 90.94 189 PHE A CA 1
ATOM 1430 C C . PHE A 1 189 ? 4.406 -10.523 8.555 1 90.94 189 PHE A C 1
ATOM 1432 O O . PHE A 1 189 ? 3.273 -10.062 8.406 1 90.94 189 PHE A O 1
ATOM 1439 N N . LYS A 1 190 ? 4.742 -11.273 9.555 1 90.69 190 LYS A N 1
ATOM 1440 C CA . LYS A 1 190 ? 3.797 -11.547 10.633 1 90.69 190 LYS A CA 1
ATOM 1441 C C . LYS A 1 190 ? 3.371 -10.258 11.328 1 90.69 190 LYS A C 1
ATOM 1443 O O . LYS A 1 190 ? 2.189 -10.07 11.633 1 90.69 190 LYS A O 1
ATOM 1448 N N . ARG A 1 191 ? 4.32 -9.398 11.547 1 92.19 191 ARG A N 1
ATOM 1449 C CA . ARG A 1 191 ? 4 -8.109 12.148 1 92.19 191 ARG A CA 1
ATOM 1450 C C . ARG A 1 191 ? 3.105 -7.281 11.234 1 92.19 191 ARG A C 1
ATOM 1452 O O . ARG A 1 191 ? 2.156 -6.645 11.695 1 92.19 191 ARG A O 1
ATOM 1459 N N . ALA A 1 192 ? 3.49 -7.246 9.914 1 89.94 192 ALA A N 1
ATOM 1460 C CA . ALA A 1 192 ? 2.672 -6.52 8.945 1 89.94 192 ALA A CA 1
ATOM 1461 C C . ALA A 1 192 ? 1.227 -7.012 8.969 1 89.94 192 ALA A C 1
ATOM 1463 O O . ALA A 1 192 ? 0.291 -6.207 8.961 1 89.94 192 ALA A O 1
ATOM 1464 N N . CYS A 1 193 ? 1.056 -8.305 9.039 1 84.12 193 CYS A N 1
ATOM 1465 C CA . CYS A 1 193 ? -0.281 -8.891 9.078 1 84.12 193 CYS A CA 1
ATOM 1466 C C . CYS A 1 193 ? -1.001 -8.516 10.367 1 84.12 193 CYS A C 1
ATOM 1468 O O . CYS A 1 193 ? -2.184 -8.172 10.344 1 84.12 193 CYS A O 1
ATOM 1470 N N . LYS A 1 194 ? -0.32 -8.617 11.438 1 84.31 194 LYS A N 1
ATOM 1471 C CA . LYS A 1 194 ? -0.895 -8.266 12.734 1 84.31 194 LYS A CA 1
ATOM 1472 C C . LYS A 1 194 ? -1.397 -6.824 12.742 1 84.31 194 LYS A C 1
ATOM 1474 O O . LYS A 1 194 ? -2.531 -6.559 13.148 1 84.31 194 LYS A O 1
ATOM 1479 N N . PHE A 1 195 ? -0.53 -5.98 12.195 1 82 195 PHE A N 1
ATOM 1480 C CA . PHE A 1 195 ? -0.859 -4.559 12.219 1 82 195 PHE A CA 1
ATOM 1481 C C . PHE A 1 195 ? -1.902 -4.227 11.156 1 82 195 PHE A C 1
ATOM 1483 O O . PHE A 1 195 ? -2.674 -3.277 11.312 1 82 195 PHE A O 1
ATOM 1490 N N . GLY A 1 196 ? -1.891 -4.965 9.984 1 76.44 196 GLY A N 1
ATOM 1491 C CA . GLY A 1 196 ? -2.832 -4.738 8.898 1 76.44 196 GLY A CA 1
ATOM 1492 C C . GLY A 1 196 ? -4.156 -5.453 9.094 1 76.44 196 GLY A C 1
ATOM 1493 O O . GLY A 1 196 ? -5.043 -5.371 8.242 1 76.44 196 GLY A O 1
ATOM 1494 N N . LYS A 1 197 ? -4.309 -6.086 10.234 1 60.16 197 LYS A N 1
ATOM 1495 C CA . LYS A 1 197 ? -5.496 -6.848 10.609 1 60.16 197 LYS A CA 1
ATOM 1496 C C . LYS A 1 197 ? -5.785 -7.945 9.586 1 60.16 197 LYS A C 1
ATOM 1498 O O . LYS A 1 197 ? -6.926 -8.102 9.141 1 60.16 197 LYS A O 1
ATOM 1503 N N . CYS A 1 198 ? -4.586 -8.445 9.125 1 57.38 198 CYS A N 1
ATOM 1504 C CA . CYS A 1 198 ? -4.781 -9.648 8.328 1 57.38 198 CYS A CA 1
ATOM 1505 C C . CYS A 1 198 ? -5.574 -10.695 9.102 1 57.38 198 CYS A C 1
ATOM 1507 O O . CYS A 1 198 ? -5.527 -10.727 10.336 1 57.38 198 CYS A O 1
ATOM 1509 N N . ALA A 1 199 ? -6.703 -11.023 8.625 1 43.41 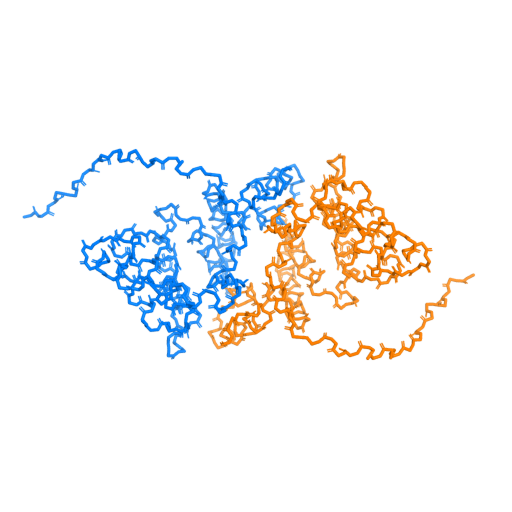199 ALA A N 1
ATOM 1510 C CA . ALA A 1 199 ? -7.535 -11.969 9.375 1 43.41 199 ALA A CA 1
ATOM 1511 C C . ALA A 1 199 ? -6.68 -13.031 10.062 1 43.41 199 ALA A C 1
ATOM 1513 O O . ALA A 1 199 ? -5.773 -13.594 9.445 1 43.41 199 ALA A O 1
ATOM 1514 N N . GLU A 1 200 ? -6.457 -12.891 11.453 1 40.66 200 GLU A N 1
ATOM 1515 C CA . GLU A 1 200 ? -5.902 -14.016 12.203 1 40.66 200 GLU A CA 1
ATOM 1516 C C . GLU A 1 200 ? -6.598 -15.32 11.836 1 40.66 200 GLU A C 1
ATOM 1518 O O . GLU A 1 200 ? -7.793 -15.328 11.539 1 40.66 200 GLU A O 1
ATOM 1523 N N . MET B 1 1 ? 8.016 -34.344 -28.078 1 24.66 1 MET B N 1
ATOM 1524 C CA . MET B 1 1 ? 8.516 -32.969 -28.109 1 24.66 1 MET B CA 1
ATOM 1525 C C . MET B 1 1 ? 7.367 -31.984 -27.922 1 24.66 1 MET B C 1
ATOM 1527 O O . MET B 1 1 ? 6.238 -32.25 -28.344 1 24.66 1 MET B O 1
ATOM 1531 N N . LYS B 1 2 ? 7.582 -30.812 -27.109 1 28.64 2 LYS B N 1
ATOM 1532 C CA . LYS B 1 2 ? 7.066 -29.922 -26.078 1 28.64 2 LYS B CA 1
ATOM 1533 C C . LYS B 1 2 ? 6.176 -28.844 -26.672 1 28.64 2 LYS B C 1
ATOM 1535 O O . LYS B 1 2 ? 5.535 -28.078 -25.953 1 28.64 2 LYS B O 1
ATOM 1540 N N . THR B 1 3 ? 6.207 -28.453 -27.938 1 26.83 3 THR B N 1
ATOM 1541 C CA . THR B 1 3 ? 6.262 -27.016 -28.219 1 26.83 3 THR B CA 1
ATOM 1542 C C . THR B 1 3 ? 4.863 -26.406 -28.188 1 26.83 3 THR B C 1
ATOM 1544 O O . THR B 1 3 ? 4.711 -25.188 -28.297 1 26.83 3 THR B O 1
ATOM 1547 N N . LYS B 1 4 ? 3.836 -27 -28.375 1 30.42 4 LYS B N 1
ATOM 1548 C CA . LYS B 1 4 ? 2.811 -26.281 -29.125 1 30.42 4 LYS B CA 1
ATOM 1549 C C . LYS B 1 4 ? 1.993 -25.375 -28.203 1 30.42 4 LYS B C 1
ATOM 1551 O O . LYS B 1 4 ? 1.063 -25.828 -27.547 1 30.42 4 LYS B O 1
ATOM 1556 N N . ILE B 1 5 ? 2.684 -24.328 -27.484 1 32.06 5 ILE B N 1
ATOM 1557 C CA . ILE B 1 5 ? 1.912 -23.375 -26.688 1 32.06 5 ILE B CA 1
ATOM 1558 C C . ILE B 1 5 ? 0.872 -22.688 -27.578 1 32.06 5 ILE B C 1
ATOM 1560 O O . ILE B 1 5 ? 1.223 -21.969 -28.516 1 32.06 5 ILE B O 1
ATOM 1564 N N . LEU B 1 6 ? -0.177 -23.359 -28.016 1 27.34 6 LEU B N 1
ATOM 1565 C CA . LEU B 1 6 ? -1.283 -22.859 -28.828 1 27.34 6 LEU B CA 1
ATOM 1566 C C . LEU B 1 6 ? -1.705 -21.469 -28.391 1 27.34 6 LEU B C 1
ATOM 1568 O O . LEU B 1 6 ? -2.012 -21.25 -27.219 1 27.34 6 LEU B O 1
ATOM 1572 N N . ASN B 1 7 ? -1.674 -20.391 -29.266 1 26.56 7 ASN B N 1
ATOM 1573 C CA . ASN B 1 7 ? -1.937 -18.953 -29.344 1 26.56 7 ASN B CA 1
ATOM 1574 C C . ASN B 1 7 ? -3.41 -18.641 -29.094 1 26.56 7 ASN B C 1
ATOM 1576 O O . ASN B 1 7 ? -3.793 -17.469 -29 1 26.56 7 ASN B O 1
ATOM 1580 N N . PHE B 1 8 ? -4.438 -19.469 -29.453 1 27.03 8 PHE B N 1
ATOM 1581 C CA . PHE B 1 8 ? -5.527 -18.812 -30.172 1 27.03 8 PHE B CA 1
ATOM 1582 C C . PHE B 1 8 ? -6.121 -17.672 -29.359 1 27.03 8 PHE B C 1
ATOM 1584 O O . PHE B 1 8 ? -5.91 -17.609 -28.141 1 27.03 8 PHE B O 1
ATOM 1591 N N . ALA B 1 9 ? -7.637 -17.156 -29.703 1 26.8 9 ALA B N 1
ATOM 1592 C CA . ALA B 1 9 ? -8.617 -16.141 -30.078 1 26.8 9 ALA B CA 1
ATOM 1593 C C . ALA B 1 9 ? -9.102 -15.367 -28.844 1 26.8 9 ALA B C 1
ATOM 1595 O O . ALA B 1 9 ? -9.07 -15.883 -27.734 1 26.8 9 ALA B O 1
ATOM 1596 N N .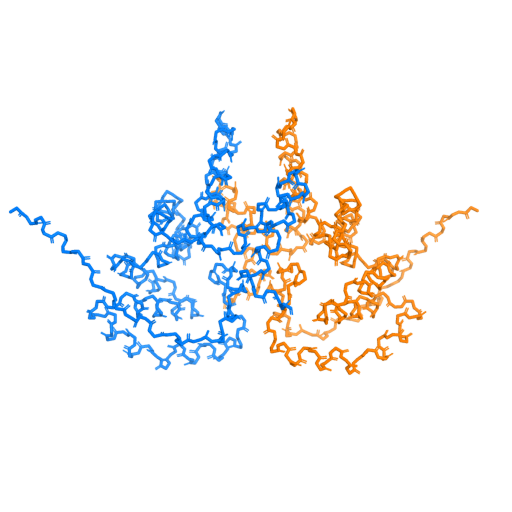 ILE B 1 10 ? -9.852 -14.047 -29.234 1 29.44 10 ILE B N 1
ATOM 1597 C CA . ILE B 1 10 ? -10.227 -12.703 -28.812 1 29.44 10 ILE B CA 1
ATOM 1598 C C . ILE B 1 10 ? -11.43 -12.773 -27.875 1 29.44 10 ILE B C 1
ATOM 1600 O O . ILE B 1 10 ? -12.555 -12.469 -28.281 1 29.44 10 ILE B O 1
ATOM 1604 N N . VAL B 1 11 ? -12.039 -13.805 -27.516 1 28.03 11 VAL B N 1
ATOM 1605 C CA . VAL B 1 11 ? -13.336 -13.523 -26.922 1 28.03 11 VAL B CA 1
ATOM 1606 C C . VAL B 1 11 ? -13.234 -12.305 -26 1 28.03 11 VAL B C 1
ATOM 1608 O O . VAL B 1 11 ? -12.547 -12.359 -24.969 1 28.03 11 VAL B O 1
ATOM 1611 N N . LEU B 1 12 ? -13.672 -11.047 -26.625 1 28.38 12 LEU B N 1
ATOM 1612 C CA . LEU B 1 12 ? -13.961 -9.68 -26.203 1 28.38 12 LEU B CA 1
ATOM 1613 C C . LEU B 1 12 ? -14.992 -9.68 -25.078 1 28.38 12 LEU B C 1
ATOM 1615 O O . LEU B 1 12 ? -16 -8.977 -25.156 1 28.38 12 LEU B O 1
ATOM 1619 N N . ALA B 1 13 ? -15.539 -10.664 -24.484 1 28.44 13 ALA B N 1
ATOM 1620 C CA . ALA B 1 13 ? -16.531 -10.406 -23.453 1 28.44 13 ALA B CA 1
ATOM 1621 C C . ALA B 1 13 ? -16.125 -9.211 -22.578 1 28.44 13 ALA B C 1
ATOM 1623 O O . ALA B 1 13 ? -15.242 -9.328 -21.734 1 28.44 13 ALA B O 1
ATOM 1624 N N . VAL B 1 14 ? -16.281 -7.926 -23.188 1 26.67 14 VAL B N 1
ATOM 1625 C CA . VAL B 1 14 ? -16.109 -6.512 -22.875 1 26.67 14 VAL B CA 1
ATOM 1626 C C . VAL B 1 14 ? -16.719 -6.211 -21.5 1 26.67 14 VAL B C 1
ATOM 1628 O O . VAL B 1 14 ? -16.109 -5.516 -20.688 1 26.67 14 VAL B O 1
ATOM 1631 N N . ALA B 1 15 ? -18.203 -6.117 -21.391 1 25.52 15 ALA B N 1
ATOM 1632 C CA . ALA B 1 15 ? -19.016 -4.953 -21.031 1 25.52 15 ALA B CA 1
ATOM 1633 C C . ALA B 1 15 ? -18.984 -4.699 -19.531 1 25.52 15 ALA B C 1
ATOM 1635 O O . ALA B 1 15 ? -19.672 -3.803 -19.031 1 25.52 15 ALA B O 1
ATOM 1636 N N . PHE B 1 16 ? -19.312 -5.762 -18.828 1 30.41 16 PHE B N 1
ATOM 1637 C CA . PHE B 1 16 ? -19.797 -5.559 -17.469 1 30.41 16 PHE B CA 1
ATOM 1638 C C . PHE B 1 16 ? -18.875 -4.637 -16.688 1 30.41 16 PHE B C 1
ATOM 1640 O O . PHE B 1 16 ? -17.734 -5.004 -16.375 1 30.41 16 PHE B O 1
ATOM 1647 N N . GLY B 1 17 ? -19.078 -3.299 -16.828 1 24.5 17 GLY B N 1
ATOM 1648 C CA . GLY B 1 17 ? -18.625 -1.932 -16.609 1 24.5 17 GLY B CA 1
ATOM 1649 C C . GLY B 1 17 ? -17.969 -1.721 -15.266 1 24.5 17 GLY B C 1
ATOM 1650 O O . GLY B 1 1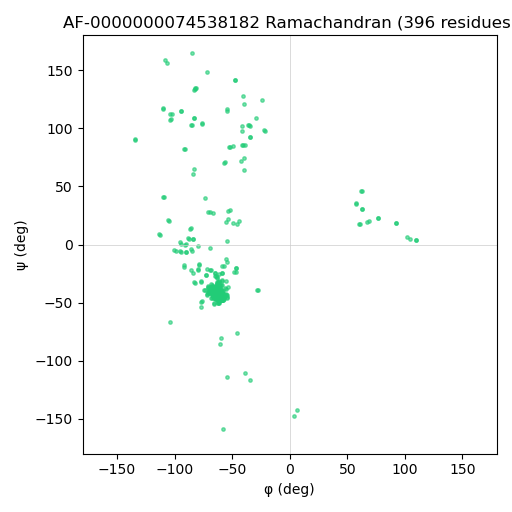7 ? -16.828 -1.251 -15.195 1 24.5 17 GLY B O 1
ATOM 1651 N N . PHE B 1 18 ? -18.797 -0.893 -14.406 1 26.14 18 PHE B N 1
ATOM 1652 C CA . PHE B 1 18 ? -18.531 0.279 -13.578 1 26.14 18 PHE B CA 1
ATOM 1653 C C . PHE B 1 18 ? -17.812 -0.115 -12.305 1 26.14 18 PHE B C 1
ATOM 1655 O O . PHE B 1 18 ? -17.25 0.739 -11.617 1 26.14 18 PHE B O 1
ATOM 1662 N N . SER B 1 19 ? -18.406 -1.166 -11.688 1 27.45 19 SER B N 1
ATOM 1663 C CA . SER B 1 19 ? -18.188 -1.1 -10.242 1 27.45 19 SER B CA 1
ATOM 1664 C C . SER B 1 19 ? -16.719 -1.364 -9.898 1 27.45 19 SER B C 1
ATOM 1666 O O . SER B 1 19 ? -16.344 -2.492 -9.562 1 27.45 19 SER B O 1
ATOM 1668 N N . GLY B 1 20 ? -15.953 -1.025 -10.844 1 26.97 20 GLY B N 1
ATOM 1669 C CA . GLY B 1 20 ? -14.547 -1.38 -10.906 1 26.97 20 GLY B CA 1
ATOM 1670 C C . GLY B 1 20 ? -13.773 -0.983 -9.664 1 26.97 20 GLY B C 1
ATOM 1671 O O . GLY B 1 20 ? -12.555 -1.166 -9.594 1 26.97 20 GLY B O 1
ATOM 1672 N N . CYS B 1 21 ? -14.328 0.252 -9.258 1 28.22 21 CYS B N 1
ATOM 1673 C CA . CYS B 1 21 ? -13.312 0.741 -8.336 1 28.22 21 CYS B CA 1
ATOM 1674 C C . CYS B 1 21 ? -13.008 -0.291 -7.258 1 28.22 21 CYS B C 1
ATOM 1676 O O . CYS B 1 21 ? -13.516 -0.193 -6.141 1 28.22 21 CYS B O 1
ATOM 1678 N N . TRP B 1 22 ? -13.312 -1.487 -7.562 1 28.31 22 TRP B N 1
ATOM 1679 C CA . TRP B 1 22 ? -12.922 -2.535 -6.625 1 28.31 22 TRP B CA 1
ATOM 1680 C C . TRP B 1 22 ? -11.422 -2.471 -6.336 1 28.31 22 TRP B C 1
ATOM 1682 O O . TRP B 1 22 ? -10.875 -3.363 -5.688 1 28.31 22 TRP B O 1
ATOM 1692 N N . SER B 1 23 ? -10.695 -1.667 -7.266 1 27.7 23 SER B N 1
ATOM 1693 C CA . SER B 1 23 ? -9.281 -1.973 -7.445 1 27.7 23 SER B CA 1
ATOM 1694 C C . SER B 1 23 ? -8.516 -1.827 -6.137 1 27.7 23 SER B C 1
ATOM 1696 O O . SER B 1 23 ? -7.691 -2.682 -5.793 1 27.7 23 SER B O 1
ATOM 1698 N N . TRP B 1 24 ? -8.172 -0.568 -5.805 1 29.06 24 TRP B N 1
ATOM 1699 C CA . TRP B 1 24 ? -6.852 -0.36 -5.227 1 29.06 24 TRP B CA 1
ATOM 1700 C C . TRP B 1 24 ? -6.746 -1.027 -3.857 1 29.06 24 TRP B C 1
ATOM 1702 O O . TRP B 1 24 ? -5.648 -1.368 -3.408 1 29.06 24 TRP B O 1
ATOM 1712 N N . GLN B 1 25 ? -7.758 -0.814 -3.07 1 32.59 25 GLN B N 1
ATOM 1713 C CA . GLN B 1 25 ? -7.566 -1.458 -1.774 1 32.59 25 GLN B CA 1
ATOM 1714 C C . GLN B 1 25 ? -7.094 -2.9 -1.94 1 32.59 25 GLN B C 1
ATOM 1716 O O . GLN B 1 25 ? -6.793 -3.576 -0.956 1 32.59 25 GLN B O 1
ATOM 1721 N N . LYS B 1 26 ? -7.301 -3.459 -3.029 1 32 26 LYS B N 1
ATOM 1722 C CA . LYS B 1 26 ? -6.875 -4.84 -3.232 1 32 26 LYS B CA 1
ATOM 1723 C C . LYS B 1 26 ? -5.355 -4.969 -3.148 1 32 26 LYS B C 1
ATOM 1725 O O . LYS B 1 26 ? -4.809 -6.062 -3.311 1 32 26 LYS B O 1
ATOM 1730 N N . ILE B 1 27 ? -4.617 -4.102 -3.396 1 32.44 27 ILE B N 1
ATOM 1731 C CA . ILE B 1 27 ? -3.172 -4.258 -3.52 1 32.44 27 ILE B CA 1
ATOM 1732 C C . ILE B 1 27 ? -2.568 -4.562 -2.15 1 32.44 27 ILE B C 1
ATOM 1734 O O . ILE B 1 27 ? -1.47 -4.102 -1.833 1 32.44 27 ILE B O 1
ATOM 1738 N N . VAL B 1 28 ? -3.125 -4.641 -0.993 1 32.72 28 VAL B N 1
ATOM 1739 C CA . VAL B 1 28 ? -2.773 -5.688 -0.041 1 32.72 28 VAL B CA 1
ATOM 1740 C C . VAL B 1 28 ? -2.334 -6.941 -0.792 1 32.72 28 VAL B C 1
ATOM 1742 O O . VAL B 1 28 ? -2.865 -7.25 -1.862 1 32.72 28 VAL B O 1
ATOM 1745 N N . SER B 1 29 ? -1.237 -7.625 -1.039 1 34.34 29 SER B N 1
ATOM 1746 C CA . SER B 1 29 ? -1.017 -9.07 -1.018 1 34.34 29 SER B CA 1
ATOM 1747 C C . SER B 1 29 ? -2.311 -9.82 -0.732 1 34.34 29 SER B C 1
ATOM 1749 O O . SER B 1 29 ? -3.342 -9.211 -0.447 1 34.34 29 SER B O 1
ATOM 1751 N N . PHE B 1 30 ? -2.205 -11.102 0.03 1 34.44 30 PHE B N 1
ATOM 1752 C CA . PHE B 1 30 ? -3.412 -11.75 0.525 1 34.44 30 PHE B CA 1
ATOM 1753 C C . PHE B 1 30 ? -4.359 -10.734 1.148 1 34.44 30 PHE B C 1
ATOM 1755 O O . PHE B 1 30 ? -4.488 -10.664 2.373 1 34.44 30 PHE B O 1
ATOM 1762 N N . GLY B 1 31 ? -4.223 -9.586 0.854 1 36.25 31 GLY B N 1
ATOM 1763 C CA . GLY B 1 31 ? -4.934 -8.508 1.524 1 36.25 31 GLY B CA 1
ATOM 1764 C C . GLY B 1 31 ? -6.434 -8.734 1.589 1 36.25 31 GLY B C 1
ATOM 1765 O O . GLY B 1 31 ? -7.113 -8.719 0.561 1 36.25 31 GLY B O 1
ATOM 1766 N N . PHE B 1 32 ? -6.73 -9.344 2.418 1 35.06 32 PHE B N 1
ATOM 1767 C CA . PHE B 1 32 ? -8.039 -9.656 2.988 1 35.06 32 PHE B CA 1
ATOM 1768 C C . PHE B 1 32 ? -8.922 -8.414 3.033 1 35.06 32 PHE B C 1
ATOM 1770 O O . PHE B 1 32 ? -8.508 -7.371 3.541 1 35.06 32 PHE B O 1
ATOM 1777 N N . TRP B 1 33 ? -9.57 -8.18 1.949 1 39.66 33 TRP B N 1
ATOM 1778 C CA . TRP B 1 33 ? -10.766 -7.348 2.029 1 39.66 33 TRP B CA 1
ATOM 1779 C C . TRP B 1 33 ? -11.344 -7.359 3.441 1 39.66 33 TRP B C 1
ATOM 1781 O O . TRP B 1 33 ? -11.578 -8.43 4.012 1 39.66 33 TRP B O 1
ATOM 1791 N N . GLN B 1 34 ? -11.008 -6.363 4.09 1 41.38 34 GLN B N 1
ATOM 1792 C CA . GLN B 1 34 ? -11.781 -6.273 5.324 1 41.38 34 GLN B CA 1
ATOM 1793 C C . GLN B 1 34 ? -13.281 -6.328 5.043 1 41.38 34 GLN B C 1
ATOM 1795 O O . GLN B 1 34 ? -13.953 -5.297 5.031 1 41.38 34 GLN B O 1
ATOM 1800 N N . SER B 1 35 ? -13.68 -6.973 4.008 1 46.94 35 SER B N 1
ATOM 1801 C CA . SER B 1 35 ? -15.094 -7.305 4.172 1 46.94 35 SER B CA 1
ATOM 1802 C C . SER B 1 35 ? -15.367 -7.898 5.547 1 46.94 35 SER B C 1
ATOM 1804 O O . SER B 1 35 ? -14.445 -8.359 6.227 1 46.94 35 SER B O 1
ATOM 1806 N N . ASP B 1 36 ? -16.422 -7.473 5.91 1 61.03 36 ASP B N 1
ATOM 1807 C CA . ASP B 1 36 ? -16.844 -8.258 7.066 1 61.03 36 ASP B CA 1
ATOM 1808 C C . ASP B 1 36 ? -16.406 -9.711 6.934 1 61.03 36 ASP B C 1
ATOM 1810 O O . ASP B 1 36 ? -16.781 -10.391 5.977 1 61.03 36 ASP B O 1
ATOM 1814 N N . GLU B 1 37 ? -15.297 -9.898 7.48 1 71 37 GLU B N 1
ATOM 1815 C CA . GLU B 1 37 ? -14.68 -11.219 7.477 1 71 37 GLU B CA 1
ATOM 1816 C C . GLU B 1 37 ? -15.734 -12.32 7.414 1 71 37 GLU B C 1
ATOM 1818 O O . GLU B 1 37 ? -15.586 -13.289 6.664 1 71 37 GLU B O 1
ATOM 1823 N N . GLU B 1 38 ? -16.766 -12.078 8.109 1 76.81 38 GLU B N 1
ATOM 1824 C CA . GLU B 1 38 ? -17.797 -13.102 8.148 1 76.81 38 GLU B CA 1
ATOM 1825 C C . GLU B 1 38 ? -18.516 -13.211 6.805 1 76.81 38 GLU B C 1
ATOM 1827 O O . GLU B 1 38 ? -18.797 -14.312 6.332 1 76.81 38 GLU B O 1
ATOM 1832 N N . VAL B 1 39 ? -18.75 -12.109 6.234 1 80.62 39 VAL B N 1
ATOM 1833 C CA . VAL B 1 39 ? -19.438 -12.094 4.941 1 80.62 39 VAL B CA 1
ATOM 1834 C C . VAL B 1 39 ? -18.547 -12.734 3.881 1 80.62 39 VAL B C 1
ATOM 1836 O O . VAL B 1 39 ? -19.016 -13.531 3.068 1 80.62 39 VAL B O 1
ATOM 1839 N N . ALA B 1 40 ? -17.281 -12.461 3.996 1 78.81 40 ALA B N 1
ATOM 1840 C CA . ALA B 1 40 ? -16.328 -13.023 3.043 1 78.81 40 ALA B CA 1
ATOM 1841 C C . ALA B 1 40 ? -16.219 -14.539 3.201 1 78.81 40 ALA B C 1
ATOM 1843 O O . ALA B 1 40 ? -16.141 -15.266 2.211 1 78.81 40 ALA B O 1
ATOM 1844 N N . ARG B 1 41 ? -16.281 -14.992 4.344 1 84.31 41 ARG B N 1
ATOM 1845 C CA . ARG B 1 41 ? -16.188 -16.422 4.613 1 84.31 41 ARG B CA 1
ATOM 1846 C C . ARG B 1 41 ? -17.422 -17.156 4.109 1 84.31 41 ARG B C 1
ATOM 1848 O O . ARG B 1 41 ? -17.312 -18.25 3.537 1 84.31 41 ARG B O 1
ATOM 1855 N N . GLN B 1 42 ? -18.531 -16.547 4.293 1 87.75 42 GLN B N 1
ATOM 1856 C CA . GLN B 1 42 ? -19.781 -17.172 3.834 1 87.75 42 GLN B CA 1
ATOM 1857 C C . GLN B 1 42 ? -19.828 -17.234 2.309 1 87.75 42 GLN B C 1
ATOM 1859 O O . GLN B 1 42 ? -20.234 -18.25 1.738 1 87.75 42 GLN B O 1
ATOM 1864 N N . LYS B 1 43 ? -19.453 -16.203 1.741 1 87.88 43 LYS B N 1
ATOM 1865 C CA . LYS B 1 43 ? -19.422 -16.172 0.282 1 87.88 43 LYS B CA 1
ATOM 1866 C C . LYS B 1 43 ? -18.453 -17.203 -0.273 1 87.88 43 LYS B C 1
ATOM 1868 O O . LYS B 1 43 ? -18.766 -17.922 -1.228 1 87.88 43 LYS B O 1
ATOM 1873 N N . ALA B 1 44 ? -17.312 -17.266 0.324 1 87.38 44 ALA B N 1
ATOM 1874 C CA . ALA B 1 44 ? -16.297 -18.219 -0.106 1 87.38 44 ALA B CA 1
ATOM 1875 C C . ALA B 1 44 ? -16.812 -19.641 -0.029 1 87.38 44 ALA B C 1
ATOM 1877 O O . ALA B 1 44 ? -16.594 -20.453 -0.944 1 87.38 44 ALA B O 1
ATOM 1878 N N . ALA B 1 45 ? -17.516 -19.922 0.951 1 86.88 45 ALA B N 1
ATOM 1879 C CA . ALA B 1 45 ? -18.047 -21.266 1.154 1 86.88 45 ALA B CA 1
ATOM 1880 C C . ALA B 1 45 ? -19.141 -21.578 0.145 1 86.88 45 ALA B C 1
ATOM 1882 O O . ALA B 1 45 ? -19.219 -22.703 -0.38 1 86.88 45 ALA B O 1
ATOM 1883 N N . SER B 1 46 ? -19.938 -20.609 -0.176 1 90.62 46 SER B N 1
ATOM 1884 C CA . SER B 1 46 ? -21.094 -20.828 -1.034 1 90.62 46 SER B CA 1
ATOM 1885 C C . SER B 1 46 ? -20.672 -21.062 -2.482 1 90.62 46 SER B C 1
ATOM 1887 O O . SER B 1 46 ? -21.375 -21.75 -3.232 1 90.62 46 SER B O 1
ATOM 1889 N N . GLU B 1 47 ? -19.578 -20.562 -2.879 1 92.81 47 GLU B N 1
ATOM 1890 C CA . GLU B 1 47 ? -19.172 -20.625 -4.281 1 92.81 47 GLU B CA 1
ATOM 1891 C C . GLU B 1 47 ? -18.188 -21.766 -4.523 1 92.81 47 GLU B C 1
ATOM 1893 O O . GLU B 1 47 ? -17.844 -22.062 -5.668 1 92.81 47 GLU B O 1
ATOM 1898 N N . GLN B 1 48 ? -17.797 -22.391 -3.496 1 92.88 48 GLN B N 1
ATOM 1899 C CA . GLN B 1 48 ? -16.672 -23.312 -3.561 1 92.88 48 GLN B CA 1
ATOM 1900 C C . GLN B 1 48 ? -16.938 -24.438 -4.566 1 92.88 48 GLN B C 1
ATOM 1902 O O . GLN B 1 48 ? -16.078 -24.75 -5.387 1 92.88 48 GLN B O 1
ATOM 1907 N N . GLU B 1 49 ? -18.125 -25.047 -4.566 1 92.31 49 GLU B N 1
ATOM 1908 C CA . GLU B 1 49 ? -18.438 -26.172 -5.434 1 92.31 49 GLU B CA 1
ATOM 1909 C C . GLU B 1 49 ? -18.453 -25.766 -6.902 1 92.31 49 GLU B C 1
ATOM 1911 O O . GLU B 1 49 ? -17.875 -26.453 -7.75 1 92.31 49 GLU B O 1
ATOM 1916 N N . ALA B 1 50 ? -19.141 -24.734 -7.215 1 94.5 50 ALA B N 1
ATOM 1917 C CA . ALA B 1 50 ? -19.234 -24.25 -8.586 1 94.5 50 ALA B CA 1
ATOM 1918 C C . ALA B 1 50 ? -17.844 -23.891 -9.133 1 94.5 50 ALA B C 1
ATOM 1920 O O . ALA B 1 50 ? -17.516 -24.234 -10.273 1 94.5 50 ALA B O 1
ATOM 1921 N N . LEU B 1 51 ? -17.047 -23.25 -8.305 1 96.56 51 LEU B N 1
ATOM 1922 C CA . LEU B 1 51 ? -15.703 -22.875 -8.719 1 96.56 51 LEU B CA 1
ATOM 1923 C C . LEU B 1 51 ? -14.836 -24.109 -8.938 1 96.56 51 LEU B C 1
ATOM 1925 O O . LEU B 1 51 ? -14.031 -24.156 -9.875 1 96.56 51 LEU B O 1
ATOM 1929 N N . SER B 1 52 ? -15 -25.047 -8.078 1 95.94 52 SER B N 1
ATOM 1930 C CA . SER B 1 52 ? -14.203 -26.266 -8.18 1 95.94 52 SER B CA 1
ATOM 1931 C C . SER B 1 52 ? -14.469 -27 -9.5 1 95.94 52 SER B C 1
ATOM 1933 O O . SER B 1 52 ? -13.531 -27.438 -10.164 1 95.94 52 SER B O 1
ATOM 1935 N N . ALA B 1 53 ? -15.68 -27.141 -9.898 1 95.31 53 ALA B N 1
ATOM 1936 C CA . ALA B 1 53 ? -16.047 -27.797 -11.148 1 95.31 53 ALA B CA 1
ATOM 1937 C C . ALA B 1 53 ? -15.43 -27.094 -12.352 1 95.31 53 ALA B C 1
ATOM 1939 O O . ALA B 1 53 ? -14.875 -27.734 -13.242 1 95.31 53 ALA B O 1
ATOM 1940 N N . LYS B 1 54 ? -15.508 -25.828 -12.367 1 96.38 54 LYS B N 1
ATOM 1941 C CA . LYS B 1 54 ? -14.961 -25.047 -13.469 1 96.38 54 LYS B CA 1
ATOM 1942 C C . LYS B 1 54 ? -13.43 -25.109 -13.492 1 96.38 54 LYS B C 1
ATOM 1944 O O . LYS B 1 54 ? -12.82 -25.156 -14.562 1 96.38 54 LYS B O 1
ATOM 1949 N N . CYS B 1 55 ? -12.875 -25.062 -12.32 1 97.31 55 CYS B N 1
ATOM 1950 C CA . CYS B 1 55 ? -11.422 -25.188 -12.219 1 97.31 55 CYS B CA 1
ATOM 1951 C C . CYS B 1 55 ? -10.938 -26.516 -12.766 1 97.31 55 CYS B C 1
ATOM 1953 O O . CYS B 1 55 ? -9.977 -26.578 -13.531 1 97.31 55 CYS B O 1
ATOM 1955 N N . GLU B 1 56 ? -11.586 -27.562 -12.461 1 94.94 56 GLU B N 1
ATOM 1956 C CA . GLU B 1 56 ? -11.211 -28.891 -12.906 1 94.94 56 GLU B CA 1
ATOM 1957 C C . GLU B 1 56 ? -11.32 -29.031 -14.422 1 94.94 56 GLU B C 1
ATOM 1959 O O . GLU B 1 56 ? -10.602 -29.812 -15.031 1 94.94 56 GLU B O 1
ATOM 1964 N N . SER B 1 57 ? -12.141 -28.219 -14.969 1 94.81 57 SER B N 1
ATOM 1965 C CA . SER B 1 57 ? -12.312 -28.234 -16.422 1 94.81 57 SER B CA 1
ATOM 1966 C C . SER B 1 57 ? -11.266 -27.391 -17.109 1 94.81 57 SER B C 1
ATOM 1968 O O . SER B 1 57 ? -11.289 -27.234 -18.344 1 94.81 57 SER B O 1
ATOM 1970 N N . GLY B 1 58 ? -10.414 -26.672 -16.359 1 93.88 58 GLY B N 1
ATOM 1971 C CA . GLY B 1 58 ? -9.289 -25.969 -16.969 1 93.88 58 GLY B CA 1
ATOM 1972 C C . GLY B 1 58 ? -9.453 -24.469 -16.953 1 93.88 58 GLY B C 1
ATOM 1973 O O . GLY B 1 58 ? -8.648 -23.734 -17.531 1 93.88 58 GLY B O 1
ATOM 1974 N N . ASP B 1 59 ? -10.523 -23.953 -16.328 1 95.56 59 ASP B N 1
ATOM 1975 C CA . ASP B 1 59 ? -10.742 -22.516 -16.234 1 95.56 59 ASP B CA 1
ATOM 1976 C C . ASP B 1 59 ? -9.836 -21.875 -15.18 1 95.56 59 ASP B C 1
ATOM 1978 O O . ASP B 1 59 ? -10.141 -21.906 -13.992 1 95.56 59 ASP B O 1
ATOM 1982 N N . GLY B 1 60 ? -8.836 -21.234 -15.602 1 95.62 60 GLY B N 1
ATOM 1983 C CA . GLY B 1 60 ? -7.84 -20.641 -14.719 1 95.62 60 GLY B CA 1
ATOM 1984 C C . GLY B 1 60 ? -8.422 -19.609 -13.781 1 95.62 60 GLY B C 1
ATOM 1985 O O . GLY B 1 60 ? -8.008 -19.5 -12.625 1 95.62 60 GLY B O 1
ATOM 1986 N N . ILE B 1 61 ? -9.344 -18.859 -14.242 1 95.38 61 ILE B N 1
ATOM 1987 C CA . ILE B 1 61 ? -9.961 -17.812 -13.438 1 95.38 61 ILE B CA 1
ATOM 1988 C C . ILE B 1 61 ? -10.719 -18.438 -12.273 1 95.38 61 ILE B C 1
ATOM 1990 O O . ILE B 1 61 ? -10.594 -17.984 -11.133 1 95.38 61 ILE B O 1
ATOM 1994 N N . SER B 1 62 ? -11.414 -19.5 -12.586 1 95.69 62 SER B N 1
ATOM 1995 C CA . SER B 1 62 ? -12.141 -20.188 -11.531 1 95.69 62 SER B CA 1
ATOM 1996 C C . SER B 1 62 ? -11.188 -20.812 -10.516 1 95.69 62 SER B C 1
ATOM 1998 O O . SER B 1 62 ? -11.461 -20.797 -9.312 1 95.69 62 SER B O 1
ATOM 2000 N N . CYS B 1 63 ? -10.094 -21.344 -10.953 1 97.75 63 CYS B N 1
ATOM 2001 C CA . CYS B 1 63 ? -9.094 -21.891 -10.039 1 97.75 63 CYS B CA 1
ATOM 2002 C C . CYS B 1 63 ? -8.531 -20.797 -9.133 1 97.75 63 CYS B C 1
ATOM 2004 O O . CYS B 1 63 ? -8.367 -21 -7.93 1 97.75 63 CYS B O 1
ATOM 2006 N N . ASN B 1 64 ? -8.266 -19.672 -9.734 1 95.25 64 ASN B N 1
ATOM 2007 C CA . ASN B 1 64 ? -7.773 -18.547 -8.938 1 95.25 64 ASN B CA 1
ATOM 2008 C C . ASN B 1 64 ? -8.797 -18.094 -7.902 1 95.25 64 ASN B C 1
ATOM 2010 O O . ASN B 1 64 ? -8.445 -17.875 -6.742 1 95.25 64 ASN B O 1
ATOM 2014 N N . ASN B 1 65 ? -10.023 -17.953 -8.305 1 94 65 ASN B N 1
ATOM 2015 C CA . ASN B 1 65 ? -11.055 -17.531 -7.367 1 94 65 ASN B CA 1
ATOM 2016 C C . ASN B 1 65 ? -11.219 -18.531 -6.223 1 94 65 ASN B C 1
ATOM 2018 O O . ASN B 1 65 ? -11.422 -18.141 -5.074 1 94 65 ASN B O 1
ATOM 2022 N N . LEU B 1 66 ? -11.141 -19.75 -6.582 1 95.06 66 LEU B N 1
ATOM 2023 C CA . LEU B 1 66 ? -11.172 -20.781 -5.559 1 95.06 66 LEU B CA 1
ATOM 2024 C C . LEU B 1 66 ? -10 -20.641 -4.598 1 95.06 66 LEU B C 1
ATOM 2026 O O . LEU B 1 66 ? -10.172 -20.75 -3.381 1 95.06 66 LEU B O 1
ATOM 2030 N N . ALA B 1 67 ? -8.836 -20.422 -5.125 1 95.44 67 ALA B N 1
ATOM 2031 C CA . ALA B 1 67 ? -7.637 -20.219 -4.312 1 95.44 67 ALA B CA 1
ATOM 2032 C C . ALA B 1 67 ? -7.797 -19 -3.398 1 95.44 67 ALA B C 1
ATOM 2034 O O . ALA B 1 67 ? -7.422 -19.047 -2.225 1 95.44 67 ALA B O 1
ATOM 2035 N N . VAL B 1 68 ? -8.375 -17.922 -3.885 1 91.56 68 VAL B N 1
ATOM 2036 C CA . VAL B 1 68 ? -8.648 -16.734 -3.096 1 91.56 68 VAL B CA 1
ATOM 2037 C C . VAL B 1 68 ? -9.594 -17.078 -1.945 1 91.56 68 VAL B C 1
ATOM 2039 O O . VAL B 1 68 ? -9.383 -16.641 -0.812 1 91.56 68 VAL B O 1
ATOM 2042 N N . ASN B 1 69 ? -10.586 -17.859 -2.234 1 89.81 69 ASN B N 1
ATOM 2043 C CA . ASN B 1 69 ? -11.5 -18.281 -1.18 1 89.81 69 ASN B CA 1
ATOM 2044 C C . ASN B 1 69 ? -10.773 -19.047 -0.073 1 89.81 69 ASN B C 1
ATOM 2046 O O . ASN B 1 69 ? -10.953 -18.75 1.11 1 89.81 69 ASN B O 1
ATOM 2050 N N . PHE B 1 70 ? -9.945 -19.953 -0.45 1 92.56 70 PHE B N 1
ATOM 2051 C CA . PHE B 1 70 ? -9.203 -20.719 0.544 1 92.56 70 PHE B CA 1
ATOM 2052 C C . PHE B 1 70 ? -8.25 -19.828 1.319 1 92.56 70 PHE B C 1
ATOM 2054 O O . PHE B 1 70 ? -8.031 -20.031 2.518 1 92.56 70 PHE B O 1
ATOM 2061 N N . SER B 1 71 ? -7.656 -18.844 0.635 1 88.88 71 SER B N 1
ATOM 2062 C CA . SER B 1 71 ? -6.809 -17.875 1.318 1 88.88 71 SER B CA 1
ATOM 2063 C C . SER B 1 71 ? -7.602 -17.094 2.359 1 88.88 71 SER B C 1
ATOM 2065 O O . SER B 1 71 ? -7.109 -16.844 3.463 1 88.88 71 SER B O 1
ATOM 2067 N N . THR B 1 72 ? -8.82 -16.688 1.935 1 83.19 72 THR B N 1
ATOM 2068 C CA . THR B 1 72 ? -9.711 -15.969 2.832 1 83.19 72 THR B CA 1
ATOM 2069 C C . THR B 1 72 ? -10.016 -16.797 4.074 1 83.19 72 THR B C 1
ATOM 2071 O O . THR B 1 72 ? -10.141 -16.25 5.176 1 83.19 72 THR B O 1
ATOM 2074 N N . LEU B 1 73 ? -10.023 -18.078 3.914 1 84.12 73 LEU B N 1
ATOM 2075 C CA . LEU B 1 73 ? -10.297 -19 5.008 1 84.12 73 LEU B CA 1
ATOM 2076 C C . LEU B 1 73 ? -9.008 -19.406 5.715 1 84.12 73 LEU B C 1
ATOM 2078 O O . LEU B 1 73 ? -9.023 -20.266 6.605 1 84.12 73 LEU B O 1
ATOM 2082 N N . LYS B 1 74 ? -7.867 -18.891 5.258 1 86.19 74 LYS B N 1
ATOM 2083 C CA . LYS B 1 74 ? -6.539 -19.094 5.824 1 86.19 74 LYS B CA 1
ATOM 2084 C C . LYS B 1 74 ? -6.078 -20.547 5.625 1 86.19 74 LYS B C 1
ATOM 2086 O O . LYS B 1 74 ? -5.273 -21.047 6.406 1 86.19 74 LYS B O 1
ATOM 2091 N N . ASN B 1 75 ? -6.688 -21.156 4.723 1 92.5 75 ASN B N 1
ATOM 2092 C CA . ASN B 1 75 ? -6.219 -22.469 4.273 1 92.5 75 ASN B CA 1
ATOM 2093 C C . ASN B 1 75 ? -5.254 -22.328 3.1 1 92.5 75 ASN B C 1
ATOM 2095 O O . ASN B 1 75 ? -5.621 -22.609 1.955 1 92.5 75 ASN B O 1
ATOM 2099 N N . PHE B 1 76 ? -3.998 -22.047 3.439 1 94.31 76 PHE B N 1
ATOM 2100 C CA . PHE B 1 76 ? -3.029 -21.688 2.41 1 94.31 76 PHE B CA 1
ATOM 2101 C C . PHE B 1 76 ? -2.506 -22.922 1.7 1 94.31 76 PHE B C 1
ATOM 2103 O O . PHE B 1 76 ? -2.053 -22.859 0.556 1 94.31 76 PHE B O 1
ATOM 2110 N N . SER B 1 77 ? -2.613 -24.047 2.324 1 97.5 77 SER B N 1
ATOM 2111 C CA . SER B 1 77 ? -2.215 -25.281 1.651 1 97.5 77 SER B CA 1
ATOM 2112 C C . SER B 1 77 ? -3.107 -25.562 0.449 1 97.5 77 SER B C 1
ATOM 2114 O O . SER B 1 77 ? -2.613 -25.844 -0.645 1 97.5 77 SER B O 1
ATOM 2116 N N . GLU B 1 78 ? -4.395 -25.438 0.649 1 96.62 78 GLU B N 1
ATOM 2117 C CA . GLU B 1 78 ? -5.32 -25.625 -0.466 1 96.62 78 GLU B CA 1
ATOM 2118 C C . GLU B 1 78 ? -5.199 -24.484 -1.478 1 96.62 78 GLU B C 1
ATOM 2120 O O . GLU B 1 78 ? -5.234 -24.719 -2.688 1 96.62 78 GLU B O 1
ATOM 2125 N N . ALA B 1 79 ? -5.07 -23.234 -0.974 1 96.12 79 ALA B N 1
ATOM 2126 C CA . ALA B 1 79 ? -4.918 -22.094 -1.871 1 96.12 79 ALA B CA 1
ATOM 2127 C C . ALA B 1 79 ? -3.75 -22.297 -2.83 1 96.12 79 ALA B C 1
ATOM 2129 O O . ALA B 1 79 ? -3.877 -22.062 -4.035 1 96.12 79 ALA B O 1
ATOM 2130 N N . LYS B 1 80 ? -2.641 -22.766 -2.244 1 98.19 80 LYS B N 1
ATOM 2131 C CA . LYS B 1 80 ? -1.435 -22.984 -3.033 1 98.19 80 LYS B CA 1
ATOM 2132 C C . LYS B 1 80 ? -1.714 -23.938 -4.199 1 98.19 80 LYS B C 1
ATOM 2134 O O . LYS B 1 80 ? -1.295 -23.672 -5.328 1 98.19 80 LYS B O 1
ATOM 2139 N N . LYS B 1 81 ? -2.43 -24.969 -3.984 1 97.88 81 LYS B N 1
ATOM 2140 C CA . LYS B 1 81 ? -2.746 -25.953 -5.016 1 97.88 81 LYS B CA 1
ATOM 2141 C C . LYS B 1 81 ? -3.504 -25.312 -6.172 1 97.88 81 LYS B C 1
ATOM 2143 O O . LYS B 1 81 ? -3.188 -25.547 -7.34 1 97.88 81 LYS B O 1
ATOM 2148 N N . PHE B 1 82 ? -4.414 -24.516 -5.832 1 97.81 82 PHE B N 1
ATOM 2149 C CA . PHE B 1 82 ? -5.277 -23.969 -6.867 1 97.81 82 PHE B CA 1
ATOM 2150 C C . PHE B 1 82 ? -4.617 -22.766 -7.547 1 97.81 82 PHE B C 1
ATOM 2152 O O . PHE B 1 82 ? -4.812 -22.531 -8.742 1 97.81 82 PHE B O 1
ATOM 2159 N N . TYR B 1 83 ? -3.797 -21.969 -6.797 1 97.69 83 TYR B N 1
ATOM 2160 C CA . TYR B 1 83 ? -2.984 -20.953 -7.469 1 97.69 83 TYR B CA 1
ATOM 2161 C C . TYR B 1 83 ? -2.035 -21.609 -8.469 1 97.69 83 TYR B C 1
ATOM 2163 O O . TYR B 1 83 ? -1.813 -21.062 -9.555 1 97.69 83 TYR B O 1
ATOM 2171 N N . GLU B 1 84 ? -1.448 -22.75 -8.094 1 98.44 84 GLU B N 1
ATOM 2172 C CA . GLU B 1 84 ? -0.555 -23.469 -9 1 98.44 84 GLU B CA 1
ATOM 2173 C C . GLU B 1 84 ? -1.28 -23.891 -10.273 1 98.44 84 GLU B C 1
ATOM 2175 O O . GLU B 1 84 ? -0.763 -23.703 -11.375 1 98.44 84 GLU B O 1
ATOM 2180 N N . LYS B 1 85 ? -2.441 -24.438 -10.117 1 97.94 85 LYS B N 1
ATOM 2181 C CA . LYS B 1 85 ? -3.236 -24.844 -11.273 1 97.94 85 LYS B CA 1
ATOM 2182 C C . LYS B 1 85 ? -3.561 -23.641 -12.156 1 97.94 85 LYS B C 1
ATOM 2184 O O . LYS B 1 85 ? -3.447 -23.719 -13.383 1 97.94 85 LYS B O 1
ATOM 2189 N N . ALA B 1 86 ? -4.016 -22.562 -11.539 1 98.06 86 ALA B N 1
ATOM 2190 C CA . ALA B 1 86 ? -4.363 -21.344 -12.281 1 98.06 86 ALA B CA 1
ATOM 2191 C C . ALA B 1 86 ? -3.148 -20.797 -13.016 1 98.06 86 ALA B C 1
ATOM 2193 O O . ALA B 1 86 ? -3.248 -20.375 -14.18 1 98.06 86 ALA B O 1
ATOM 2194 N N . CYS B 1 87 ? -2.029 -20.781 -12.352 1 98.19 87 CYS B N 1
ATOM 2195 C CA . CYS B 1 87 ? -0.79 -20.297 -12.945 1 98.19 87 CYS B CA 1
ATOM 2196 C C . CYS B 1 87 ? -0.368 -21.188 -14.117 1 98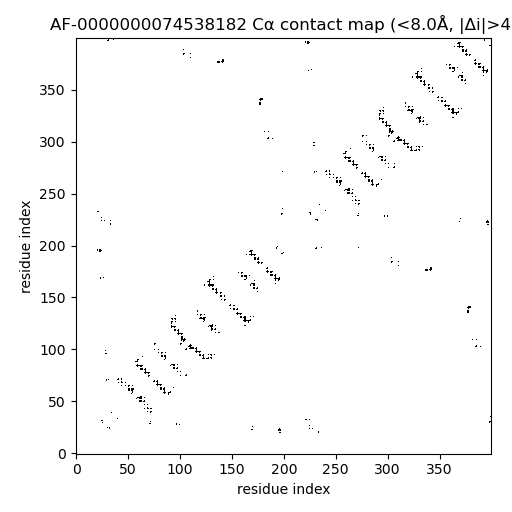.19 87 CYS B C 1
ATOM 2198 O O . CYS B 1 87 ? -0.038 -20.688 -15.195 1 98.19 87 CYS B O 1
ATOM 2200 N N . ASP B 1 88 ? -0.471 -22.453 -13.938 1 96.88 88 ASP B N 1
ATOM 2201 C CA . ASP B 1 88 ? -0.14 -23.422 -14.992 1 96.88 88 ASP B CA 1
ATOM 2202 C C . ASP B 1 88 ? -1.064 -23.25 -16.188 1 96.88 88 ASP B C 1
ATOM 2204 O O . ASP B 1 88 ? -0.661 -23.516 -17.328 1 96.88 88 ASP B O 1
ATOM 2208 N N . ASN B 1 89 ? -2.275 -22.781 -15.906 1 94.94 89 ASN B N 1
ATOM 2209 C CA . ASN B 1 89 ? -3.252 -22.578 -16.969 1 94.94 89 ASN B CA 1
ATOM 2210 C C . ASN B 1 89 ? -3.119 -21.203 -17.594 1 94.94 89 ASN B C 1
ATOM 2212 O O . ASN B 1 89 ? -4.004 -20.75 -18.328 1 94.94 89 ASN B O 1
ATOM 2216 N N . GLY B 1 90 ? -2.119 -20.422 -17.188 1 94.38 90 GLY B N 1
ATOM 2217 C CA . GLY B 1 90 ? -1.761 -19.219 -17.922 1 94.38 90 GLY B CA 1
ATOM 2218 C C . GLY B 1 90 ? -2.238 -17.953 -17.234 1 94.38 90 GLY B C 1
ATOM 2219 O O . GLY B 1 90 ? -2.105 -16.859 -17.797 1 94.38 90 GLY B O 1
ATOM 2220 N N . LEU B 1 91 ? -2.793 -18.062 -16.078 1 96 91 LEU B N 1
ATOM 2221 C CA . LEU B 1 91 ? -3.256 -16.859 -15.391 1 96 91 LEU B CA 1
ATOM 2222 C C . LEU B 1 91 ? -2.121 -16.203 -14.609 1 96 91 LEU B C 1
ATOM 2224 O O . LEU B 1 91 ? -1.829 -16.609 -13.477 1 96 91 LEU B O 1
ATOM 2228 N N . ALA B 1 92 ? -1.603 -15.141 -15.156 1 96.69 92 ALA B N 1
ATOM 2229 C CA . ALA B 1 92 ? -0.409 -14.484 -14.625 1 96.69 92 ALA B CA 1
ATOM 2230 C C . ALA B 1 92 ? -0.628 -14.023 -13.188 1 96.69 92 ALA B C 1
ATOM 2232 O O . ALA B 1 92 ? 0.269 -14.141 -12.352 1 96.69 92 ALA B O 1
ATOM 2233 N N . THR B 1 93 ? -1.8 -13.516 -12.906 1 95.69 93 THR B N 1
ATOM 2234 C CA . THR B 1 93 ? -2.102 -13.023 -11.562 1 95.69 93 THR B CA 1
ATOM 2235 C C . THR B 1 93 ? -1.993 -14.148 -10.539 1 95.69 93 THR B C 1
ATOM 2237 O O . THR B 1 93 ? -1.572 -13.922 -9.406 1 95.69 93 THR B O 1
ATOM 2240 N N . ALA B 1 94 ? -2.359 -15.336 -10.945 1 96 94 ALA B N 1
ATOM 2241 C CA . ALA B 1 94 ? -2.271 -16.469 -10.039 1 96 94 ALA B CA 1
ATOM 2242 C C . ALA B 1 94 ? -0.817 -16.828 -9.734 1 96 94 ALA B C 1
ATOM 2244 O O . ALA B 1 94 ? -0.495 -17.266 -8.625 1 96 94 ALA B O 1
ATOM 2245 N N . CYS B 1 95 ? 0.064 -16.641 -10.727 1 98.12 95 CYS B N 1
ATOM 2246 C CA . CYS B 1 95 ? 1.488 -16.859 -10.5 1 98.12 95 CYS B CA 1
ATOM 2247 C C . CYS B 1 95 ? 2.031 -15.898 -9.461 1 98.12 95 CYS B C 1
ATOM 2249 O O . CYS B 1 95 ? 2.807 -16.281 -8.586 1 98.12 95 CYS B O 1
ATOM 2251 N N . SER B 1 96 ? 1.602 -14.641 -9.578 1 96.31 96 SER B N 1
ATOM 2252 C CA . SER B 1 96 ? 2.008 -13.633 -8.602 1 96.31 96 SER B CA 1
ATOM 2253 C C . SER B 1 96 ? 1.513 -13.984 -7.203 1 96.31 96 SER B C 1
ATOM 2255 O O . SER B 1 96 ? 2.264 -13.891 -6.23 1 96.31 96 SER B O 1
ATOM 2257 N N . ASN B 1 97 ? 0.266 -14.406 -7.078 1 95.12 97 ASN B N 1
ATOM 2258 C CA . ASN B 1 97 ? -0.298 -14.805 -5.793 1 95.12 97 ASN B CA 1
ATOM 2259 C C . ASN B 1 97 ? 0.434 -16.016 -5.207 1 95.12 97 ASN B C 1
ATOM 2261 O O . ASN B 1 97 ? 0.723 -16.047 -4.012 1 95.12 97 ASN B O 1
ATOM 2265 N N . LEU B 1 98 ? 0.722 -16.953 -6.098 1 96.75 98 LEU B N 1
ATOM 2266 C CA . LEU B 1 98 ? 1.49 -18.125 -5.68 1 96.75 98 LEU B CA 1
ATOM 2267 C C . LEU B 1 98 ? 2.869 -17.719 -5.172 1 96.75 98 LEU B C 1
ATOM 2269 O O . LEU B 1 98 ? 3.354 -18.25 -4.176 1 96.75 98 LEU B O 1
ATOM 2273 N N . GLY B 1 99 ? 3.496 -16.781 -5.844 1 97 99 GLY B N 1
ATOM 2274 C CA . GLY B 1 99 ? 4.777 -16.25 -5.398 1 97 99 GLY B CA 1
ATOM 2275 C C . GLY B 1 99 ? 4.746 -15.719 -3.979 1 97 99 GLY B C 1
ATOM 2276 O O . GLY B 1 99 ? 5.684 -15.93 -3.207 1 97 99 GLY B O 1
ATOM 2277 N N . GLN B 1 100 ? 3.645 -15.078 -3.605 1 94.31 100 GLN B N 1
ATOM 2278 C CA . GLN B 1 100 ? 3.508 -14.523 -2.262 1 94.31 100 GLN B CA 1
ATOM 2279 C C . GLN B 1 100 ? 3.449 -15.633 -1.215 1 94.31 100 GLN B C 1
ATOM 2281 O O . GLN B 1 100 ? 3.963 -15.477 -0.106 1 94.31 100 GLN B O 1
ATOM 2286 N N . ILE B 1 101 ? 2.824 -16.75 -1.526 1 95.06 101 ILE B N 1
ATOM 2287 C CA . ILE B 1 101 ? 2.756 -17.891 -0.612 1 95.06 101 ILE B CA 1
ATOM 2288 C C . ILE B 1 101 ? 4.168 -18.375 -0.298 1 95.06 101 ILE B C 1
ATOM 2290 O O . ILE B 1 101 ? 4.504 -18.625 0.865 1 95.06 101 ILE B O 1
ATOM 2294 N N . TYR B 1 102 ? 5.023 -18.422 -1.285 1 95.56 102 TYR B N 1
ATOM 2295 C CA . TYR B 1 102 ? 6.398 -18.875 -1.107 1 95.56 102 TYR B CA 1
ATOM 2296 C C . TYR B 1 102 ? 7.234 -17.828 -0.388 1 95.56 102 TYR B C 1
ATOM 2298 O O . TYR B 1 102 ? 8.062 -18.156 0.461 1 95.56 102 TYR B O 1
ATOM 2306 N N . GLU B 1 103 ? 7 -16.594 -0.722 1 93.94 103 GLU B N 1
ATOM 2307 C CA . GLU B 1 103 ? 7.785 -15.5 -0.152 1 93.94 103 GLU B CA 1
ATOM 2308 C C . GLU B 1 103 ? 7.531 -15.359 1.347 1 93.94 103 GLU B C 1
ATOM 2310 O O . GLU B 1 103 ? 8.461 -15.102 2.117 1 93.94 103 GLU B O 1
ATOM 2315 N N . GLN B 1 104 ? 6.246 -15.539 1.704 1 92.06 104 GLN B N 1
ATOM 2316 C CA . GLN B 1 104 ? 5.852 -15.273 3.084 1 92.06 104 GLN B CA 1
ATOM 2317 C C . GLN B 1 104 ? 5.863 -16.562 3.914 1 92.06 104 GLN B C 1
ATOM 2319 O O . GLN B 1 104 ? 5.688 -16.516 5.133 1 92.06 104 GLN B O 1
ATOM 2324 N N . GLY B 1 105 ? 6.094 -17.703 3.287 1 93.19 105 GLY B N 1
ATOM 2325 C CA . GLY B 1 105 ? 6.09 -18.984 3.99 1 93.19 105 GLY B CA 1
ATOM 2326 C C . GLY B 1 105 ? 4.742 -19.312 4.605 1 93.19 105 GLY B C 1
ATOM 2327 O O . GLY B 1 105 ? 4.672 -19.719 5.766 1 93.19 105 GLY B O 1
ATOM 2328 N N . LEU B 1 106 ? 3.678 -19.141 3.848 1 92 106 LEU B N 1
ATOM 2329 C CA . LEU B 1 106 ? 2.324 -19.266 4.375 1 92 106 LEU B CA 1
ATOM 2330 C C . LEU B 1 106 ? 1.928 -20.734 4.516 1 92 106 LEU B C 1
ATOM 2332 O O . LEU B 1 106 ? 0.947 -21.062 5.191 1 92 106 LEU B O 1
ATOM 2336 N N . VAL B 1 107 ? 2.703 -21.609 3.799 1 94.75 107 VAL B N 1
ATOM 2337 C CA . VAL B 1 107 ? 2.48 -23.031 3.939 1 94.75 107 VAL B CA 1
ATOM 2338 C C . VAL B 1 107 ? 3.65 -23.672 4.688 1 94.75 107 VAL B C 1
ATOM 2340 O O . VAL B 1 107 ? 4.797 -23.578 4.25 1 94.75 107 VAL B O 1
ATOM 2343 N N . ASP B 1 108 ? 3.416 -24.234 5.871 1 92.62 108 ASP B N 1
ATOM 2344 C CA . ASP B 1 108 ? 4.371 -24.953 6.719 1 92.62 108 ASP B CA 1
ATOM 2345 C C . ASP B 1 108 ? 5.523 -24.031 7.133 1 92.62 108 ASP B C 1
ATOM 2347 O O . ASP B 1 108 ? 6.637 -24.5 7.367 1 92.62 108 ASP B O 1
ATOM 2351 N N . GLU B 1 109 ? 5.328 -22.781 7.012 1 88.75 109 GLU B N 1
ATOM 2352 C CA . GLU B 1 109 ? 6.312 -21.781 7.41 1 88.75 109 GLU B CA 1
ATOM 2353 C C . GLU B 1 109 ? 7.594 -21.906 6.59 1 88.75 109 GLU B C 1
ATOM 2355 O O . GLU B 1 109 ? 8.688 -21.625 7.094 1 88.75 109 GLU B O 1
ATOM 2360 N N . LYS B 1 110 ? 7.461 -22.344 5.371 1 92.44 110 LYS B N 1
ATOM 2361 C CA . LYS B 1 110 ? 8.633 -22.547 4.516 1 92.44 110 LYS B CA 1
ATOM 2362 C C . LYS B 1 110 ? 8.758 -21.422 3.494 1 92.44 110 LYS B C 1
ATOM 2364 O O . LYS B 1 110 ? 8.008 -21.375 2.514 1 92.44 110 LYS B O 1
ATOM 2369 N N . ILE B 1 111 ? 9.711 -20.594 3.727 1 93.75 111 ILE B N 1
ATOM 2370 C CA . ILE B 1 111 ? 10.023 -19.516 2.793 1 93.75 111 ILE B CA 1
ATOM 2371 C C . ILE B 1 111 ? 10.898 -20.062 1.664 1 93.75 111 ILE B C 1
ATOM 2373 O O . ILE B 1 111 ? 11.836 -20.828 1.907 1 93.75 111 ILE B O 1
ATOM 2377 N N . ASP B 1 112 ? 10.547 -19.719 0.424 1 94.31 112 ASP B N 1
ATOM 2378 C CA . ASP B 1 112 ? 11.344 -20 -0.769 1 94.31 112 ASP B CA 1
ATOM 2379 C C . ASP B 1 112 ? 11.422 -18.766 -1.674 1 94.31 112 ASP B C 1
ATOM 2381 O O . ASP B 1 112 ? 10.609 -18.609 -2.586 1 94.31 112 ASP B O 1
ATOM 2385 N N . LEU B 1 113 ? 12.43 -17.906 -1.472 1 92.94 113 LEU B N 1
ATOM 2386 C CA . LEU B 1 113 ? 12.555 -16.641 -2.172 1 92.94 113 LEU B CA 1
ATOM 2387 C C . LEU B 1 113 ? 12.883 -16.859 -3.645 1 92.94 113 LEU B C 1
ATOM 2389 O O . LEU B 1 113 ? 12.445 -16.078 -4.504 1 92.94 113 LEU B O 1
ATOM 2393 N N . LYS B 1 114 ? 13.664 -17.844 -3.914 1 93.81 114 LYS B N 1
ATOM 2394 C CA . LYS B 1 114 ? 14.008 -18.141 -5.301 1 93.81 114 LYS B CA 1
ATOM 2395 C C . LYS B 1 114 ? 12.766 -18.5 -6.109 1 93.81 114 LYS B C 1
ATOM 2397 O O . LYS B 1 114 ? 12.562 -17.969 -7.207 1 93.81 114 LYS B O 1
ATOM 2402 N N . LYS B 1 115 ? 11.938 -19.375 -5.582 1 96.75 115 LYS B N 1
ATOM 2403 C CA . LYS B 1 115 ? 10.703 -19.766 -6.266 1 96.75 115 LYS B CA 1
ATOM 2404 C C . LYS B 1 115 ? 9.758 -18.578 -6.41 1 96.75 115 LYS B C 1
ATOM 2406 O O . LYS B 1 115 ? 9.133 -18.391 -7.461 1 96.75 115 LYS B O 1
ATOM 2411 N N . ALA B 1 116 ? 9.648 -17.766 -5.355 1 96.56 116 ALA B N 1
ATOM 2412 C CA . ALA B 1 116 ? 8.82 -16.562 -5.422 1 96.56 116 ALA B CA 1
ATOM 2413 C C . ALA B 1 116 ? 9.258 -15.656 -6.555 1 96.56 116 ALA B C 1
ATOM 2415 O O . ALA B 1 116 ? 8.438 -15.203 -7.359 1 96.56 116 ALA B O 1
ATOM 2416 N N . LEU B 1 117 ? 10.57 -15.438 -6.637 1 95.94 117 LEU B N 1
ATOM 2417 C CA . LEU B 1 117 ? 11.109 -14.555 -7.664 1 95.94 117 LEU B CA 1
ATOM 2418 C C . LEU B 1 117 ? 10.828 -15.102 -9.055 1 95.94 117 LEU B C 1
ATOM 2420 O O . LEU B 1 117 ? 10.445 -14.359 -9.961 1 95.94 117 LEU B O 1
ATOM 2424 N N . GLU B 1 118 ? 10.992 -16.375 -9.25 1 97.88 118 GLU B N 1
ATOM 2425 C CA . GLU B 1 118 ? 10.703 -17 -10.531 1 97.88 118 GLU B CA 1
ATOM 2426 C C . GLU B 1 118 ? 9.242 -16.797 -10.93 1 97.88 118 GLU B C 1
ATOM 2428 O O . GLU B 1 118 ? 8.945 -16.516 -12.086 1 97.88 118 GLU B O 1
ATOM 2433 N N . LEU B 1 119 ? 8.375 -16.969 -9.961 1 98.38 119 LEU B N 1
ATOM 2434 C CA . LEU B 1 119 ? 6.945 -16.812 -10.203 1 98.38 119 LEU B CA 1
ATOM 2435 C C . LEU B 1 119 ? 6.602 -15.352 -10.508 1 98.38 119 LEU B C 1
ATOM 2437 O O . LEU B 1 119 ? 5.789 -15.078 -11.398 1 98.38 119 LEU B O 1
ATOM 2441 N N . TYR B 1 120 ? 7.191 -14.414 -9.797 1 97.88 120 TYR B N 1
ATOM 2442 C CA . TYR B 1 120 ? 6.973 -13 -10.07 1 97.88 120 TYR B CA 1
ATOM 2443 C C . TYR B 1 120 ? 7.461 -12.641 -11.477 1 97.88 120 TYR B C 1
ATOM 2445 O O . TYR B 1 120 ? 6.797 -11.891 -12.195 1 97.88 120 TYR B O 1
ATOM 2453 N N . LYS B 1 121 ? 8.625 -13.148 -11.859 1 98.5 121 LYS B N 1
ATOM 2454 C CA . LYS B 1 121 ? 9.156 -12.914 -13.195 1 98.5 121 LYS B CA 1
ATOM 2455 C C . LYS B 1 121 ? 8.188 -13.422 -14.266 1 98.5 121 LYS B C 1
ATOM 2457 O O . LYS B 1 121 ? 7.918 -12.727 -15.242 1 98.5 121 LYS B O 1
ATOM 2462 N N . LEU B 1 122 ? 7.75 -14.625 -14.039 1 98.5 122 LEU B N 1
ATOM 2463 C CA . LEU B 1 122 ? 6.797 -15.219 -14.961 1 98.5 122 LEU B CA 1
ATOM 2464 C C . LEU B 1 122 ? 5.539 -14.359 -15.07 1 98.5 122 LEU B C 1
ATOM 2466 O O . LEU B 1 122 ? 5.062 -14.086 -16.172 1 98.5 122 LEU B O 1
ATOM 2470 N N . ALA B 1 123 ? 5.008 -13.914 -13.938 1 98.31 123 ALA B N 1
ATOM 2471 C CA . ALA B 1 123 ? 3.814 -13.07 -13.922 1 98.31 123 ALA B CA 1
ATOM 2472 C C . ALA B 1 123 ? 4.062 -11.75 -14.641 1 98.31 123 ALA B C 1
ATOM 2474 O O . ALA B 1 123 ? 3.246 -11.32 -15.461 1 98.31 123 ALA B O 1
ATOM 2475 N N . CYS B 1 124 ? 5.168 -11.156 -14.375 1 98.5 124 CYS B N 1
ATOM 2476 C CA . CYS B 1 124 ? 5.512 -9.875 -14.977 1 98.5 124 CYS B CA 1
ATOM 2477 C C . CYS B 1 124 ? 5.672 -10.016 -16.484 1 98.5 124 CYS B C 1
ATOM 2479 O O . CYS B 1 124 ? 5.152 -9.195 -17.25 1 98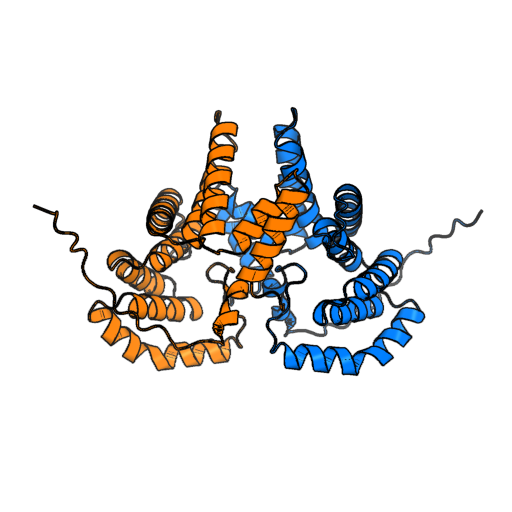.5 124 CYS B O 1
ATOM 2481 N N . GLN B 1 125 ? 6.355 -11.008 -16.922 1 98.25 125 GLN B N 1
ATOM 2482 C CA . GLN B 1 125 ? 6.566 -11.266 -18.328 1 98.25 125 GLN B CA 1
ATOM 2483 C C . GLN B 1 125 ? 5.238 -11.453 -19.062 1 98.25 125 GLN B C 1
ATOM 2485 O O . GLN B 1 125 ? 5.137 -11.18 -20.266 1 98.25 125 GLN B O 1
ATOM 2490 N N . ASN B 1 126 ? 4.246 -11.852 -18.328 1 97.88 126 ASN B N 1
ATOM 2491 C CA . ASN B 1 126 ? 2.941 -12.109 -18.922 1 97.88 126 ASN B CA 1
ATOM 2492 C C . ASN B 1 126 ? 1.942 -11 -18.594 1 97.88 126 ASN B C 1
ATOM 2494 O O . ASN B 1 126 ? 0.735 -11.242 -18.547 1 97.88 126 ASN B O 1
ATOM 2498 N N . GLY B 1 127 ? 2.361 -9.828 -18.219 1 97.06 127 GLY B N 1
ATOM 2499 C CA . GLY B 1 127 ? 1.549 -8.625 -18.203 1 97.06 127 GLY B CA 1
ATOM 2500 C C . GLY B 1 127 ? 0.873 -8.367 -16.875 1 97.06 127 GLY B C 1
ATOM 2501 O O . GLY B 1 127 ? -0.119 -7.641 -16.797 1 97.06 127 GLY B O 1
ATOM 2502 N N . ASP B 1 128 ? 1.344 -8.984 -15.805 1 95.5 128 ASP B N 1
ATOM 2503 C CA . ASP B 1 128 ? 0.784 -8.742 -14.477 1 95.5 128 ASP B CA 1
ATOM 2504 C C . ASP B 1 128 ? 1.567 -7.66 -13.734 1 95.5 128 ASP B C 1
ATOM 2506 O O . ASP B 1 128 ? 2.721 -7.871 -13.359 1 95.5 128 ASP B O 1
ATOM 2510 N N . GLY B 1 129 ? 0.932 -6.539 -13.469 1 96.12 129 GLY B N 1
ATOM 2511 C CA . GLY B 1 129 ? 1.576 -5.422 -12.797 1 96.12 129 GLY B CA 1
ATOM 2512 C C . GLY B 1 129 ? 2.02 -5.758 -11.383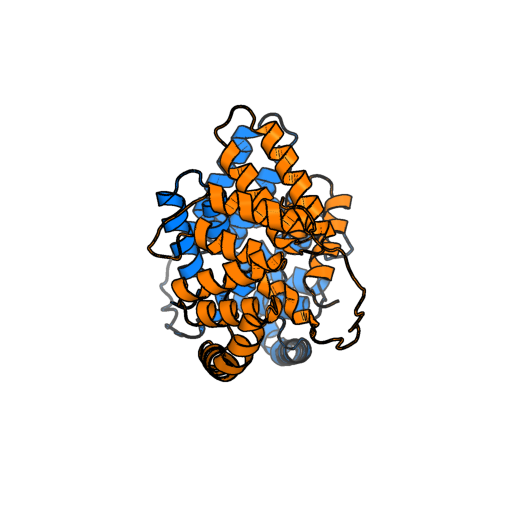 1 96.12 129 GLY B C 1
ATOM 2513 O O . GLY B 1 129 ? 3.062 -5.289 -10.93 1 96.12 129 GLY B O 1
ATOM 2514 N N . VAL B 1 130 ? 1.223 -6.613 -10.734 1 94.56 130 VAL B N 1
ATOM 2515 C CA . VAL B 1 130 ? 1.558 -7.027 -9.375 1 94.56 130 VAL B CA 1
ATOM 2516 C C . VAL B 1 130 ? 2.842 -7.855 -9.391 1 94.56 130 VAL B C 1
ATOM 2518 O O . VAL B 1 130 ? 3.719 -7.66 -8.547 1 94.56 130 VAL B O 1
ATOM 2521 N N . GLY B 1 131 ? 2.912 -8.75 -10.367 1 97.12 131 GLY B N 1
ATOM 2522 C CA . GLY B 1 131 ? 4.129 -9.539 -10.531 1 97.12 131 GLY B CA 1
ATOM 2523 C C . GLY B 1 131 ? 5.359 -8.68 -10.766 1 97.12 131 GLY B C 1
ATOM 2524 O O . GLY B 1 131 ? 6.41 -8.922 -10.164 1 97.12 131 GLY B O 1
ATOM 2525 N N . CYS B 1 132 ? 5.227 -7.664 -11.625 1 98.38 132 CYS B N 1
ATOM 2526 C CA . CYS B 1 132 ? 6.34 -6.766 -11.898 1 98.38 132 CYS B CA 1
ATOM 2527 C C . CYS B 1 132 ? 6.746 -5.996 -10.648 1 98.38 132 CYS B C 1
ATOM 2529 O O . CYS B 1 132 ? 7.934 -5.82 -10.383 1 98.38 132 CYS B O 1
ATOM 2531 N N . TYR B 1 133 ? 5.785 -5.523 -9.844 1 96.31 133 TYR B N 1
ATOM 2532 C CA . TYR B 1 133 ? 6.027 -4.797 -8.602 1 96.31 133 TYR B CA 1
ATOM 2533 C C . TYR B 1 133 ? 6.789 -5.664 -7.605 1 96.31 133 TYR B C 1
ATOM 2535 O O . TYR B 1 133 ? 7.797 -5.234 -7.039 1 96.31 133 TYR B O 1
ATOM 2543 N N . ASN B 1 134 ? 6.309 -6.836 -7.422 1 95.69 134 ASN B N 1
ATOM 2544 C CA . ASN B 1 134 ? 6.945 -7.738 -6.469 1 95.69 134 ASN B CA 1
ATOM 2545 C C . ASN B 1 134 ? 8.344 -8.141 -6.93 1 95.69 134 ASN B C 1
ATOM 2547 O O . ASN B 1 134 ? 9.258 -8.273 -6.113 1 95.69 134 ASN B O 1
ATOM 2551 N N . GLU B 1 135 ? 8.531 -8.406 -8.266 1 96.88 135 GLU B N 1
ATOM 2552 C CA . GLU B 1 135 ? 9.875 -8.664 -8.789 1 96.88 135 GLU B CA 1
ATOM 2553 C C . GLU B 1 135 ? 10.812 -7.492 -8.5 1 96.88 135 GLU B C 1
ATOM 2555 O O . GLU B 1 135 ? 11.953 -7.695 -8.094 1 96.88 135 GLU B O 1
ATOM 2560 N N . ALA B 1 136 ? 10.312 -6.305 -8.703 1 96.31 136 ALA B N 1
ATOM 2561 C CA . ALA B 1 136 ? 11.117 -5.102 -8.492 1 96.31 136 ALA B CA 1
ATOM 2562 C C . ALA B 1 136 ? 11.625 -5.035 -7.055 1 96.31 136 ALA B C 1
ATOM 2564 O O . ALA B 1 136 ? 12.82 -4.801 -6.828 1 96.31 136 ALA B O 1
ATOM 2565 N N . LEU B 1 137 ? 10.734 -5.258 -6.125 1 93.62 137 LEU B N 1
ATOM 2566 C CA . LEU B 1 137 ? 11.102 -5.172 -4.719 1 93.62 137 LEU B CA 1
ATOM 2567 C C . LEU B 1 137 ? 12.07 -6.289 -4.34 1 93.62 137 LEU B C 1
ATOM 2569 O O . LEU B 1 137 ? 13.008 -6.074 -3.57 1 93.62 137 LEU B O 1
ATOM 2573 N N . ALA B 1 138 ? 11.859 -7.457 -4.887 1 92 138 ALA B N 1
ATOM 2574 C CA . ALA B 1 138 ? 12.742 -8.586 -4.605 1 92 138 ALA B CA 1
ATOM 2575 C C . ALA B 1 138 ? 14.148 -8.328 -5.145 1 92 138 ALA B C 1
ATOM 2577 O O . ALA B 1 138 ? 15.141 -8.625 -4.473 1 92 138 ALA B O 1
ATOM 2578 N N . VAL B 1 139 ? 14.211 -7.781 -6.352 1 90.62 139 VAL B N 1
ATOM 2579 C CA . VAL B 1 139 ? 15.492 -7.484 -6.984 1 90.62 139 VAL B CA 1
ATOM 2580 C C . VAL B 1 139 ? 16.234 -6.434 -6.164 1 90.62 139 VAL B C 1
ATOM 2582 O O . VAL B 1 139 ? 17.438 -6.559 -5.934 1 90.62 139 VAL B O 1
ATOM 2585 N N . TYR B 1 140 ? 15.539 -5.504 -5.684 1 86.81 140 TYR B N 1
ATOM 2586 C CA . TYR B 1 140 ? 16.141 -4.445 -4.891 1 86.81 140 TYR B CA 1
ATOM 2587 C C . TYR B 1 140 ? 16.656 -4.984 -3.559 1 86.81 140 TYR B C 1
ATOM 2589 O O . TYR B 1 140 ? 17.766 -4.668 -3.139 1 86.81 140 TYR B O 1
ATOM 2597 N N . GLY B 1 141 ? 15.859 -5.777 -2.893 1 82.81 141 GLY B N 1
ATOM 2598 C CA . GLY B 1 141 ? 16.219 -6.328 -1.596 1 82.81 141 GLY B CA 1
ATOM 2599 C C . GLY B 1 141 ? 17.406 -7.273 -1.657 1 82.81 141 GLY B C 1
ATOM 2600 O O . GLY B 1 141 ? 18.203 -7.344 -0.716 1 82.81 141 GLY B O 1
ATOM 2601 N N . SER B 1 142 ? 17.453 -8.078 -2.711 1 78.56 142 SER B N 1
ATOM 2602 C CA . SER B 1 142 ? 18.516 -9.07 -2.842 1 78.56 142 SER B CA 1
ATOM 2603 C C . SER B 1 142 ? 19.875 -8.406 -3.084 1 78.56 142 SER B C 1
ATOM 2605 O O . SER B 1 142 ? 20.922 -9.023 -2.891 1 78.56 142 SER B O 1
ATOM 2607 N N . SER B 1 143 ? 19.891 -7.172 -3.586 1 66.62 143 SER B N 1
ATOM 2608 C CA . SER B 1 143 ? 21.125 -6.516 -3.99 1 66.62 143 SER B CA 1
ATOM 2609 C C . SER B 1 143 ? 21.719 -5.695 -2.848 1 66.62 143 SER B C 1
ATOM 2611 O O . SER B 1 143 ? 22.859 -5.23 -2.934 1 66.62 143 SER B O 1
ATOM 2613 N N . ALA B 1 144 ? 21 -5.383 -1.863 1 58.72 144 ALA B N 1
ATOM 2614 C CA . ALA B 1 144 ? 21.453 -4.484 -0.802 1 58.72 144 ALA B CA 1
ATOM 2615 C C . ALA B 1 144 ? 22.844 -4.879 -0.305 1 58.72 144 ALA B C 1
ATOM 2617 O O . ALA B 1 144 ? 23.609 -4.027 0.154 1 58.72 144 ALA B O 1
ATOM 2618 N N . ASN B 1 145 ? 23.156 -6.059 -0.498 1 55.75 145 ASN B N 1
ATOM 2619 C CA . ASN B 1 145 ? 24.469 -6.445 0.009 1 55.75 145 ASN B CA 1
ATOM 2620 C C . ASN B 1 145 ? 25.422 -6.785 -1.126 1 55.75 145 ASN B C 1
ATOM 2622 O O . ASN B 1 145 ? 26.484 -7.359 -0.893 1 55.75 145 ASN B O 1
ATOM 2626 N N . LYS B 1 146 ? 24.922 -6.484 -2.297 1 61.94 146 LYS B N 1
ATOM 2627 C CA . LYS B 1 146 ? 25.797 -6.965 -3.365 1 61.94 146 LYS B CA 1
ATOM 2628 C C . LYS B 1 146 ? 26.531 -5.812 -4.031 1 61.94 146 LYS B C 1
ATOM 2630 O O . LYS B 1 146 ? 26.203 -4.645 -3.812 1 61.94 146 LYS B O 1
ATOM 2635 N N . THR B 1 147 ? 27.547 -6.129 -4.574 1 61.12 147 THR B N 1
ATOM 2636 C CA . THR B 1 147 ? 28.438 -5.227 -5.305 1 61.12 147 THR B CA 1
ATOM 2637 C C . THR B 1 147 ? 27.672 -4.527 -6.43 1 61.12 147 THR B C 1
ATOM 2639 O O . THR B 1 147 ? 28.047 -3.416 -6.828 1 61.12 147 THR B O 1
ATOM 2642 N N . ASP B 1 148 ? 26.672 -5.023 -6.75 1 76.19 148 ASP B N 1
ATOM 2643 C CA . ASP B 1 148 ? 25.984 -4.465 -7.91 1 76.19 148 ASP B CA 1
ATOM 2644 C C . ASP B 1 148 ? 24.703 -3.762 -7.5 1 76.19 148 ASP B C 1
ATOM 2646 O O . ASP B 1 148 ? 23.688 -3.842 -8.203 1 76.19 148 ASP B O 1
ATOM 2650 N N . LYS B 1 149 ? 24.828 -3.096 -6.457 1 77.12 149 LYS B N 1
ATOM 2651 C CA . LYS B 1 149 ? 23.656 -2.424 -5.891 1 77.12 149 LYS B CA 1
ATOM 2652 C C . LYS B 1 149 ? 23.047 -1.438 -6.887 1 77.12 149 LYS B C 1
ATOM 2654 O O . LYS B 1 149 ? 21.828 -1.343 -7.004 1 77.12 149 LYS B O 1
ATOM 2659 N N . ASP B 1 150 ? 23.875 -0.805 -7.668 1 78.19 150 ASP B N 1
ATOM 2660 C CA . ASP B 1 150 ? 23.391 0.198 -8.609 1 78.19 150 ASP B CA 1
ATOM 2661 C C . ASP B 1 150 ? 22.641 -0.455 -9.766 1 78.19 150 ASP B C 1
ATOM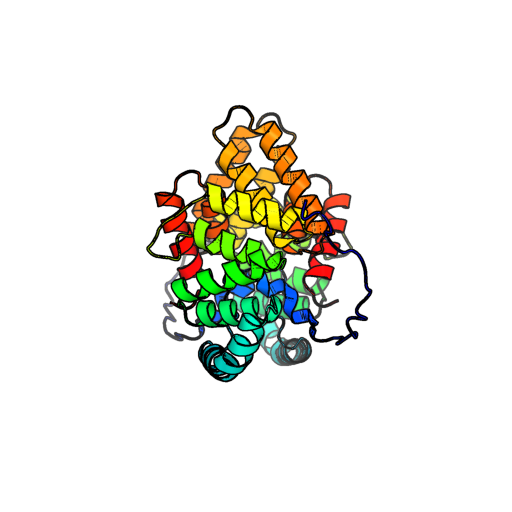 2663 O O . ASP B 1 150 ? 21.594 0.043 -10.188 1 78.19 150 ASP B O 1
ATOM 2667 N N . LYS B 1 151 ? 23.219 -1.496 -10.211 1 83 151 LYS B N 1
ATOM 2668 C CA . LYS B 1 151 ? 22.562 -2.205 -11.297 1 83 151 LYS B CA 1
ATOM 2669 C C . LYS B 1 151 ? 21.219 -2.773 -10.844 1 83 151 LYS B C 1
ATOM 2671 O O . LYS B 1 151 ? 20.234 -2.725 -11.586 1 83 151 LYS B O 1
ATOM 2676 N N . SER B 1 152 ? 21.172 -3.281 -9.664 1 86.56 152 SER B N 1
ATOM 2677 C CA . SER B 1 152 ? 19.953 -3.838 -9.117 1 86.56 152 SER B CA 1
ATOM 2678 C C . SER B 1 152 ? 18.906 -2.75 -8.883 1 86.56 152 SER B C 1
ATOM 2680 O O . SER B 1 152 ? 17.719 -2.963 -9.133 1 86.56 152 SER B O 1
ATOM 2682 N N . ALA B 1 153 ? 19.391 -1.611 -8.477 1 85.88 153 ALA B N 1
ATOM 2683 C CA . ALA B 1 153 ? 18.484 -0.488 -8.273 1 85.88 153 ALA B CA 1
ATOM 2684 C C . ALA B 1 153 ? 17.875 -0.023 -9.594 1 85.88 153 ALA B C 1
ATOM 2686 O O . ALA B 1 153 ? 16.672 0.244 -9.672 1 85.88 153 ALA B O 1
ATOM 2687 N N . ALA B 1 154 ? 18.688 0.051 -10.602 1 89.44 154 ALA B N 1
ATOM 2688 C CA . ALA B 1 154 ? 18.203 0.464 -11.922 1 89.44 154 ALA B CA 1
ATOM 2689 C C . ALA B 1 154 ? 17.188 -0.534 -12.477 1 89.44 154 ALA B C 1
ATOM 2691 O O . ALA B 1 154 ? 16.172 -0.141 -13.031 1 89.44 154 ALA B O 1
ATOM 2692 N N . LYS B 1 155 ? 17.516 -1.788 -12.336 1 93.56 155 LYS B N 1
ATOM 2693 C CA . LYS B 1 155 ? 16.594 -2.83 -12.773 1 93.56 155 LYS B CA 1
ATOM 2694 C C . LYS B 1 155 ? 15.273 -2.748 -12.023 1 93.56 155 LYS B C 1
ATOM 2696 O O . LYS B 1 155 ? 14.203 -2.879 -12.617 1 93.56 155 LYS B O 1
ATOM 2701 N N . SER B 1 156 ? 15.375 -2.539 -10.742 1 93.81 156 SER B N 1
ATOM 2702 C CA . SER B 1 156 ? 14.172 -2.414 -9.922 1 93.81 156 SER B CA 1
ATOM 2703 C C . SER B 1 156 ? 13.297 -1.255 -10.383 1 93.81 156 SER B C 1
ATOM 2705 O O . SER B 1 156 ? 12.086 -1.405 -10.523 1 93.81 156 SER B O 1
ATOM 2707 N N . LEU B 1 157 ? 13.891 -0.131 -10.68 1 93.94 157 LEU B N 1
ATOM 2708 C CA . LEU B 1 157 ? 13.141 1.033 -11.141 1 93.94 157 LEU B CA 1
ATOM 2709 C C . LEU B 1 157 ? 12.484 0.76 -12.484 1 93.94 157 LEU B C 1
ATOM 2711 O O . LEU B 1 157 ? 11.352 1.184 -12.719 1 93.94 157 LEU B O 1
ATOM 2715 N N . SER B 1 158 ? 13.148 0.079 -13.367 1 96.94 158 SER B N 1
ATOM 2716 C CA . SER B 1 158 ? 12.57 -0.281 -14.656 1 96.94 158 SER B CA 1
ATOM 2717 C C . SER B 1 158 ? 11.367 -1.197 -14.492 1 96.94 158 SER B C 1
ATOM 2719 O O . SER B 1 158 ? 10.375 -1.058 -15.211 1 96.94 158 SER B O 1
ATOM 2721 N N . LEU B 1 159 ? 11.477 -2.092 -13.586 1 98 159 LEU B N 1
ATOM 2722 C CA . LEU B 1 159 ? 10.375 -3.01 -13.305 1 98 159 LEU B CA 1
ATOM 2723 C C . LEU B 1 159 ? 9.203 -2.271 -12.68 1 98 159 LEU B C 1
ATOM 2725 O O . LEU B 1 159 ? 8.047 -2.557 -13 1 98 159 LEU B O 1
ATOM 2729 N N . LEU B 1 160 ? 9.5 -1.334 -11.789 1 97.19 160 LEU B N 1
ATOM 2730 C CA . LEU B 1 160 ? 8.445 -0.508 -11.219 1 97.19 160 LEU B CA 1
ATOM 2731 C C . LEU B 1 160 ? 7.73 0.288 -12.312 1 97.19 160 LEU B C 1
ATOM 2733 O O . LEU B 1 160 ? 6.508 0.421 -12.289 1 97.19 160 LEU B O 1
ATOM 2737 N N . ALA B 1 161 ? 8.477 0.832 -13.18 1 98.06 161 ALA B N 1
ATOM 2738 C CA . ALA B 1 161 ? 7.898 1.573 -14.297 1 98.06 161 ALA B CA 1
ATOM 2739 C C . ALA B 1 161 ? 6.992 0.679 -15.141 1 98.06 161 ALA B C 1
ATOM 2741 O O . ALA B 1 161 ? 5.891 1.086 -15.523 1 98.06 161 ALA B O 1
ATOM 2742 N N . LYS B 1 162 ? 7.492 -0.518 -15.438 1 98.44 162 LYS B N 1
ATOM 2743 C CA . LYS B 1 162 ? 6.676 -1.478 -16.172 1 98.44 162 LYS B CA 1
ATOM 2744 C C . LYS B 1 162 ? 5.391 -1.803 -15.422 1 98.44 162 LYS B C 1
ATOM 2746 O O . LYS B 1 162 ? 4.312 -1.856 -16.016 1 98.44 162 LYS B O 1
ATOM 2751 N N . SER B 1 163 ? 5.508 -2.004 -14.141 1 97.94 163 SER B N 1
ATOM 2752 C CA . SER B 1 163 ? 4.348 -2.26 -13.297 1 97.94 163 SER B CA 1
ATOM 2753 C C . SER B 1 163 ? 3.338 -1.119 -13.383 1 97.94 163 SER B C 1
ATOM 2755 O O . SER B 1 163 ? 2.131 -1.355 -13.477 1 97.94 163 SER B O 1
ATOM 2757 N N . CYS B 1 164 ? 3.812 0.071 -13.328 1 96.94 164 CYS B N 1
ATOM 2758 C CA . CYS B 1 164 ? 2.951 1.242 -13.445 1 96.94 164 CYS B CA 1
ATOM 2759 C C . CYS B 1 164 ? 2.297 1.308 -14.82 1 96.94 164 CYS B C 1
ATOM 2761 O O . CYS B 1 164 ? 1.125 1.669 -14.938 1 96.94 164 CYS B O 1
ATOM 2763 N N . GLU B 1 165 ? 2.98 0.971 -15.852 1 97.75 165 GLU B N 1
ATOM 2764 C CA . GLU B 1 165 ? 2.418 0.914 -17.203 1 97.75 165 GLU B CA 1
ATOM 2765 C C . GLU B 1 165 ? 1.292 -0.113 -17.281 1 97.75 165 GLU B C 1
ATOM 2767 O O . GLU B 1 165 ? 0.341 0.063 -18.047 1 97.75 165 GLU B O 1
ATOM 2772 N N . LEU B 1 166 ? 1.447 -1.124 -16.5 1 96.06 166 LEU B N 1
ATOM 2773 C CA . LEU B 1 166 ? 0.432 -2.17 -16.453 1 96.06 166 LEU B CA 1
ATOM 2774 C C . LEU B 1 166 ? -0.671 -1.804 -15.461 1 96.06 166 LEU B C 1
ATOM 2776 O O . LEU B 1 166 ? -1.374 -2.682 -14.953 1 96.06 166 LEU B O 1
ATOM 2780 N N . GLU B 1 167 ? -0.73 -0.543 -15.016 1 92.5 167 GLU B N 1
ATOM 2781 C CA . GLU B 1 167 ? -1.821 0.104 -14.289 1 92.5 167 GLU B CA 1
ATOM 2782 C C . GLU B 1 167 ? -1.85 -0.331 -12.828 1 92.5 167 GLU B C 1
ATOM 2784 O O . GLU B 1 167 ? -2.914 -0.376 -12.211 1 92.5 167 GLU B O 1
ATOM 2789 N N . TYR B 1 168 ? -0.745 -0.796 -12.281 1 91.88 168 TYR B N 1
ATOM 2790 C CA . TYR B 1 168 ? -0.679 -1.077 -10.852 1 91.88 168 TYR B CA 1
ATOM 2791 C C . TYR B 1 168 ? -0.375 0.189 -10.062 1 91.88 168 TYR B C 1
ATOM 2793 O O . TYR B 1 168 ? 0.773 0.637 -10.008 1 91.88 168 TYR B O 1
ATOM 2801 N N . ALA B 1 169 ? -1.299 0.704 -9.352 1 90 169 ALA B N 1
ATOM 2802 C CA . ALA B 1 169 ? -1.277 2.027 -8.734 1 90 169 ALA B CA 1
ATOM 2803 C C . ALA B 1 169 ? -0.132 2.148 -7.734 1 90 169 ALA B C 1
ATOM 2805 O O . ALA B 1 169 ? 0.535 3.184 -7.664 1 90 169 ALA B O 1
ATOM 2806 N N . GLN B 1 170 ? 0.1 1.084 -6.988 1 90.69 170 GLN B N 1
ATOM 2807 C CA . GLN B 1 170 ? 1.124 1.124 -5.949 1 90.69 170 GLN B CA 1
ATOM 2808 C C . GLN B 1 170 ? 2.51 1.333 -6.555 1 90.69 170 GLN B C 1
ATOM 2810 O O . GLN B 1 170 ? 3.363 1.988 -5.949 1 90.69 170 GLN B O 1
ATOM 2815 N N . ALA B 1 171 ? 2.707 0.758 -7.676 1 94.56 171 ALA B N 1
ATOM 2816 C CA . ALA B 1 171 ? 3.988 0.926 -8.359 1 94.56 171 ALA B CA 1
ATOM 2817 C C . ALA B 1 171 ? 4.18 2.369 -8.82 1 94.56 171 ALA B C 1
ATOM 2819 O O . ALA B 1 171 ? 5.27 2.93 -8.68 1 94.56 171 ALA B O 1
ATOM 2820 N N . CYS B 1 172 ? 3.066 2.951 -9.375 1 94.69 172 CYS B N 1
ATOM 2821 C CA . CYS B 1 172 ? 3.133 4.348 -9.797 1 94.69 172 CYS B CA 1
ATOM 2822 C C . CYS B 1 172 ? 3.404 5.262 -8.609 1 94.69 172 CYS B C 1
ATOM 2824 O O . CYS B 1 172 ? 4.203 6.195 -8.703 1 94.69 172 CYS B O 1
ATOM 2826 N N . TYR B 1 173 ? 2.768 4.949 -7.527 1 91.62 173 TYR B N 1
ATOM 2827 C CA . TYR B 1 173 ? 2.943 5.73 -6.309 1 91.62 173 TYR B CA 1
ATOM 2828 C C . TYR B 1 173 ? 4.387 5.664 -5.82 1 91.62 173 TYR B C 1
ATOM 2830 O O . TYR B 1 173 ? 4.996 6.695 -5.52 1 91.62 173 TYR B O 1
ATOM 2838 N N . LEU B 1 174 ? 4.91 4.461 -5.727 1 92.38 174 LEU B N 1
ATOM 2839 C CA . LEU B 1 174 ? 6.281 4.301 -5.254 1 92.38 174 LEU B CA 1
ATOM 2840 C C . LEU B 1 174 ? 7.266 4.992 -6.188 1 92.38 174 LEU B C 1
ATOM 2842 O O . LEU B 1 174 ? 8.203 5.645 -5.734 1 92.38 174 LEU B O 1
ATOM 2846 N N . LEU B 1 175 ? 7.02 4.91 -7.48 1 94.81 175 LEU B N 1
ATOM 2847 C CA . LEU B 1 175 ? 7.863 5.602 -8.453 1 94.81 175 LEU B CA 1
ATOM 2848 C C . LEU B 1 175 ? 7.82 7.109 -8.227 1 94.81 175 LEU B C 1
ATOM 2850 O O . LEU B 1 175 ? 8.844 7.789 -8.328 1 94.81 175 LEU B O 1
ATOM 2854 N N . ALA B 1 176 ? 6.648 7.582 -7.984 1 93.62 176 ALA B N 1
ATOM 2855 C CA . ALA B 1 176 ? 6.492 9.008 -7.734 1 93.62 176 ALA B CA 1
ATOM 2856 C C . ALA B 1 176 ? 7.297 9.445 -6.508 1 93.62 176 ALA B C 1
ATOM 2858 O O . ALA B 1 176 ? 8 10.453 -6.547 1 93.62 176 ALA B O 1
ATOM 2859 N N . LYS B 1 177 ? 7.203 8.648 -5.469 1 91.12 177 LYS B N 1
ATOM 2860 C CA . LYS B 1 177 ? 7.902 8.945 -4.223 1 91.12 177 LYS B CA 1
ATOM 2861 C C . LYS B 1 177 ? 9.414 8.945 -4.43 1 91.12 177 LYS B C 1
ATOM 2863 O O . LYS B 1 177 ? 10.133 9.711 -3.783 1 91.12 177 LYS B O 1
ATOM 2868 N N . LEU B 1 178 ? 9.852 8.125 -5.332 1 90.56 178 LEU B N 1
ATOM 2869 C CA . LEU B 1 178 ? 11.281 7.949 -5.547 1 90.56 178 LEU B CA 1
ATOM 2870 C C . LEU B 1 178 ? 11.797 8.93 -6.594 1 90.56 178 LEU B C 1
ATOM 2872 O O . LEU B 1 178 ? 13.008 9.039 -6.805 1 90.56 178 LEU B O 1
ATOM 2876 N N . SER B 1 179 ? 10.914 9.648 -7.207 1 89.88 179 SER B N 1
ATOM 2877 C CA . SER B 1 179 ? 11.297 10.562 -8.273 1 89.88 179 SER B CA 1
ATOM 2878 C C . SER B 1 179 ? 11.82 11.875 -7.715 1 89.88 179 SER B C 1
ATOM 2880 O O . SER B 1 179 ? 11.242 12.43 -6.773 1 89.88 179 SER B O 1
ATOM 2882 N N . ASN B 1 180 ? 12.922 12.344 -8.25 1 83.38 180 ASN B N 1
ATOM 2883 C CA . ASN B 1 180 ? 13.461 13.648 -7.867 1 83.38 180 ASN B CA 1
ATOM 2884 C C . ASN B 1 180 ? 13.008 14.742 -8.828 1 83.38 180 ASN B C 1
ATOM 2886 O O . ASN B 1 180 ? 13.438 15.891 -8.711 1 83.38 180 ASN B O 1
ATOM 2890 N N . ASP B 1 181 ? 12.227 14.398 -9.758 1 89.38 181 ASP B N 1
ATOM 2891 C CA . ASP B 1 181 ? 11.641 15.312 -10.727 1 89.38 181 ASP B CA 1
ATOM 2892 C C . ASP B 1 181 ? 10.172 15.594 -10.398 1 89.38 181 ASP B C 1
ATOM 2894 O O . ASP B 1 181 ? 9.32 14.719 -10.555 1 89.38 181 ASP B O 1
ATOM 2898 N N . GLU B 1 182 ? 9.922 16.859 -10.016 1 90.31 182 GLU B N 1
ATOM 2899 C CA . GLU B 1 182 ? 8.586 17.234 -9.555 1 90.31 182 GLU B CA 1
ATOM 2900 C C . GLU B 1 182 ? 7.543 17.016 -10.648 1 90.31 182 GLU B C 1
ATOM 2902 O O . GLU B 1 182 ? 6.422 16.578 -10.359 1 90.31 182 GLU B O 1
ATOM 2907 N N . VAL B 1 183 ? 7.879 17.312 -11.867 1 92.62 183 VAL B N 1
ATOM 2908 C CA . VAL B 1 183 ? 6.941 17.156 -12.977 1 92.62 183 VAL B CA 1
ATOM 2909 C C . VAL B 1 183 ? 6.625 15.68 -13.188 1 92.62 183 VAL B C 1
ATOM 2911 O O . VAL B 1 183 ? 5.457 15.305 -13.297 1 92.62 183 VAL B O 1
ATOM 2914 N N . LYS B 1 184 ? 7.664 14.898 -13.148 1 93.5 184 LYS B N 1
ATOM 2915 C CA . LYS B 1 184 ? 7.477 13.461 -13.312 1 93.5 184 LYS B CA 1
ATOM 2916 C C . LYS B 1 184 ? 6.695 12.883 -12.133 1 93.5 184 LYS B C 1
ATOM 2918 O O . LYS B 1 184 ? 5.801 12.055 -12.328 1 93.5 184 LYS B O 1
ATOM 2923 N N . ALA B 1 185 ? 7.066 13.312 -10.945 1 93.19 185 ALA B N 1
ATOM 2924 C CA . ALA B 1 185 ? 6.379 12.828 -9.75 1 93.19 185 ALA B CA 1
ATOM 2925 C C . ALA B 1 185 ? 4.891 13.148 -9.805 1 93.19 185 ALA B C 1
ATOM 2927 O O . ALA B 1 185 ? 4.051 12.289 -9.516 1 93.19 185 ALA B O 1
ATOM 2928 N N . LYS B 1 186 ? 4.539 14.312 -10.242 1 91.75 186 LYS B N 1
ATOM 2929 C CA . LYS B 1 186 ? 3.145 14.734 -10.336 1 91.75 186 LYS B CA 1
ATOM 2930 C C . LYS B 1 186 ? 2.367 13.859 -11.32 1 91.75 186 LYS B C 1
ATOM 2932 O O . LYS B 1 186 ? 1.251 13.43 -11.023 1 91.75 186 LYS B O 1
ATOM 2937 N N . ALA B 1 187 ? 2.932 13.664 -12.461 1 94.56 187 ALA B N 1
ATOM 2938 C CA . ALA B 1 187 ? 2.283 12.828 -13.469 1 94.56 187 ALA B CA 1
ATOM 2939 C C . ALA B 1 187 ? 2.057 11.414 -12.945 1 94.56 187 ALA B C 1
ATOM 2941 O O . ALA B 1 187 ? 1.003 10.82 -13.188 1 94.56 187 ALA B O 1
ATOM 2942 N N . LEU B 1 188 ? 3.033 10.938 -12.203 1 95.06 188 LEU B N 1
ATOM 2943 C CA . LEU B 1 188 ? 2.953 9.586 -11.664 1 95.06 188 LEU B CA 1
ATOM 2944 C C . LEU B 1 188 ? 1.908 9.5 -10.555 1 95.06 188 LEU B C 1
ATOM 2946 O O . LEU B 1 188 ? 1.171 8.516 -10.461 1 95.06 188 LEU B O 1
ATOM 2950 N N . PHE B 1 189 ? 1.842 10.492 -9.68 1 91 189 PHE B N 1
ATOM 2951 C CA . PHE B 1 189 ? 0.792 10.516 -8.672 1 91 189 PHE B CA 1
ATOM 2952 C C . PHE B 1 189 ? -0.587 10.531 -9.32 1 91 189 PHE B C 1
ATOM 2954 O O . PHE B 1 189 ? -1.509 9.859 -8.852 1 91 189 PHE B O 1
ATOM 2961 N N . LYS B 1 190 ? -0.735 11.297 -10.359 1 90.75 190 LYS B N 1
ATOM 2962 C CA . LYS B 1 190 ? -2.004 11.344 -11.078 1 90.75 190 LYS B CA 1
ATOM 2963 C C . LYS B 1 190 ? -2.365 9.984 -11.648 1 90.75 190 LYS B C 1
ATOM 2965 O O . LYS B 1 190 ? -3.521 9.555 -11.578 1 90.75 190 LYS B O 1
ATOM 2970 N N . ARG B 1 191 ? -1.375 9.312 -12.172 1 92.31 191 ARG B N 1
ATOM 2971 C CA . ARG B 1 191 ? -1.607 7.969 -12.688 1 92.31 191 ARG B CA 1
ATOM 2972 C C . ARG B 1 191 ? -1.994 7.012 -11.57 1 92.31 191 ARG B C 1
ATOM 2974 O O . ARG B 1 191 ? -2.896 6.188 -11.734 1 92.31 191 ARG B O 1
ATOM 2981 N N . ALA B 1 192 ? -1.227 7.086 -10.438 1 90.31 192 ALA B N 1
ATOM 2982 C CA . ALA B 1 192 ? -1.545 6.242 -9.281 1 90.31 192 ALA B CA 1
ATOM 2983 C C . ALA B 1 192 ? -2.994 6.438 -8.844 1 90.31 192 ALA B C 1
ATOM 2985 O O . ALA B 1 192 ? -3.701 5.469 -8.57 1 90.31 192 ALA B O 1
ATOM 2986 N N . CYS B 1 193 ? -3.42 7.684 -8.812 1 84.19 193 CYS B N 1
ATOM 2987 C CA . CYS B 1 193 ? -4.789 7.988 -8.422 1 84.19 193 CYS B CA 1
ATOM 2988 C C . CYS B 1 193 ? -5.785 7.441 -9.438 1 84.19 193 CYS B C 1
ATOM 2990 O O . CYS B 1 193 ? -6.812 6.871 -9.062 1 84.19 193 CYS B O 1
ATOM 2992 N N . LYS B 1 194 ? -5.516 7.633 -10.664 1 84.44 194 LYS B N 1
ATOM 2993 C CA . LYS B 1 194 ? -6.383 7.141 -11.727 1 84.44 194 LYS B CA 1
ATOM 2994 C C . LYS B 1 194 ? -6.57 5.629 -11.625 1 84.44 194 LYS B C 1
ATOM 2996 O O . LYS B 1 194 ? -7.695 5.133 -11.672 1 84.44 194 LYS B O 1
ATOM 3001 N N . PHE B 1 195 ? -5.43 4.992 -11.391 1 82.12 195 PHE B N 1
ATOM 3002 C CA . PHE B 1 195 ? -5.465 3.535 -11.359 1 82.12 195 PHE B CA 1
ATOM 3003 C C . PHE B 1 195 ? -6.043 3.035 -10.039 1 82.12 195 PHE B C 1
ATOM 3005 O O . PHE B 1 195 ? -6.621 1.95 -9.984 1 82.12 195 PHE B O 1
ATOM 3012 N N . GLY B 1 196 ? -5.816 3.805 -8.906 1 76.31 196 GLY B N 1
ATOM 3013 C CA . GLY B 1 196 ? -6.312 3.43 -7.594 1 76.31 196 GLY B CA 1
ATOM 3014 C C . GLY B 1 196 ? -7.742 3.863 -7.348 1 76.31 196 GLY B C 1
ATOM 3015 O O . GLY B 1 196 ? -8.281 3.65 -6.262 1 76.31 196 GLY B O 1
ATOM 3016 N N . LYS B 1 197 ? -8.359 4.418 -8.367 1 60.56 197 LYS B N 1
ATOM 3017 C CA . LYS B 1 197 ? -9.727 4.926 -8.328 1 60.56 197 LYS B CA 1
ATOM 3018 C C . LYS B 1 197 ? -9.898 5.98 -7.238 1 60.56 197 LYS B C 1
ATOM 3020 O O . LYS B 1 197 ? -10.852 5.93 -6.461 1 60.56 197 LYS B O 1
ATOM 3025 N N . CYS B 1 198 ? -8.727 6.711 -7.145 1 57.47 198 CYS B N 1
ATOM 3026 C CA . CYS B 1 198 ? -8.891 7.887 -6.297 1 57.47 198 CYS B CA 1
ATOM 3027 C C . CYS B 1 198 ? -10.062 8.742 -6.773 1 57.47 198 CYS B C 1
ATOM 3029 O O . CYS B 1 198 ? -10.391 8.742 -7.961 1 57.47 198 CYS B O 1
ATOM 3031 N N . ALA B 1 199 ? -11.062 8.844 -5.988 1 43.56 199 ALA B N 1
ATOM 3032 C CA . ALA B 1 199 ? -12.242 9.586 -6.43 1 43.56 199 ALA B CA 1
ATOM 3033 C C . ALA B 1 199 ? -11.852 10.773 -7.297 1 43.56 199 ALA B C 1
ATOM 3035 O O . ALA B 1 199 ? -10.93 11.523 -6.957 1 43.56 199 ALA B O 1
ATOM 3036 N N . GLU B 1 200 ? -12.023 10.648 -8.695 1 41.03 200 GLU B N 1
ATOM 3037 C CA . GLU B 1 200 ? -11.945 11.844 -9.531 1 41.03 200 GLU B CA 1
ATOM 3038 C C . GLU B 1 200 ? -12.75 12.992 -8.93 1 41.03 200 GLU B C 1
ATOM 3040 O O . GLU B 1 200 ? -13.789 12.766 -8.297 1 41.03 200 GLU B O 1
#

=== Feature glossary ===
The record interleaves many kinds of information about one protein. Here is each kind framed as the question it answers.

Q: What known structures does this most resemble?
A: Structural nearest neighbors (via Foldseek easy-search vs the PDB). Reported per hit: target PDB id, E-value, and alignment TM-score. A TM-score above ~0.5 is the conventional threshold for 'same fold'.

Q: Where is each backbone atom in 3D?
A: The mmCIF table is the protein's shape written out atom by atom. For each backbone N, Cα, C, and carbonyl O, it records an (x, y, z) coordinate triple in Å plus the residue type, chain letter, and residue number.

Q: What are the backbone torsion angles?
A: The φ/ψ torsion pair specifies the backbone conformation at each residue. φ rotates about the N–Cα bond, ψ about the Cα–C bond. Steric clashes forbid most of the (φ, ψ) plane — the allowed regions (α-helix basin, β-sheet basin, left-handed helix) are the Ramachandran-allowed regions.

Q: Which residues are buried vs exposed?
A: Solvent-accessible surface area (SASA) is the area in Å² traced out by the centre of a 1.4 Å probe sphere (a water molecule) rolled over the protein's van der Waals surface (Shrake–Rupley / Lee–Richards construction). Buried residues have near-zero SASA; fully exposed residues can exceed 200 Å². The total SASA scales roughly with the number of surface residues.

Q: How confident is the AlphaFold model at each residue?
A: pLDDT is the predicted lDDT-Cα score: AlphaFold's confidence that the local environment of each residue (all inter-atomic distances within 15 Å) is correctly placed. It is a per-residue number between 0 and 100, with higher meaning more reliable.

Q: What does the local fold look like, residue by residue?
A: 3Di is Foldseek's structural alphabet. Each residue is assigned one of twenty discrete states based on how its Cα sits relative to its spatial (not sequential) neighbors. Aligning 3Di strings finds structural homologs roughly as well as full 3D superposition, but orders of magnitude faster.

Q: How big and how compact is the whole molecule?
A: Radius of gyration (Rg) is the root-mean-square distance of Cα atoms from their centroid — a single number for overall size and compactness. A globular domain of N residues has Rg ≈ 2.2·N^0.38 Å; an extended or disordered chain has a much larger Rg. The Cα contact count is the number of residue pairs whose Cα atoms are within 8 Å and are more than four positions apart in sequence — a standard proxy for tertiary packing density. The bounding box is the smallest axis-aligned box enclosing all Cα atoms.

Q: Which residues are in helices, strands, or loops?
A: DSSP 8-state secondary structure assigns each residue one of H (α-helix), G (3₁₀-helix), I (π-helix), E (extended β-strand), B (isolated β-bridge), T (hydrogen-bonded turn), S (bend), or '-' (coil). The assignment is computed from backbone hydrogen-bond geometry via the Kabsch–Sander algorithm.

Q: How mobile is each atom in the crystal?
A: Crystallographic B-factors measure how much each atom's electron density is smeared out, in Å². They rise in mobile loops and surface residues and fall in the buried interior. In AlphaFold models this column is repurposed to hold pLDDT instead.

Q: What if only a Cα trace is available?
A: P-SEA three-state annotation labels each residue as helix, strand, or coil based purely on the geometry of the Cα trace. It serves as a fallback when the full backbone (and thus DSSP) is unavailable.

Q: What family and function is it annotated with?
A: Database cross-references. InterPro integrates a dozen domain/family signature databases into unified entries with residue-range hits. GO terms attach function/process/location labels with evidence codes. CATH codes position the fold in a four-level structural taxonomy. Organism is the NCBI-taxonomy species name.

Q: Are the domains correctly placed relative to each other?
A: Predicted Aligned Error (PAE) is an AlphaFold confidence matrix: entry (i, j) is the expected error in the position of residue j, in ångströms, when the prediction is superimposed on the true structure at residue i. Low PAE within a block of residues means that block is internally rigid and well-predicted; high PAE between two blocks means their relative placement is uncertain even if each block individually is confident.

Q: What do the diagnostic plots show?
A: Three diagnostic plots accompany the record. The Cα contact map visualizes the tertiary structure as a 2D adjacency matrix (8 Å cutoff, sequence-local contacts suppressed). The Ramachandran plot shows the distribution of backbone (φ, ψ) torsions, with points in the α and β basins reflecting secondary structure content. The PAE plot shows AlphaFold's inter-residue confidence as a color matrix.

Q: What is the amino-acid chain?
A: Primary structure: the covalent order of the twenty standard amino acids along the backbone. Two proteins with the same sequence will (almost always) fold to the same structure; two with 30% identity often share a fold but not the details.

Q: What do the rendered images show?
A: The six renders are orthographic views along the three Cartesian axes in both directions. Representation (cartoon, sticks, or surface) and color scheme (sequence-rainbow or by-chain) vary across proteins so the training set covers all the common visualization conventions.